Protein 4ZKJ (pdb70)

Foldseek 3Di:
DPQAEAEDDDQWEWEDDDQWIWIDDPPDIDTDRLLRHQEYQYFDDNYHYDVVVVVNVVNLRHYFYYDPRRFGDGADPDFACLAVLLVQDLVLLLLLLQVLLLLLLLQLLVVCVVVVVPVLSVVSVLSVVADRPRPVPSSVVSVQSSCCVLQNPPNVPVPVFPLVVLLVLLVVVQLSCQSLCRVLVHAQDDSHDDDDTDRRRNSVSLNNCSVVSVVLCSVQRVDDNVVSSVSSVVLQVFWDDFPHDTRPVVVSNVQSNQSSVCSSVRNPRRGHDHD/DFFAEAEDDAQWEWEDDDQWTWIDDPPDIDTHRLLRHAEYQDQDDNYHYPVVVVVNQVNLHHYFYHDHHSFGDDADQDFDDPDCPLAVLVVQDLVQLQLLLQVLLLLLLLQLLVVCVVVVVPVLSVVSVLSVVADGLRPVPSSVVSVVSSCCVLQNDPCRCVPVWVNVVLLVLLLVVQLSCQSLCSVLNHAQDDSHDDDDTDSGRNSSSLNNCSVVSVVLCSVQGPPHPVVSSVSSVCLSPDWDAFPRDIRNNVVSNVQSNQSSVCSSVSNPRRGHDHD

Secondary structure (DSSP, 8-state):
--S-EEEE-SSEEEEEETTEEEEE-SS-EEEEEGGG-SEEEE-SSSEEEE--HHHHHHTT-EEEEB-TTS-B---------HHHH----HHHHHHHHHHHHHHHHHHHHHHHHHTT-HHHHHH--HHHH--TT-TT-HHHHHHHHHHHHHH-TTGGG-TTS-HHHHHHHHHHHHH--HHHHHHHT-----SS--SS--TTHHHHH--TTHHHHHHHHHHTTTS-HHHHHHHHHGGGGS---BTTB--HHHHHHHHHHHHHHHHHTTTTT------/----EEEE-SSEEEEEETTEEEEE-SS-EEEEEGGG--EEEE-SSSEEEE--HHHHHHTT-EEEEB-TTS-B-----S---S-SHHHHH----HHHHHHHHHHHHHHHHHHHHHHHHHTT-HHHHHH--HHHH--TT-TT-HHHHHHHHHHHHHH-SHHIIIIIS-HHHHHHHHHHHHH--HHHHHHHT-----SS--SS--TTHHHHH--TTHHHHHHHHHHTTTS-HHHHHHHHHGGGG----BTTB--HHHHHHHHHHHHHHHHHTTT--------

B-factor: mean 70.77, std 17.91, range [43.8, 169.5]

Sequence (554 aa):
AGWRTVVVNTHSKLSYKNNHLIFKDAYKTELIHLSEIDILLLETTDIVLSTLVKRLVDENVLVIFCDDKRLPTALPFYGSLQLGKQSWSETVKSQVWTTIIAQKILNQSCYLGACSYFEKSQSIDLYHGLENFDPSNREGHAARIYFNTLFGNDFSRDLEHPINAGLDYGYTLLLSFAREVVVSGCTQFGLKHANQFNQFNFASDIEPFRPLVDKIVYENRNQPFPKIKRELFTLFSDTFSYNGKEYLTNIISDYTKKVVKALNNEGKGVPEFRIAGWRTVVVNTHSKLSYKNNHLIFKDAYKTELIHLSEIDILLLETTDIVLSTLVKRLVDENVLVIFCDDKRLPTALPFYGRHDSSLQLGKQSWSETVKSQVWTTIIAQKILNQSCYLGACSYFEKSQSIDLYHGLENFDPSNREGHAARIYFNTLFGNDFSRDLEHPINAGLDYGYTLLLSFAREVVVSGCTQFGLKHANQFNQFNFASDIEPFRPLVDKIVYENRNQPFPKIKRELFTLFSDTFSYNGKEYLTNIISDYTKKVVKALNNEGKGVPEFRI

Solvent-accessible surface area: 23579 Å² total

Nearest PDB structures (foldseek):
  4zkj-assembly1_A  TM=1.003E+00  e=9.732E-47  Streptococcus pyogenes M1 476
  4zkj-assembly1_B  TM=9.843E-01  e=1.180E-42  Streptococcus pyogenes M1 476
  8pk1-assembly1_E  TM=8.514E-01  e=3.950E-32  Streptococcus thermophilus DGCC 7710
  5xvo-assembly1_A  TM=8.619E-01  e=1.047E-30  Enterococcus faecalis TX0027
  5xvn-assembly1_A  TM=7.450E-01  e=5.251E-30  Enterococcus faecalis TX0027

Structure (mmCIF, N/CA/C/O backbone):
data_4ZKJ
#
_entry.id   4ZKJ
#
_cell.length_a   95.205
_cell.length_b   95.205
_cell.length_c   210.843
_cell.angle_alpha   90.00
_cell.angle_beta   90.00
_cell.angle_gamma   120.00
#
_symmetry.space_group_name_H-M   'P 31 2 1'
#
loop_
_entity.id
_entity.type
_entity.pdbx_description
1 polymer 'CRISPR-associated protein Cas1'
2 non-polymer GLYCEROL
3 water water
#
loop_
_atom_site.group_PDB
_atom_site.id
_atom_site.type_symbol
_atom_site.label_atom_id
_atom_site.label_alt_id
_atom_site.label_comp_id
_atom_site.label_asym_id
_atom_site.label_entity_id
_atom_site.label_seq_id
_atom_site.pdbx_PDB_ins_code
_atom_site.Cartn_x
_atom_site.Cartn_y
_atom_site.Cartn_z
_atom_site.occupancy
_atom_site.B_iso_or_equiv
_atom_site.auth_seq_id
_atom_site.auth_comp_id
_atom_site.auth_asym_id
_atom_site.auth_atom_id
_atom_site.pdbx_PDB_model_num
ATOM 9 N N . ALA A 1 4 ? 66.500 67.972 70.109 1.00 105.44 2 ALA A N 1
ATOM 10 C CA . ALA A 1 4 ? 66.559 67.865 68.653 1.00 105.52 2 ALA A CA 1
ATOM 11 C C . ALA A 1 4 ? 65.814 66.638 68.166 1.00 101.32 2 ALA A C 1
ATOM 12 O O . ALA A 1 4 ? 65.756 65.626 68.848 1.00 90.57 2 ALA A O 1
ATOM 14 N N . GLY A 1 5 ? 65.268 66.745 66.967 1.00 92.91 3 GLY A N 1
ATOM 15 C CA . GLY A 1 5 ? 64.577 65.630 66.333 1.00 87.64 3 GLY A CA 1
ATOM 16 C C . GLY A 1 5 ? 63.113 65.716 66.600 1.00 69.69 3 GLY A C 1
ATOM 17 O O . GLY A 1 5 ? 62.407 66.367 65.903 1.00 80.42 3 GLY A O 1
ATOM 18 N N . TRP A 1 6 ? 62.673 65.084 67.659 1.00 73.25 4 TRP A N 1
ATOM 19 C CA . TRP A 1 6 ? 61.296 65.249 68.143 1.00 66.14 4 TRP A CA 1
ATOM 20 C C . TRP A 1 6 ? 60.951 66.695 68.365 1.00 61.09 4 TRP A C 1
ATOM 21 O O . TRP A 1 6 ? 61.758 67.472 68.798 1.00 70.71 4 TRP A O 1
ATOM 32 N N . ARG A 1 7 ? 59.724 67.028 68.077 1.00 59.09 5 ARG A N 1
ATOM 33 C CA . ARG A 1 7 ? 59.279 68.355 68.316 1.00 69.34 5 ARG A CA 1
ATOM 34 C C . ARG A 1 7 ? 59.263 68.536 69.862 1.00 66.53 5 ARG A C 1
ATOM 35 O O . ARG A 1 7 ? 58.507 67.862 70.541 1.00 68.61 5 ARG A O 1
ATOM 43 N N . THR A 1 8 ? 60.021 69.504 70.350 1.00 60.95 6 THR A N 1
ATOM 44 C CA . THR A 1 8 ? 60.251 69.679 71.731 1.00 58.27 6 THR A CA 1
ATOM 45 C C . THR A 1 8 ? 59.856 71.078 72.058 1.00 62.77 6 THR A C 1
ATOM 46 O O . THR A 1 8 ? 60.391 72.012 71.478 1.00 65.98 6 THR A O 1
ATOM 50 N N . VAL A 1 9 ? 58.868 71.255 72.936 1.00 56.10 7 VAL A N 1
ATOM 51 C CA . VAL A 1 9 ? 58.544 72.610 73.391 1.00 59.44 7 VAL A CA 1
ATOM 52 C C . VAL A 1 9 ? 59.244 72.828 74.762 1.00 65.13 7 VAL A C 1
ATOM 53 O O . VAL A 1 9 ? 59.002 72.036 75.703 1.00 71.19 7 VAL A O 1
ATOM 57 N N . VAL A 1 10 ? 60.041 73.913 74.863 1.00 62.44 8 VAL A N 1
ATOM 58 C CA . VAL A 1 10 ? 60.834 74.269 76.050 1.00 54.63 8 VAL A CA 1
ATOM 59 C C . VAL A 1 10 ? 60.190 75.420 76.673 1.00 56.22 8 VAL A C 1
ATOM 60 O O . VAL A 1 10 ? 59.957 76.441 76.010 1.00 59.88 8 VAL A O 1
ATOM 64 N N . VAL A 1 11 ? 59.811 75.276 77.951 1.00 51.56 9 VAL A N 1
ATOM 65 C CA . VAL A 1 11 ? 59.311 76.423 78.635 1.00 50.28 9 VAL A CA 1
ATOM 66 C C . VAL A 1 11 ? 60.306 76.725 79.742 1.00 52.25 9 VAL A C 1
ATOM 67 O O . VAL A 1 11 ? 60.697 75.825 80.502 1.00 51.91 9 VAL A O 1
ATOM 71 N N . ASN A 1 12 ? 60.754 77.968 79.789 1.00 54.12 10 ASN A N 1
ATOM 72 C CA . ASN A 1 12 ? 61.774 78.399 80.729 1.00 54.27 10 ASN A CA 1
ATOM 73 C C . ASN A 1 12 ? 61.614 79.829 81.146 1.00 59.11 10 ASN A C 1
ATOM 74 O O . ASN A 1 12 ? 62.528 80.441 81.629 1.00 66.63 10 ASN A O 1
ATOM 79 N N . THR A 1 13 ? 60.419 80.346 81.065 1.00 59.88 11 THR A N 1
ATOM 80 C CA . THR A 1 13 ? 60.188 81.663 81.543 1.00 63.66 11 THR A CA 1
ATOM 81 C C . THR A 1 13 ? 58.901 81.670 82.363 1.00 59.98 11 THR A C 1
ATOM 82 O O . THR A 1 13 ? 58.118 80.753 82.304 1.00 62.36 11 THR A O 1
ATOM 86 N N . HIS A 1 14 ? 58.659 82.789 82.994 1.00 60.03 12 HIS A N 1
ATOM 87 C CA . HIS A 1 14 ? 57.595 82.970 83.904 1.00 65.47 12 HIS A CA 1
ATOM 88 C C . HIS A 1 14 ? 56.283 82.940 83.071 1.00 63.02 12 HIS A C 1
ATOM 89 O O . HIS A 1 14 ? 56.010 83.846 82.309 1.00 60.04 12 HIS A O 1
ATOM 96 N N . SER A 1 15 ? 55.451 81.937 83.295 1.00 58.54 13 SER A N 1
ATOM 97 C CA . SER A 1 15 ? 54.327 81.737 82.420 1.00 57.31 13 SER A CA 1
ATOM 98 C C . SER A 1 15 ? 53.254 80.834 82.950 1.00 58.11 13 SER A C 1
ATOM 99 O O . SER A 1 15 ? 53.432 80.167 83.962 1.00 57.01 13 SER A O 1
ATOM 102 N N . LYS A 1 16 ? 52.151 80.787 82.234 1.00 52.61 14 LYS A N 1
ATOM 103 C CA . LYS A 1 16 ? 51.038 79.966 82.561 1.00 54.84 14 LYS A CA 1
ATOM 104 C C . LYS A 1 16 ? 50.728 79.051 81.370 1.00 55.51 14 LYS A C 1
ATOM 105 O O . LYS A 1 16 ? 50.613 79.523 80.251 1.00 55.73 14 LYS A O 1
ATOM 111 N N . LEU A 1 17 ? 50.673 77.746 81.592 1.00 49.18 15 LEU A N 1
ATOM 112 C CA . LEU A 1 17 ? 50.261 76.790 80.592 1.00 49.30 15 LEU A CA 1
ATOM 113 C C . LEU A 1 17 ? 48.848 76.320 80.879 1.00 51.52 15 LEU A C 1
ATOM 114 O O . LEU A 1 17 ? 48.580 75.915 82.002 1.00 52.18 15 LEU A O 1
ATOM 119 N N . SER A 1 18 ? 47.970 76.381 79.864 1.00 52.05 16 SER A N 1
ATOM 120 C CA . SER A 1 18 ? 46.621 75.863 79.891 1.00 50.70 16 SER A CA 1
ATOM 121 C C . SER A 1 18 ? 46.240 75.067 78.607 1.00 49.45 16 SER A C 1
ATOM 122 O O . SER A 1 18 ? 47.026 74.865 77.702 1.00 50.46 16 SER A O 1
ATOM 125 N N . TYR A 1 19 ? 44.992 74.634 78.547 1.00 50.30 17 TYR A N 1
ATOM 126 C CA . TYR A 1 19 ? 44.512 73.801 77.509 1.00 52.88 17 TYR A CA 1
ATOM 127 C C . TYR A 1 19 ? 43.181 74.309 77.023 1.00 55.02 17 TYR A C 1
ATOM 128 O O . TYR A 1 19 ? 42.300 74.632 77.787 1.00 54.96 17 TYR A O 1
ATOM 137 N N . LYS A 1 20 ? 43.056 74.378 75.712 1.00 56.51 18 LYS A N 1
ATOM 138 C CA . LYS A 1 20 ? 41.760 74.706 75.051 1.00 64.89 18 LYS A CA 1
ATOM 139 C C . LYS A 1 20 ? 41.753 74.235 73.605 1.00 62.71 18 LYS A C 1
ATOM 140 O O . LYS A 1 20 ? 42.744 74.398 72.893 1.00 61.66 18 LYS A O 1
ATOM 146 N N . ASN A 1 21 ? 40.693 73.540 73.196 1.00 69.34 19 ASN A N 1
ATOM 147 C CA . ASN A 1 21 ? 40.516 73.167 71.753 1.00 67.26 19 ASN A CA 1
ATOM 148 C C . ASN A 1 21 ? 41.721 72.509 71.099 1.00 63.76 19 ASN A C 1
ATOM 149 O O . ASN A 1 21 ? 42.227 72.969 70.109 1.00 63.03 19 ASN A O 1
ATOM 154 N N . ASN A 1 22 ? 42.184 71.431 71.689 1.00 62.44 20 ASN A N 1
ATOM 155 C CA . ASN A 1 22 ? 43.333 70.693 71.229 1.00 63.47 20 ASN A CA 1
ATOM 156 C C . ASN A 1 22 ? 44.619 71.402 71.159 1.00 58.18 20 ASN A C 1
ATOM 157 O O . ASN A 1 22 ? 45.543 70.875 70.553 1.00 60.14 20 ASN A O 1
ATOM 162 N N . HIS A 1 23 ? 44.738 72.528 71.848 1.00 58.08 21 HIS A N 1
ATOM 163 C CA . HIS A 1 23 ? 45.990 73.289 71.874 1.00 57.06 21 HIS A CA 1
ATOM 164 C C . HIS A 1 23 ? 46.517 73.394 73.307 1.00 56.15 21 HIS A C 1
ATOM 165 O O . HIS A 1 23 ? 45.777 73.678 74.263 1.00 52.89 21 HIS A O 1
ATOM 172 N N . LEU A 1 24 ? 47.808 73.328 73.396 1.00 54.23 22 LEU A N 1
ATOM 173 C CA . LEU A 1 24 ? 48.528 73.920 74.443 1.00 53.57 22 LEU A CA 1
ATOM 174 C C . LEU A 1 24 ? 48.550 75.414 74.323 1.00 53.96 22 LEU A C 1
ATOM 175 O O . LEU A 1 24 ? 48.934 75.936 73.302 1.00 56.62 22 LEU A O 1
ATOM 180 N N . ILE A 1 25 ? 48.189 76.107 75.384 1.00 50.79 23 ILE A N 1
ATOM 181 C CA . ILE A 1 25 ? 48.218 77.551 75.475 1.00 51.25 23 ILE A CA 1
ATOM 182 C C . ILE A 1 25 ? 49.272 78.031 76.462 1.00 55.82 23 ILE A C 1
ATOM 183 O O . ILE A 1 25 ? 49.266 77.670 77.627 1.00 57.91 23 ILE A O 1
ATOM 188 N N . PHE A 1 26 ? 50.196 78.848 75.976 1.00 55.61 24 PHE A N 1
ATOM 189 C CA . PHE A 1 26 ? 51.235 79.471 76.743 1.00 52.46 24 PHE A CA 1
ATOM 190 C C . PHE A 1 26 ? 50.951 80.971 76.858 1.00 56.24 24 PHE A C 1
ATOM 191 O O . PHE A 1 26 ? 50.646 81.614 75.853 1.00 59.58 24 PHE A O 1
ATOM 199 N N . LYS A 1 27 ? 50.946 81.526 78.069 1.00 56.01 25 LYS A N 1
ATOM 200 C CA . LYS A 1 27 ? 50.771 82.954 78.295 1.00 60.23 25 LYS A CA 1
ATOM 201 C C . LYS A 1 27 ? 51.890 83.467 79.203 1.00 61.79 25 LYS A C 1
ATOM 202 O O . LYS A 1 27 ? 52.173 82.867 80.226 1.00 61.41 25 LYS A O 1
ATOM 208 N N . ASP A 1 28 ? 52.524 84.557 78.795 1.00 65.82 26 ASP A N 1
ATOM 209 C CA . ASP A 1 28 ? 53.443 85.329 79.631 1.00 67.95 26 ASP A CA 1
ATOM 210 C C . ASP A 1 28 ? 53.075 86.770 79.539 1.00 72.53 26 ASP A C 1
ATOM 211 O O . ASP A 1 28 ? 51.963 87.083 79.118 1.00 71.51 26 ASP A O 1
ATOM 216 N N . ALA A 1 29 ? 53.930 87.672 80.001 1.00 74.97 27 ALA A N 1
ATOM 217 C CA . ALA A 1 29 ? 53.442 89.043 80.114 1.00 82.46 27 ALA A CA 1
ATOM 218 C C . ALA A 1 29 ? 53.395 89.698 78.736 1.00 75.11 27 ALA A C 1
ATOM 219 O O . ALA A 1 29 ? 52.697 90.649 78.567 1.00 84.99 27 ALA A O 1
ATOM 221 N N . TYR A 1 30 ? 54.157 89.162 77.796 1.00 74.47 28 TYR A N 1
ATOM 222 C CA . TYR A 1 30 ? 54.337 89.680 76.434 1.00 84.31 28 TYR A CA 1
ATOM 223 C C . TYR A 1 30 ? 53.388 89.097 75.325 1.00 85.63 28 TYR A C 1
ATOM 224 O O . TYR A 1 30 ? 52.873 89.841 74.497 1.00 82.34 28 TYR A O 1
ATOM 233 N N . LYS A 1 31 ? 53.172 87.784 75.332 1.00 72.62 29 LYS A N 1
ATOM 234 C CA . LYS A 1 31 ? 52.411 87.082 74.320 1.00 72.59 29 LYS A CA 1
ATOM 235 C C . LYS A 1 31 ? 51.556 85.890 74.796 1.00 70.60 29 LYS A C 1
ATOM 236 O O . LYS A 1 31 ? 51.743 85.400 75.920 1.00 66.81 29 LYS A O 1
ATOM 242 N N . THR A 1 32 ? 50.672 85.421 73.912 1.00 60.86 30 THR A N 1
ATOM 243 C CA . THR A 1 32 ? 50.010 84.175 74.014 1.00 55.05 30 THR A CA 1
ATOM 244 C C . THR A 1 32 ? 50.451 83.313 72.845 1.00 58.87 30 THR A C 1
ATOM 245 O O . THR A 1 32 ? 50.552 83.806 71.733 1.00 63.02 30 THR A O 1
ATOM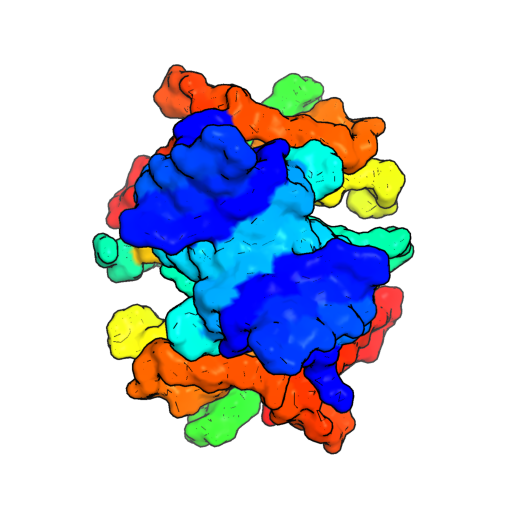 249 N N . GLU A 1 33 ? 50.771 82.047 73.087 1.00 55.39 31 GLU A N 1
ATOM 250 C CA . GLU A 1 33 ? 51.027 81.123 72.050 1.00 57.81 31 GLU A CA 1
ATOM 251 C C . GLU A 1 33 ? 50.115 79.896 72.147 1.00 59.18 31 GLU A C 1
ATOM 252 O O . GLU A 1 33 ? 49.858 79.405 73.216 1.00 57.63 31 GLU A O 1
ATOM 258 N N . LEU A 1 34 ? 49.681 79.407 70.985 1.00 57.43 32 LEU A N 1
ATOM 259 C CA . LEU A 1 34 ? 48.862 78.255 70.846 1.00 56.34 32 LEU A CA 1
ATOM 260 C C . LEU A 1 34 ? 49.605 77.278 69.973 1.00 55.27 32 LEU A C 1
ATOM 261 O O . LEU A 1 34 ? 50.120 77.626 68.935 1.00 58.29 32 LEU A O 1
ATOM 266 N N . ILE A 1 35 ? 49.681 76.028 70.421 1.00 53.80 33 ILE A N 1
ATOM 267 C CA . ILE A 1 35 ? 50.341 74.938 69.731 1.00 54.52 33 ILE A CA 1
ATOM 268 C C . ILE A 1 35 ? 49.497 73.699 69.798 1.00 58.66 33 ILE A C 1
ATOM 269 O O . ILE A 1 35 ? 49.070 73.293 70.861 1.00 56.71 33 ILE A O 1
ATOM 274 N N . HIS A 1 36 ? 49.289 73.067 68.665 1.00 58.36 34 HIS A N 1
ATOM 275 C CA . HIS A 1 36 ? 48.417 71.920 68.550 1.00 63.33 34 HIS A CA 1
ATOM 276 C C . HIS A 1 36 ? 49.108 70.754 69.291 1.00 59.30 34 HIS A C 1
ATOM 277 O O . HIS A 1 36 ? 50.285 70.517 69.116 1.00 57.31 34 HIS A O 1
ATOM 284 N N . LEU A 1 37 ? 48.408 70.130 70.214 1.00 57.94 35 LEU A N 1
ATOM 285 C CA . LEU A 1 37 ? 48.999 69.083 71.063 1.00 60.56 35 LEU A CA 1
ATOM 286 C C . LEU A 1 37 ? 49.545 67.923 70.314 1.00 63.22 35 LEU A C 1
ATOM 287 O O . LEU A 1 37 ? 50.575 67.378 70.667 1.00 66.01 35 LEU A O 1
ATOM 292 N N . SER A 1 38 ? 48.849 67.528 69.252 1.00 66.11 36 SER A N 1
ATOM 293 C CA . SER A 1 38 ? 49.336 66.473 68.359 1.00 69.45 36 SER A CA 1
ATOM 294 C C . SER A 1 38 ? 50.672 66.790 67.703 1.00 63.24 36 SER A C 1
ATOM 295 O O . SER A 1 38 ? 51.258 65.966 67.042 1.00 62.52 36 SER A O 1
ATOM 298 N N . GLU A 1 39 ? 51.155 68.000 67.809 1.00 60.92 37 GLU A N 1
ATOM 299 C CA . GLU A 1 39 ? 52.448 68.263 67.228 1.00 63.80 37 GLU A CA 1
ATOM 300 C C . GLU A 1 39 ? 53.581 68.162 68.221 1.00 68.32 37 GLU A C 1
ATOM 301 O O . GLU A 1 39 ? 54.724 68.317 67.823 1.00 64.37 37 GLU A O 1
ATOM 307 N N . ILE A 1 40 ? 53.271 68.038 69.526 1.00 63.96 38 ILE A N 1
ATOM 308 C CA . ILE A 1 40 ? 54.311 68.061 70.552 1.00 57.38 38 ILE A CA 1
ATOM 309 C C . ILE A 1 40 ? 54.705 66.640 70.862 1.00 53.67 38 ILE A C 1
ATOM 310 O O . ILE A 1 40 ? 53.894 65.782 71.125 1.00 58.51 38 ILE A O 1
ATOM 315 N N . ASP A 1 41 ? 55.961 66.396 70.858 1.00 52.63 39 ASP A N 1
ATOM 316 C CA . ASP A 1 41 ? 56.462 65.123 71.320 1.00 53.99 39 ASP A CA 1
ATOM 317 C C . ASP A 1 41 ? 56.980 65.174 72.782 1.00 52.27 39 ASP A C 1
ATOM 318 O O . ASP A 1 41 ? 56.890 64.196 73.505 1.00 48.40 39 ASP A O 1
ATOM 323 N N . ILE A 1 42 ? 57.607 66.274 73.127 1.00 50.05 40 ILE A N 1
ATOM 324 C CA . ILE A 1 42 ? 58.184 66.441 74.413 1.00 54.75 40 ILE A CA 1
ATOM 325 C C . ILE A 1 42 ? 57.931 67.825 74.896 1.00 54.96 40 ILE A C 1
ATOM 326 O O . ILE A 1 42 ? 58.118 68.783 74.179 1.00 58.02 40 ILE A O 1
ATOM 331 N N . LEU A 1 43 ? 57.445 67.923 76.123 1.00 54.36 41 LEU A N 1
ATOM 332 C CA . LEU A 1 43 ? 57.305 69.199 76.779 1.00 52.29 41 LEU A CA 1
ATOM 333 C C . LEU A 1 43 ? 58.268 69.207 77.944 1.00 56.54 41 LEU A C 1
ATOM 334 O O . LEU A 1 43 ? 58.201 68.372 78.831 1.00 56.70 41 LEU A O 1
ATOM 339 N N . LEU A 1 44 ? 59.184 70.147 77.894 1.00 55.58 42 LEU A N 1
ATOM 340 C CA . LEU A 1 44 ? 60.235 70.285 78.880 1.00 55.94 42 LEU A CA 1
ATOM 341 C C . LEU A 1 44 ? 60.012 71.505 79.692 1.00 51.98 42 LEU A C 1
ATOM 342 O O . LEU A 1 44 ? 60.106 72.588 79.178 1.00 54.10 42 LEU A O 1
ATOM 347 N N . LEU A 1 45 ? 59.706 71.336 80.956 1.00 47.96 43 LEU A N 1
ATOM 348 C CA . LEU A 1 45 ? 59.371 72.453 81.809 1.00 50.05 43 LEU A CA 1
ATOM 349 C C . LEU A 1 45 ? 60.570 72.699 82.685 1.00 50.97 43 LEU A C 1
ATOM 350 O O . LEU A 1 45 ? 60.832 71.993 83.615 1.00 52.35 43 LEU A O 1
ATOM 355 N N . GLU A 1 46 ? 61.357 73.672 82.332 1.00 50.88 44 GLU A N 1
ATOM 356 C CA . GLU A 1 46 ? 62.705 73.726 82.857 1.00 55.12 44 GLU A CA 1
ATOM 357 C C . GLU A 1 46 ? 62.886 74.539 84.106 1.00 55.73 44 GLU A C 1
ATOM 358 O O . GLU A 1 46 ? 63.839 74.312 84.825 1.00 55.54 44 GLU A O 1
ATOM 364 N N . THR A 1 47 ? 61.986 75.459 84.350 1.00 50.94 45 THR A N 1
ATOM 365 C CA . THR A 1 47 ? 62.132 76.352 85.413 1.00 53.69 45 THR A CA 1
ATOM 366 C C . THR A 1 47 ? 60.954 76.250 86.395 1.00 56.04 45 THR A C 1
ATOM 367 O O . THR A 1 47 ? 59.946 75.597 86.122 1.00 52.33 45 THR A O 1
ATOM 371 N N . THR A 1 48 ? 61.094 76.946 87.519 1.00 53.49 46 THR A N 1
ATOM 372 C CA . THR A 1 48 ? 60.184 76.857 88.638 1.00 53.40 46 THR A CA 1
ATOM 373 C C . THR A 1 48 ? 59.171 77.928 88.676 1.00 54.11 46 THR A C 1
ATOM 374 O O . THR A 1 48 ? 58.402 78.007 89.605 1.00 55.85 46 THR A O 1
ATOM 378 N N . ASP A 1 49 ? 59.113 78.763 87.659 1.00 54.71 47 ASP A N 1
ATOM 379 C CA . ASP A 1 49 ? 58.148 79.882 87.639 1.00 52.01 47 ASP A CA 1
ATOM 380 C C . ASP A 1 49 ? 57.076 79.597 86.533 1.00 54.44 47 ASP A C 1
ATOM 381 O O . ASP A 1 49 ? 56.576 80.531 85.840 1.00 53.38 47 ASP A O 1
ATOM 386 N N . ILE A 1 50 ? 56.761 78.318 86.331 1.00 50.33 48 ILE A N 1
ATOM 387 C CA . ILE A 1 50 ? 55.640 77.941 85.432 1.00 48.94 48 ILE A CA 1
ATOM 388 C C . ILE A 1 50 ? 54.398 77.443 86.216 1.00 51.34 48 ILE A C 1
ATOM 389 O O . ILE A 1 50 ? 54.526 76.647 87.128 1.00 51.08 48 ILE A O 1
ATOM 394 N N . VAL A 1 51 ? 53.204 77.909 85.877 1.00 50.10 49 VAL A N 1
ATOM 395 C CA . VAL A 1 51 ? 51.977 77.340 86.383 1.00 50.13 49 VAL A CA 1
ATOM 396 C C . VAL A 1 51 ? 51.285 76.519 85.237 1.00 52.93 49 VAL A C 1
ATOM 397 O O . VAL A 1 51 ? 51.337 76.912 84.112 1.00 51.52 49 VAL A O 1
ATOM 401 N N . LEU A 1 52 ? 50.720 75.349 85.529 1.00 49.54 50 LEU A N 1
ATOM 402 C CA . LEU A 1 52 ? 49.957 74.564 84.585 1.00 47.44 50 LEU A CA 1
ATOM 403 C C . LEU A 1 52 ? 48.743 73.995 85.176 1.00 48.32 50 LEU A C 1
ATOM 404 O O . LEU A 1 52 ? 48.643 73.858 86.408 1.00 50.14 50 LEU A O 1
ATOM 409 N N . SER A 1 53 ? 47.809 73.608 84.325 1.00 46.17 51 SER A N 1
ATOM 410 C CA . SER A 1 53 ? 46.572 73.091 84.772 1.00 46.30 51 SER A CA 1
ATOM 411 C C . SER A 1 53 ? 46.511 71.612 84.711 1.00 44.53 51 SER A C 1
ATOM 412 O O . SER A 1 53 ? 47.226 71.012 83.949 1.00 47.33 51 SER A O 1
ATOM 415 N N . THR A 1 54 ? 45.642 71.000 85.492 1.00 44.98 52 THR A N 1
ATOM 416 C CA . THR A 1 54 ? 45.496 69.564 85.447 1.00 45.17 52 THR A CA 1
ATOM 417 C C . THR A 1 54 ? 44.722 69.117 84.245 1.00 45.36 52 THR A C 1
ATOM 418 O O . THR A 1 54 ? 44.826 67.978 83.900 1.00 46.38 52 THR A O 1
ATOM 430 N N . LEU A 1 56 ? 45.380 70.401 81.272 1.00 46.22 54 LEU A N 1
ATOM 431 C CA . LEU A 1 56 ? 46.437 70.288 80.353 1.00 45.51 54 LEU A CA 1
ATOM 432 C C . LEU A 1 56 ? 47.149 69.018 80.633 1.00 45.87 54 LEU A C 1
ATOM 433 O O . LEU A 1 56 ? 47.464 68.270 79.711 1.00 47.30 54 LEU A O 1
ATOM 438 N N . VAL A 1 57 ? 47.450 68.729 81.894 1.00 48.08 55 VAL A N 1
ATOM 439 C CA . VAL A 1 57 ? 48.155 67.525 82.182 1.00 45.39 55 VAL A CA 1
ATOM 440 C C . VAL A 1 57 ? 47.366 66.322 81.629 1.00 46.82 55 VAL A C 1
ATOM 441 O O . VAL A 1 57 ? 47.946 65.387 81.028 1.00 45.90 55 VAL A O 1
ATOM 445 N N . LYS A 1 58 ? 46.080 66.278 81.919 1.00 47.01 56 LYS A N 1
ATOM 446 C CA . LYS A 1 58 ? 45.274 65.150 81.460 1.00 49.56 56 LYS A CA 1
ATOM 447 C C . LYS A 1 58 ? 45.417 64.988 79.911 1.00 49.19 56 LYS A C 1
ATOM 448 O O . LYS A 1 58 ? 45.548 63.866 79.395 1.00 51.83 56 LYS A O 1
ATOM 454 N N . ARG A 1 59 ? 45.271 66.081 79.178 1.00 48.86 57 ARG A N 1
ATOM 455 C CA . ARG A 1 59 ? 45.351 66.025 77.689 1.00 49.21 57 ARG A CA 1
ATOM 456 C C . ARG A 1 59 ? 46.733 65.677 77.143 1.00 49.33 57 ARG A C 1
ATOM 457 O O . ARG A 1 59 ? 46.861 64.919 76.172 1.00 46.79 57 ARG A O 1
ATOM 465 N N . LEU A 1 60 ? 47.777 66.153 77.829 1.00 45.44 58 LEU A N 1
ATOM 466 C CA . LEU A 1 60 ? 49.092 65.741 77.480 1.00 48.46 58 LEU A CA 1
ATOM 467 C C . LEU A 1 60 ? 49.283 64.244 77.582 1.00 51.73 58 LEU A C 1
ATOM 468 O O . LEU A 1 60 ? 49.936 63.596 76.700 1.00 48.59 58 LEU A O 1
ATOM 473 N N . VAL A 1 61 ? 48.795 63.679 78.680 1.00 52.12 59 VAL A N 1
ATOM 474 C CA . VAL A 1 61 ? 48.968 62.237 78.900 1.00 53.31 59 VAL A CA 1
ATOM 475 C C . VAL A 1 61 ? 48.088 61.485 77.859 1.00 56.13 59 VAL A C 1
ATOM 476 O O . VAL A 1 61 ? 48.498 60.469 77.281 1.00 57.44 59 VAL A O 1
ATOM 480 N N . ASP A 1 62 ? 46.874 61.973 77.616 1.00 52.76 60 ASP A N 1
ATOM 481 C CA . ASP A 1 62 ? 46.045 61.361 76.561 1.00 53.78 60 ASP A CA 1
ATOM 482 C C . ASP A 1 62 ? 46.792 61.328 75.223 1.00 55.54 60 ASP A C 1
ATOM 483 O O . ASP A 1 62 ? 46.705 60.358 74.549 1.00 53.32 60 ASP A O 1
ATOM 488 N N . GLU A 1 63 ? 47.543 62.388 74.868 1.00 51.46 61 GLU A N 1
ATOM 489 C CA . GLU A 1 63 ? 48.227 62.433 73.579 1.00 53.04 61 GLU A CA 1
ATOM 490 C C . GLU A 1 63 ? 49.639 61.775 73.634 1.00 55.38 61 GLU A C 1
ATOM 491 O O . GLU A 1 63 ? 50.401 61.944 72.704 1.00 55.59 61 GLU A O 1
ATOM 497 N N . ASN A 1 64 ? 49.998 61.079 74.724 1.00 52.76 62 ASN A N 1
ATOM 498 C CA . ASN A 1 64 ? 51.356 60.544 74.876 1.00 54.54 62 ASN A CA 1
ATOM 499 C C . ASN A 1 64 ? 52.490 61.535 74.652 1.00 51.65 62 ASN A C 1
ATOM 500 O O . ASN A 1 64 ? 53.479 61.201 74.041 1.00 49.10 62 ASN A O 1
ATOM 505 N N . VAL A 1 65 ? 52.335 62.779 75.093 1.00 48.81 63 VAL A N 1
ATOM 506 C CA . VAL A 1 65 ? 53.437 63.675 75.096 1.00 49.52 63 VAL A CA 1
ATOM 507 C C . VAL A 1 65 ? 54.320 63.314 76.301 1.00 50.59 63 VAL A C 1
ATOM 508 O O . VAL A 1 65 ? 53.829 63.076 77.364 1.00 49.55 63 VAL A O 1
ATOM 512 N N . LEU A 1 66 ? 55.620 63.208 76.121 1.00 49.71 64 LEU A N 1
ATOM 513 C CA . LEU A 1 66 ? 56.566 63.081 77.202 1.00 49.68 64 LEU A CA 1
ATOM 514 C C . LEU A 1 66 ? 56.751 64.424 77.890 1.00 49.24 64 LEU A C 1
ATOM 515 O O . LEU A 1 66 ? 57.159 65.366 77.306 1.00 51.34 64 LEU A O 1
ATOM 520 N N . VAL A 1 67 ? 56.294 64.508 79.112 1.00 48.81 65 VAL A N 1
ATOM 521 C CA . VAL A 1 67 ? 56.317 65.709 79.910 1.00 48.21 65 VAL A CA 1
ATOM 522 C C . VAL A 1 67 ? 57.385 65.525 81.012 1.00 49.73 65 VAL A C 1
ATOM 523 O O . VAL A 1 67 ? 57.334 64.583 81.806 1.00 49.75 65 VAL A O 1
ATOM 527 N N . ILE A 1 68 ? 58.350 66.420 81.028 1.00 48.39 66 ILE A N 1
ATOM 528 C CA . ILE A 1 68 ? 59.515 66.318 81.898 1.00 48.09 66 ILE A CA 1
ATOM 529 C C . ILE A 1 68 ? 59.633 67.573 82.740 1.00 48.72 66 ILE A C 1
ATOM 530 O O . ILE A 1 68 ? 59.513 68.689 82.226 1.00 51.81 66 ILE A O 1
ATOM 535 N N . PHE A 1 69 ? 59.747 67.399 84.058 1.00 51.86 67 PHE A N 1
ATOM 536 C CA . PHE A 1 69 ? 59.948 68.521 85.031 1.00 52.44 67 PHE A CA 1
ATOM 537 C C . PHE A 1 69 ? 61.431 68.509 85.423 1.00 54.42 67 PHE A C 1
ATOM 538 O O . PHE A 1 69 ? 62.025 67.439 85.475 1.00 56.27 67 PHE A O 1
ATOM 546 N N . CYS A 1 70 ? 62.016 69.657 85.734 1.00 55.77 68 CYS A N 1
ATOM 547 C CA . CYS A 1 70 ? 63.465 69.744 85.878 1.00 59.14 68 CYS A CA 1
ATOM 548 C C . CYS A 1 70 ? 63.972 70.039 87.286 1.00 60.44 68 CYS A C 1
ATOM 549 O O . CYS A 1 70 ? 63.209 70.527 88.148 1.00 57.89 68 CYS A O 1
ATOM 552 N N . ASP A 1 71 ? 65.288 69.791 87.464 1.00 69.80 69 ASP A N 1
ATOM 553 C CA . ASP A 1 71 ? 66.053 70.188 88.699 1.00 73.73 69 ASP A CA 1
ATOM 554 C C . ASP A 1 71 ? 66.334 71.701 88.705 1.00 76.95 69 ASP A C 1
ATOM 555 O O . ASP A 1 71 ? 65.929 72.422 87.750 1.00 61.43 69 ASP A O 1
ATOM 560 N N . ASP A 1 72 ? 67.080 72.144 89.743 1.00 75.20 70 ASP A N 1
ATOM 561 C CA . ASP A 1 72 ? 67.377 73.536 89.981 1.00 74.42 70 ASP A CA 1
ATOM 562 C C . ASP A 1 72 ? 68.349 74.009 88.937 1.00 67.76 70 ASP A C 1
ATOM 563 O O . ASP A 1 72 ? 68.534 75.176 88.777 1.00 73.40 70 ASP A O 1
ATOM 568 N N . LYS A 1 73 ? 68.962 73.088 88.195 1.00 68.92 71 LYS A N 1
ATOM 569 C CA . LYS A 1 73 ? 69.817 73.413 87.063 1.00 69.26 71 LYS A CA 1
ATOM 570 C C . LYS A 1 73 ? 69.181 73.218 85.709 1.00 70.55 71 LYS A C 1
ATOM 571 O O . LYS A 1 73 ? 69.902 73.182 84.710 1.00 64.33 71 LYS A O 1
ATOM 577 N N . ARG A 1 74 ? 67.843 73.086 85.644 1.00 64.34 72 ARG A N 1
ATOM 578 C CA . ARG A 1 74 ? 67.169 72.956 84.359 1.00 59.79 72 ARG A CA 1
ATOM 579 C C . ARG A 1 74 ? 67.477 71.610 83.633 1.00 64.17 72 ARG A C 1
ATOM 580 O O . ARG A 1 74 ? 67.358 71.515 82.434 1.00 63.20 72 ARG A O 1
ATOM 588 N N . LEU A 1 75 ? 67.797 70.570 84.370 1.00 62.77 73 LEU A N 1
ATOM 589 C CA . LEU A 1 75 ? 67.982 69.278 83.758 1.00 64.41 73 LEU A CA 1
ATOM 590 C C . LEU A 1 75 ? 66.850 68.350 84.126 1.00 67.75 73 LEU A C 1
ATOM 591 O O . LEU A 1 75 ? 66.390 68.361 85.303 1.00 64.80 73 LEU A O 1
ATOM 596 N N . PRO A 1 76 ? 66.470 67.455 83.164 1.00 68.95 74 PRO A N 1
ATOM 597 C CA . PRO A 1 76 ? 65.403 66.484 83.398 1.00 67.80 74 PRO A CA 1
ATOM 598 C C . PRO A 1 76 ? 65.541 65.761 84.700 1.00 60.82 74 PRO A C 1
ATOM 599 O O . PRO A 1 76 ? 66.608 65.318 84.975 1.00 68.61 74 PRO A O 1
ATOM 603 N N . THR A 1 77 ? 64.467 65.733 85.491 1.00 61.76 75 THR A N 1
ATOM 604 C CA . THR A 1 77 ? 64.395 65.094 86.803 1.00 59.30 75 THR A CA 1
ATOM 605 C C . THR A 1 77 ? 63.109 64.349 87.216 1.00 65.97 75 THR A C 1
ATOM 606 O O . THR A 1 77 ? 63.143 63.564 88.169 1.00 69.83 75 THR A O 1
ATOM 610 N N . ALA A 1 78 ? 61.960 64.585 86.567 1.00 63.20 76 ALA A N 1
ATOM 611 C CA . ALA A 1 78 ? 60.799 63.704 86.765 1.00 53.47 76 ALA A CA 1
ATOM 612 C C . ALA A 1 78 ? 59.965 63.796 85.547 1.00 54.79 76 ALA A C 1
ATOM 613 O O . ALA A 1 78 ? 60.145 64.709 84.753 1.00 55.38 76 ALA A O 1
ATOM 623 N N . LEU A 1 80 ? 55.819 62.803 83.775 1.00 55.36 78 LEU A N 1
ATOM 624 C CA . LEU A 1 80 ? 54.490 62.186 83.950 1.00 55.17 78 LEU A CA 1
ATOM 625 C C . LEU A 1 80 ? 54.605 60.766 83.450 1.00 56.40 78 LEU A C 1
ATOM 626 O O . LEU A 1 80 ? 55.148 60.520 82.359 1.00 53.79 78 LEU A O 1
ATOM 639 N N . PRO A 1 82 ? 51.982 57.512 82.913 1.00 62.29 80 PRO A N 1
ATOM 640 C CA . PRO A 1 82 ? 50.620 57.050 82.901 1.00 65.52 80 PRO A CA 1
ATOM 641 C C . PRO A 1 82 ? 50.468 55.729 83.603 1.00 68.06 80 PRO A C 1
ATOM 642 O O . PRO A 1 82 ? 51.440 54.960 83.689 1.00 63.99 80 PRO A O 1
ATOM 646 N N . PHE A 1 83 ? 49.281 55.495 84.158 1.00 70.47 81 PHE A N 1
ATOM 647 C CA . PHE A 1 83 ? 48.951 54.244 84.871 1.00 77.14 81 PHE A CA 1
ATOM 648 C C . PHE A 1 83 ? 48.597 53.115 83.905 1.00 80.13 81 PHE A C 1
ATOM 649 O O . PHE A 1 83 ? 48.782 51.898 84.205 1.00 87.42 81 PHE A O 1
ATOM 657 N N . TYR A 1 84 ? 48.135 53.480 82.732 1.00 80.32 82 TYR A N 1
ATOM 658 C CA . TYR A 1 84 ? 47.741 52.454 81.779 1.00 82.74 82 TYR A CA 1
ATOM 659 C C . TYR A 1 84 ? 47.867 53.075 80.427 1.00 87.29 82 TYR A C 1
ATOM 660 O O . TYR A 1 84 ? 46.976 53.788 80.021 1.00 90.76 82 TYR A O 1
ATOM 669 N N . GLY A 1 85 ? 48.988 52.835 79.745 1.00 97.86 83 GLY A N 1
ATOM 670 C CA . GLY A 1 85 ? 49.130 53.221 78.322 1.00 99.71 83 GLY A CA 1
ATOM 671 C C . GLY A 1 85 ? 48.508 52.231 77.336 1.00 99.35 83 GLY A C 1
ATOM 672 O O . GLY A 1 85 ? 47.672 52.608 76.491 1.00 101.73 83 GLY A O 1
ATOM 673 N N . SER A 1 90 ? 44.391 50.223 66.806 1.00 91.56 88 SER A N 1
ATOM 674 C CA . SER A 1 90 ? 45.433 49.953 65.823 1.00 93.36 88 SER A CA 1
ATOM 675 C C . SER A 1 90 ? 45.523 48.466 65.348 1.00 93.23 88 SER A C 1
ATOM 676 O O . SER A 1 90 ? 46.180 48.140 64.308 1.00 97.97 88 SER A O 1
ATOM 679 N N . LEU A 1 91 ? 45.003 47.577 66.198 1.00 70.50 89 LEU A N 1
ATOM 680 C CA . LEU A 1 91 ? 45.152 46.132 66.028 1.00 68.90 89 LEU A CA 1
ATOM 681 C C . LEU A 1 91 ? 46.544 45.554 66.335 1.00 64.92 89 LEU A C 1
ATOM 682 O O . LEU A 1 91 ? 46.773 44.333 66.181 1.00 59.15 89 LEU A O 1
ATOM 687 N N . GLN A 1 92 ? 47.440 46.388 66.861 1.00 63.17 90 GLN A N 1
ATOM 688 C CA . GLN A 1 92 ? 48.744 45.887 67.283 1.00 59.49 90 GLN A CA 1
ATOM 689 C C . GLN A 1 92 ? 48.627 44.915 68.441 1.00 57.33 90 GLN A C 1
ATOM 690 O O . GLN A 1 92 ? 49.415 43.974 68.554 1.00 58.45 90 GLN A O 1
ATOM 696 N N . LEU A 1 93 ? 47.610 45.108 69.260 1.00 56.74 91 LEU A N 1
ATOM 697 C CA . LEU A 1 93 ? 47.374 44.194 70.357 1.00 60.87 91 LEU A CA 1
ATOM 698 C C . LEU A 1 93 ? 47.185 42.766 69.855 1.00 61.49 91 LEU A C 1
ATOM 699 O O . LEU A 1 93 ? 47.787 41.839 70.374 1.00 63.18 91 LEU A O 1
ATOM 704 N N . GLY A 1 94 ? 46.368 42.598 68.843 1.00 60.69 92 GLY A N 1
ATOM 705 C CA . GLY A 1 94 ? 46.090 41.266 68.303 1.00 63.16 92 GLY A CA 1
ATOM 706 C C . GLY A 1 94 ? 47.266 40.718 67.576 1.00 60.41 92 GLY A C 1
ATOM 707 O O . GLY A 1 94 ? 47.575 39.558 67.671 1.00 61.15 92 GLY A O 1
ATOM 708 N N . LYS A 1 95 ? 47.966 41.583 66.883 1.00 62.39 93 LYS A N 1
ATOM 709 C CA . LYS A 1 95 ? 49.257 41.172 66.284 1.00 64.84 93 LYS A CA 1
ATOM 710 C C . LYS A 1 95 ? 50.264 40.655 67.309 1.00 59.58 93 LYS A C 1
ATOM 711 O O . LYS A 1 95 ? 50.881 39.637 67.126 1.00 61.04 93 LYS A O 1
ATOM 717 N N . GLN A 1 96 ? 50.315 41.295 68.450 1.00 61.50 94 GLN A N 1
ATOM 718 C CA . GLN A 1 96 ? 51.292 40.956 69.454 1.00 62.51 94 GLN A CA 1
ATOM 719 C C . GLN A 1 96 ? 50.954 39.587 70.068 1.00 64.67 94 GLN A C 1
ATOM 720 O O . GLN A 1 96 ? 51.862 38.814 70.394 1.00 65.75 94 GLN A O 1
ATOM 734 N N . SER A 1 98 ? 49.701 37.261 68.653 1.00 61.70 96 SER A N 1
ATOM 735 C CA . SER A 1 98 ? 50.062 36.261 67.688 1.00 65.41 96 SER A CA 1
ATOM 736 C C . SER A 1 98 ? 51.584 36.033 67.573 1.00 67.05 96 SER A C 1
ATOM 737 O O . SER A 1 98 ? 51.998 35.204 66.814 1.00 69.50 96 SER A O 1
ATOM 740 N N . TRP A 1 99 ? 52.396 36.751 68.338 1.00 64.51 97 TRP A N 1
ATOM 741 C CA . TRP A 1 99 ? 53.871 36.556 68.266 1.00 64.70 97 TRP A CA 1
ATOM 742 C C . TRP A 1 99 ? 54.181 35.213 68.908 1.00 59.57 97 TRP A C 1
ATOM 743 O O . TRP A 1 99 ? 53.924 34.989 70.064 1.00 60.67 97 TRP A O 1
ATOM 754 N N . SER A 1 100 ? 54.715 34.297 68.156 1.00 61.45 98 SER A N 1
ATOM 755 C CA . SER A 1 100 ? 55.102 33.012 68.757 1.00 69.23 98 SER A CA 1
ATOM 756 C C . SER A 1 100 ? 56.292 33.158 69.740 1.00 73.75 98 SER A C 1
ATOM 757 O O . SER A 1 100 ? 57.018 34.157 69.709 1.00 65.43 98 SER A O 1
ATOM 760 N N . GLU A 1 101 ? 56.436 32.182 70.630 1.00 74.53 99 GLU A N 1
ATOM 761 C CA . GLU A 1 101 ? 57.550 32.074 71.529 1.00 73.56 99 GLU A CA 1
ATOM 762 C C . GLU A 1 101 ? 58.872 32.060 70.802 1.00 73.02 99 GLU A C 1
ATOM 763 O O . GLU A 1 101 ? 59.831 32.668 71.236 1.00 66.02 99 GLU A O 1
ATOM 769 N N . THR A 1 102 ? 58.908 31.361 69.697 1.00 66.06 100 THR A N 1
ATOM 770 C CA . THR A 1 102 ? 60.112 31.211 68.928 1.00 69.06 100 THR A CA 1
ATOM 771 C C . THR A 1 102 ? 60.525 32.570 68.396 1.00 66.92 100 THR A C 1
ATOM 772 O O . THR A 1 102 ? 61.697 32.936 68.420 1.00 60.68 100 THR A O 1
ATOM 776 N N . VAL A 1 103 ? 59.566 33.293 67.856 1.00 63.22 101 VAL A N 1
ATOM 777 C CA . VAL A 1 103 ? 59.869 34.584 67.227 1.00 64.64 101 VAL A CA 1
ATOM 778 C C . VAL A 1 103 ? 60.277 35.595 68.298 1.00 65.66 101 VAL A C 1
ATOM 779 O O . VAL A 1 103 ? 61.224 36.321 68.117 1.00 62.06 101 VAL A O 1
ATOM 783 N N . LYS A 1 104 ? 59.554 35.618 69.406 1.00 60.86 102 LYS A N 1
ATOM 784 C CA . LYS A 1 104 ? 59.894 36.490 70.474 1.00 62.68 102 LYS A CA 1
ATOM 785 C C . LYS A 1 104 ? 61.319 36.247 71.029 1.00 64.73 102 LYS A C 1
ATOM 786 O O . LYS A 1 104 ? 62.070 37.210 71.286 1.00 59.73 102 LYS A O 1
ATOM 792 N N . SER A 1 105 ? 61.599 34.981 71.309 1.00 62.06 103 SER A N 1
ATOM 793 C CA . SER A 1 105 ? 62.854 34.545 71.880 1.00 64.01 103 SER A CA 1
ATOM 794 C C . SER A 1 105 ? 63.999 34.886 70.901 1.00 62.59 103 SER A C 1
ATOM 795 O O . SER A 1 105 ? 65.050 35.379 71.325 1.00 61.47 103 SER A O 1
ATOM 798 N N . GLN A 1 106 ? 63.729 34.725 69.610 1.00 61.45 104 GLN A N 1
ATOM 799 C CA . GLN A 1 106 ? 64.698 35.050 68.595 1.00 61.98 104 GLN A CA 1
ATOM 800 C C . GLN A 1 106 ? 65.010 36.525 68.582 1.00 58.95 104 GLN A C 1
ATOM 801 O O . GLN A 1 106 ? 66.165 36.902 68.583 1.00 53.96 104 GLN A O 1
ATOM 807 N N . VAL A 1 107 ? 63.983 37.351 68.535 1.00 57.46 105 VAL A N 1
ATOM 808 C CA . VAL A 1 107 ? 64.168 38.786 68.441 1.00 56.54 105 VAL A CA 1
ATOM 809 C C . VAL A 1 107 ? 64.871 39.283 69.728 1.00 55.17 105 VAL A C 1
ATOM 810 O O . VAL A 1 107 ? 65.811 40.080 69.644 1.00 52.95 105 VAL A O 1
ATOM 814 N N . TRP A 1 108 ? 64.449 38.779 70.886 1.00 53.00 106 TRP A N 1
ATOM 815 C CA . TRP A 1 108 ? 65.034 39.187 72.171 1.00 54.98 106 TRP A CA 1
ATOM 816 C C . TRP A 1 108 ? 66.560 38.937 72.113 1.00 55.28 106 TRP A C 1
ATOM 817 O O . TRP A 1 108 ? 67.376 39.802 72.455 1.00 52.11 106 TRP A O 1
ATOM 828 N N . THR A 1 109 ? 66.902 37.761 71.617 1.00 56.80 107 THR A N 1
ATOM 829 C CA . THR A 1 109 ? 68.287 37.312 71.578 1.00 58.32 107 THR A CA 1
ATOM 830 C C . THR A 1 109 ? 69.112 38.181 70.648 1.00 55.18 107 THR A C 1
ATOM 831 O O . THR A 1 109 ? 70.256 38.645 70.976 1.00 54.89 107 THR A O 1
ATOM 835 N N . THR A 1 110 ? 68.544 38.463 69.508 1.00 52.64 108 THR A N 1
ATOM 836 C CA . THR A 1 110 ? 69.227 39.324 68.570 1.00 53.29 108 THR A CA 1
ATOM 837 C C . THR A 1 110 ? 69.450 40.731 69.165 1.00 58.42 108 THR A C 1
ATOM 838 O O . THR A 1 110 ? 70.511 41.320 68.966 1.00 54.84 108 THR A O 1
ATOM 842 N N . ILE A 1 111 ? 68.467 41.264 69.911 1.00 52.69 109 ILE A N 1
ATOM 843 C CA . ILE A 1 111 ? 68.593 42.643 70.452 1.00 51.44 109 ILE A CA 1
ATOM 844 C C . ILE A 1 111 ? 69.646 42.667 71.542 1.00 51.22 109 ILE A C 1
ATOM 845 O O . ILE A 1 111 ? 70.457 43.576 71.607 1.00 50.01 109 ILE A O 1
ATOM 850 N N . ILE A 1 112 ? 69.610 41.677 72.438 1.00 52.89 110 ILE A N 1
ATOM 851 C CA . ILE A 1 112 ? 70.580 41.600 73.501 1.00 53.89 110 ILE A CA 1
ATOM 852 C C . ILE A 1 112 ? 72.012 41.373 72.928 1.00 53.65 110 ILE A C 1
ATOM 853 O O . ILE A 1 112 ? 73.006 41.983 73.384 1.00 54.06 110 ILE A O 1
ATOM 858 N N . ALA A 1 113 ? 72.104 40.581 71.872 1.00 51.98 111 ALA A N 1
ATOM 859 C CA . ALA A 1 113 ? 73.380 40.409 71.211 1.00 52.10 111 ALA A CA 1
ATOM 860 C C . ALA A 1 113 ? 73.929 41.755 70.761 1.00 55.54 111 ALA A C 1
ATOM 861 O O . ALA A 1 113 ? 75.144 41.992 70.874 1.00 52.68 111 ALA A O 1
ATOM 863 N N . GLN A 1 114 ? 73.060 42.644 70.253 1.00 50.34 112 GLN A N 1
ATOM 864 C CA . GLN A 1 114 ? 73.508 43.974 69.826 1.00 52.94 112 GLN A CA 1
ATOM 865 C C . GLN A 1 114 ? 74.144 44.744 70.997 1.00 51.13 112 GLN A C 1
ATOM 866 O O . GLN A 1 114 ? 75.087 45.522 70.833 1.00 54.53 112 GLN A O 1
ATOM 872 N N . LYS A 1 115 ? 73.551 44.586 72.164 1.00 49.49 113 LYS A N 1
ATOM 873 C CA . LYS A 1 115 ? 74.081 45.263 73.291 1.00 49.44 113 LYS A CA 1
ATOM 874 C C . LYS A 1 115 ? 75.487 44.738 73.630 1.00 52.44 113 LYS A C 1
ATOM 875 O O . LYS A 1 115 ? 76.396 45.513 73.914 1.00 54.09 113 LYS A O 1
ATOM 881 N N . ILE A 1 116 ? 75.616 43.425 73.681 1.00 54.10 114 ILE A N 1
ATOM 882 C CA . ILE A 1 116 ? 76.886 42.783 74.013 1.00 57.53 114 ILE A CA 1
ATOM 883 C C . ILE A 1 116 ? 77.981 43.159 72.984 1.00 52.83 114 ILE A C 1
ATOM 884 O O . ILE A 1 116 ? 79.048 43.584 73.326 1.00 51.99 114 ILE A O 1
ATOM 889 N N . LEU A 1 117 ? 77.620 43.133 71.722 1.00 52.62 115 LEU A N 1
ATOM 890 C CA . LEU A 1 117 ? 78.450 43.670 70.670 1.00 52.49 115 LEU A CA 1
ATOM 891 C C . LEU A 1 117 ? 78.822 45.118 70.941 1.00 56.07 115 LEU A C 1
ATOM 892 O O . LEU A 1 117 ? 79.997 45.476 70.786 1.00 55.81 115 LEU A O 1
ATOM 897 N N . ASN A 1 118 ? 77.851 45.963 71.352 1.00 53.21 116 ASN A N 1
ATOM 898 C CA . ASN A 1 118 ? 78.207 47.367 71.545 1.00 52.03 116 ASN A CA 1
ATOM 899 C C . ASN A 1 118 ? 79.131 47.511 72.735 1.00 50.57 116 ASN A C 1
ATOM 900 O O . ASN A 1 118 ? 79.970 48.430 72.789 1.00 53.23 116 ASN A O 1
ATOM 905 N N . GLN A 1 119 ? 78.888 46.709 73.779 1.00 50.92 117 GLN A N 1
ATOM 906 C CA . GLN A 1 119 ? 79.790 46.710 74.920 1.00 51.58 117 GLN A CA 1
ATOM 907 C C . GLN A 1 119 ? 81.271 46.350 74.508 1.00 55.52 117 GLN A C 1
ATOM 908 O O . GLN A 1 119 ? 82.208 46.998 74.944 1.00 57.51 117 GLN A O 1
ATOM 914 N N . SER A 1 120 ? 81.428 45.307 73.691 1.00 54.12 118 SER A N 1
ATOM 915 C CA . SER A 1 120 ? 82.699 44.956 73.130 1.00 58.21 118 SER A CA 1
ATOM 916 C C . SER A 1 120 ? 83.279 46.085 72.291 1.00 58.17 118 SER A C 1
ATOM 917 O O . SER A 1 120 ? 84.434 46.460 72.484 1.00 58.26 118 SER A O 1
ATOM 920 N N . CYS A 1 121 ? 82.493 46.650 71.401 1.00 55.24 119 CYS A N 1
ATOM 921 C CA . CYS A 1 121 ? 82.986 47.698 70.563 1.00 55.74 119 CYS A CA 1
ATOM 922 C C . CYS A 1 121 ? 83.464 48.902 71.368 1.00 57.43 119 CYS A C 1
ATOM 923 O O . CYS A 1 121 ? 84.472 49.553 71.009 1.00 57.39 119 CYS A O 1
ATOM 926 N N . TYR A 1 122 ? 82.770 49.222 72.439 1.00 57.62 120 TYR A N 1
ATOM 927 C CA . TYR A 1 122 ? 83.157 50.430 73.178 1.00 57.67 120 TYR A CA 1
ATOM 928 C C . TYR A 1 122 ? 84.466 50.189 73.967 1.00 59.72 120 TYR A C 1
ATOM 929 O O . TYR A 1 122 ? 85.319 51.080 74.034 1.00 57.51 120 TYR A O 1
ATOM 938 N N . LEU A 1 123 ? 84.582 49.016 74.595 1.00 58.64 121 LEU A N 1
ATOM 939 C CA . LEU A 1 123 ? 85.852 48.627 75.157 1.00 64.42 121 LEU A CA 1
ATOM 940 C C . LEU A 1 123 ? 86.990 48.723 74.073 1.00 59.84 121 LEU A C 1
ATOM 941 O O . LEU A 1 123 ? 88.024 49.265 74.341 1.00 61.11 121 LEU A O 1
ATOM 946 N N . GLY A 1 124 ? 86.711 48.301 72.875 1.00 57.77 122 GLY A N 1
ATOM 947 C CA . GLY A 1 124 ? 87.605 48.442 71.726 1.00 61.92 122 GLY A CA 1
ATOM 948 C C . GLY A 1 124 ? 88.001 49.877 71.464 1.00 66.07 122 GLY A C 1
ATOM 949 O O . GLY A 1 124 ? 89.175 50.174 71.234 1.00 68.65 122 GLY A O 1
ATOM 950 N N . ALA A 1 125 ? 87.038 50.799 71.516 1.00 63.09 123 ALA A N 1
ATOM 951 C CA . ALA A 1 125 ? 87.317 52.202 71.234 1.00 64.21 123 ALA A CA 1
ATOM 952 C C . ALA A 1 125 ? 88.172 52.793 72.326 1.00 59.56 123 ALA A C 1
ATOM 953 O O . ALA A 1 125 ? 88.881 53.751 72.089 1.00 63.32 123 ALA A O 1
ATOM 955 N N . CYS A 1 126 ? 88.060 52.255 73.530 1.00 60.67 124 CYS A N 1
ATOM 956 C CA . CYS A 1 126 ? 88.945 52.675 74.626 1.00 67.55 124 CYS A CA 1
ATOM 957 C C . CYS A 1 126 ? 90.343 51.914 74.676 1.00 65.80 124 CYS A C 1
ATOM 958 O O . CYS A 1 126 ? 91.088 52.086 75.604 1.00 68.85 124 CYS A O 1
ATOM 961 N N . SER A 1 127 ? 90.600 51.069 73.682 1.00 64.27 125 SER A N 1
ATOM 962 C CA . SER A 1 127 ? 91.781 50.207 73.593 1.00 71.39 125 SER A CA 1
ATOM 963 C C . SER A 1 127 ? 91.919 49.191 74.690 1.00 70.25 125 SER A C 1
ATOM 964 O O . SER A 1 127 ? 92.994 48.740 74.938 1.00 72.69 125 SER A O 1
ATOM 967 N N . TYR A 1 128 ? 90.835 48.773 75.317 1.00 68.15 126 TYR A N 1
ATOM 968 C CA . TYR A 1 128 ? 90.916 47.627 76.214 1.00 68.20 126 TYR A CA 1
ATOM 969 C C . TYR A 1 128 ? 90.766 46.323 75.408 1.00 67.24 126 TYR A C 1
ATOM 970 O O . TYR A 1 128 ? 89.765 45.652 75.478 1.00 62.34 126 TYR A O 1
ATOM 979 N N . PHE A 1 129 ? 91.767 45.996 74.592 1.00 67.94 127 PHE A N 1
ATOM 980 C CA . PHE A 1 129 ? 91.521 45.016 73.551 1.00 64.08 127 PHE A CA 1
ATOM 981 C C . PHE A 1 129 ? 91.313 43.593 74.057 1.00 64.75 127 PHE A C 1
ATOM 982 O O . PHE A 1 129 ? 90.441 42.886 73.581 1.00 61.14 127 PHE A O 1
ATOM 990 N N . GLU A 1 130 ? 92.086 43.194 75.048 1.00 66.36 128 GLU A N 1
ATOM 991 C CA . GLU A 1 130 ? 91.918 41.892 75.662 1.00 67.09 128 GLU A CA 1
ATOM 992 C C . GLU A 1 130 ? 90.470 41.707 76.221 1.00 61.33 128 GLU A C 1
ATOM 993 O O . GLU A 1 130 ? 89.808 40.681 75.988 1.00 54.95 128 GLU A O 1
ATOM 999 N N . LYS A 1 131 ? 90.059 42.659 77.026 1.00 63.03 129 LYS A N 1
ATOM 1000 C CA . LYS A 1 131 ? 88.704 42.649 77.593 1.00 63.54 129 LYS A CA 1
ATOM 1001 C C . LYS A 1 131 ? 87.624 42.682 76.496 1.00 57.93 129 LYS A C 1
ATOM 1002 O O . LYS A 1 131 ? 86.751 41.825 76.443 1.00 62.90 129 LYS A O 1
ATOM 1008 N N . SER A 1 132 ? 87.815 43.560 75.538 1.00 56.22 130 SER A N 1
ATOM 1009 C CA . SER A 1 132 ? 86.936 43.617 74.402 1.00 58.50 130 SER A CA 1
ATOM 1010 C C . SER A 1 132 ? 86.743 42.247 73.735 1.00 63.38 130 SER A C 1
ATOM 1011 O O . SER A 1 132 ? 85.611 41.851 73.354 1.00 57.77 130 SER A O 1
ATOM 1014 N N . GLN A 1 133 ? 87.861 41.542 73.503 1.00 62.93 131 GLN A N 1
ATOM 1015 C CA . GLN A 1 133 ? 87.807 40.218 72.883 1.00 60.29 131 GLN A CA 1
ATOM 1016 C C . GLN A 1 133 ? 86.983 39.229 73.730 1.00 55.79 131 GLN A C 1
ATOM 1017 O O . GLN A 1 133 ? 86.190 38.468 73.215 1.00 58.35 131 GLN A O 1
ATOM 1023 N N . SER A 1 134 ? 87.242 39.239 75.025 1.00 55.91 132 SER A N 1
ATOM 1024 C CA . SER A 1 134 ? 86.545 38.423 75.943 1.00 61.22 132 SER A CA 1
ATOM 1025 C C . SER A 1 134 ? 84.986 38.558 75.765 1.00 61.97 132 SER A C 1
ATOM 1026 O O . SER A 1 134 ? 84.260 37.600 75.876 1.00 63.17 132 SER A O 1
ATOM 1029 N N . ILE A 1 135 ? 84.532 39.792 75.579 1.00 58.92 133 ILE A N 1
ATOM 1030 C CA . ILE A 1 135 ? 83.113 40.093 75.369 1.00 62.98 133 ILE A CA 1
ATOM 1031 C C . ILE A 1 135 ? 82.684 39.627 73.984 1.00 61.55 133 ILE A C 1
ATOM 1032 O O . ILE A 1 135 ? 81.595 39.028 73.823 1.00 59.90 133 ILE A O 1
ATOM 1045 N N . ASP A 1 137 ? 83.771 37.224 72.426 1.00 61.20 135 ASP A N 1
ATOM 1046 C CA . ASP A 1 137 ? 83.595 35.751 72.528 1.00 65.69 135 ASP A CA 1
ATOM 1047 C C . ASP A 1 137 ? 82.249 35.370 73.131 1.00 61.88 135 ASP A C 1
ATOM 1048 O O . ASP A 1 137 ? 81.687 34.386 72.746 1.00 64.07 135 ASP A O 1
ATOM 1053 N N . LEU A 1 138 ? 81.817 36.111 74.148 1.00 61.17 136 LEU A N 1
ATOM 1054 C CA . LEU A 1 138 ? 80.507 35.896 74.742 1.00 63.42 136 LEU A CA 1
ATOM 1055 C C . LEU A 1 138 ? 79.374 36.211 73.762 1.00 63.28 136 LEU A C 1
ATOM 1056 O O . LEU A 1 138 ? 78.397 35.455 73.638 1.00 62.71 136 LEU A O 1
ATOM 1061 N N . TYR A 1 139 ? 79.517 37.294 73.026 1.00 60.25 137 TYR A N 1
ATOM 1062 C CA . TYR A 1 139 ? 78.580 37.591 71.920 1.00 61.90 137 TYR A CA 1
ATOM 1063 C C . TYR A 1 139 ? 78.445 36.441 70.926 1.00 63.35 137 TYR A C 1
ATOM 1064 O O . TYR A 1 139 ? 77.344 36.003 70.611 1.00 62.53 137 TYR A O 1
ATOM 1073 N N . HIS A 1 140 ? 79.565 35.922 70.462 1.00 62.85 138 HIS A N 1
ATOM 1074 C CA . HIS A 1 140 ? 79.545 34.783 69.479 1.00 64.92 138 HIS A CA 1
ATOM 1075 C C . HIS A 1 140 ? 79.000 33.510 70.093 1.00 59.64 138 HIS A C 1
ATOM 1076 O O . HIS A 1 140 ? 78.357 32.750 69.424 1.00 60.70 138 HIS A O 1
ATOM 1083 N N . GLY A 1 141 ? 79.212 33.311 71.379 1.00 58.18 139 GLY A N 1
ATOM 1084 C CA . GLY A 1 141 ? 78.594 32.178 72.041 1.00 64.11 139 GLY A CA 1
ATOM 1085 C C . GLY A 1 141 ? 77.125 32.245 72.436 1.00 65.70 139 GLY A C 1
ATOM 1086 O O . GLY A 1 141 ? 76.565 31.252 72.950 1.00 67.17 139 GLY A O 1
ATOM 1087 N N . LEU A 1 142 ? 76.508 33.412 72.269 1.00 66.61 140 LEU A N 1
ATOM 1088 C CA . LEU A 1 142 ? 75.162 33.662 72.830 1.00 67.44 140 LEU A CA 1
ATOM 1089 C C . LEU A 1 142 ? 74.103 32.734 72.252 1.00 64.31 140 LEU A C 1
ATOM 1090 O O . LEU A 1 142 ? 74.008 32.611 71.045 1.00 65.44 140 LEU A O 1
ATOM 1095 N N . GLU A 1 143 ? 73.332 32.082 73.107 1.00 63.01 141 GLU A N 1
ATOM 1096 C CA . GLU A 1 143 ? 72.294 31.155 72.640 1.00 68.30 141 GLU A CA 1
ATOM 1097 C C . GLU A 1 143 ? 70.941 31.804 72.932 1.00 69.81 141 GLU A C 1
ATOM 1098 O O . GLU A 1 143 ? 70.851 32.687 73.797 1.00 65.18 141 GLU A O 1
ATOM 1104 N N . ASN A 1 144 ? 69.899 31.273 72.288 1.00 66.07 142 ASN A N 1
ATOM 1105 C CA . ASN A 1 144 ? 68.521 31.661 72.465 1.00 60.46 142 ASN A CA 1
ATOM 1106 C C . ASN A 1 144 ? 68.116 31.821 73.902 1.00 66.32 142 ASN A C 1
ATOM 1107 O O . ASN A 1 144 ? 68.227 30.886 74.678 1.00 68.95 142 ASN A O 1
ATOM 1112 N N . PHE A 1 145 ? 67.681 33.043 74.263 1.00 66.10 143 PHE A N 1
ATOM 1113 C CA . PHE A 1 145 ? 67.258 33.405 75.634 1.00 64.39 143 PHE A CA 1
ATOM 1114 C C . PHE A 1 145 ? 68.355 33.443 76.677 1.00 62.79 143 PHE A C 1
ATOM 1115 O O . PHE A 1 145 ? 68.110 33.713 77.859 1.00 63.72 143 PHE A O 1
ATOM 1123 N N . ASP A 1 146 ? 69.563 33.178 76.236 1.00 64.19 144 ASP A N 1
ATOM 1124 C CA . ASP A 1 146 ? 70.740 33.237 77.123 1.00 62.36 144 ASP A CA 1
ATOM 1125 C C . ASP A 1 146 ? 70.566 32.674 78.515 1.00 60.12 144 ASP A C 1
ATOM 1126 O O . ASP A 1 146 ? 70.844 33.359 79.470 1.00 65.33 144 ASP A O 1
ATOM 1131 N N . PRO A 1 147 ? 70.145 31.424 78.654 1.00 67.84 145 PRO A N 1
ATOM 1132 C CA . PRO A 1 147 ? 69.976 30.776 79.966 1.00 69.19 145 PRO A CA 1
ATOM 1133 C C . PRO A 1 147 ? 71.236 30.645 80.834 1.00 69.38 145 PRO A C 1
ATOM 1134 O O . PRO A 1 147 ? 71.120 30.642 82.047 1.00 72.41 145 PRO A O 1
ATOM 1138 N N . SER A 1 148 ? 72.423 30.530 80.236 1.00 65.25 146 SER A N 1
ATOM 1139 C CA . SER A 1 148 ? 73.658 30.542 81.050 1.00 70.73 146 SER A CA 1
ATOM 1140 C C . SER A 1 148 ? 74.180 31.921 81.412 1.00 73.07 146 SER A C 1
ATOM 1141 O O . SER A 1 148 ? 75.193 32.051 82.094 1.00 68.19 146 SER A O 1
ATOM 1144 N N . ASN A 1 149 ? 73.453 32.969 81.003 1.00 70.88 147 ASN A N 1
ATOM 1145 C CA . ASN A 1 149 ? 73.727 34.341 81.462 1.00 64.54 147 ASN A CA 1
ATOM 1146 C C . ASN A 1 149 ? 75.127 34.832 81.024 1.00 60.53 147 ASN A C 1
ATOM 1147 O O . ASN A 1 149 ? 75.853 35.409 81.810 1.00 59.98 147 ASN A O 1
ATOM 1152 N N . ARG A 1 150 ? 75.421 34.634 79.742 1.00 56.90 148 ARG A N 1
ATOM 1153 C CA . ARG A 1 150 ? 76.537 35.243 79.094 1.00 60.35 148 ARG A CA 1
ATOM 1154 C C . ARG A 1 150 ? 76.472 36.754 79.128 1.00 61.53 148 ARG A C 1
ATOM 1155 O O . ARG A 1 150 ? 77.496 37.461 79.239 1.00 57.95 148 ARG A O 1
ATOM 1163 N N . GLU A 1 151 ? 75.261 37.275 79.079 1.00 61.93 149 GLU A N 1
ATOM 1164 C CA . GLU A 1 151 ? 75.124 38.716 79.076 1.00 61.67 149 GLU A CA 1
ATOM 1165 C C . GLU A 1 151 ? 75.588 39.282 80.390 1.00 57.70 149 GLU A C 1
ATOM 1166 O O . GLU A 1 151 ? 76.172 40.368 80.455 1.00 58.79 149 GLU A O 1
ATOM 1172 N N . GLY A 1 152 ? 75.300 38.578 81.466 1.00 60.60 150 GLY A N 1
ATOM 1173 C CA . GLY A 1 152 ? 75.761 39.041 82.802 1.00 59.68 150 GLY A CA 1
ATOM 1174 C C . GLY A 1 152 ? 77.285 39.000 82.965 1.00 61.78 150 GLY A C 1
ATOM 1175 O O . GLY A 1 152 ? 77.916 39.907 83.537 1.00 59.18 150 GLY A O 1
ATOM 1176 N N . HIS A 1 153 ? 77.872 37.944 82.407 1.00 62.58 151 HIS A N 1
ATOM 1177 C CA . HIS A 1 153 ? 79.307 37.762 82.443 1.00 63.50 151 HIS A CA 1
ATOM 1178 C C . HIS A 1 153 ? 79.915 38.941 81.625 1.00 58.50 151 HIS A C 1
ATOM 1179 O O . HIS A 1 153 ? 80.843 39.628 82.046 1.00 63.91 151 HIS A O 1
ATOM 1186 N N . ALA A 1 154 ? 79.384 39.182 80.443 1.00 56.96 152 ALA A N 1
ATOM 1187 C CA . ALA A 1 154 ? 79.862 40.271 79.640 1.00 57.98 152 ALA A CA 1
ATOM 1188 C C . ALA A 1 154 ? 79.766 41.611 80.366 1.00 63.03 152 ALA A C 1
ATOM 1189 O O . ALA A 1 154 ? 80.658 42.473 80.260 1.00 59.65 152 ALA A O 1
ATOM 1191 N N . ALA A 1 155 ? 78.700 41.788 81.125 1.00 59.05 153 ALA A N 1
ATOM 1192 C CA . ALA A 1 155 ? 78.538 43.068 81.829 1.00 61.29 153 ALA A CA 1
ATOM 1193 C C . ALA A 1 155 ? 79.521 43.261 82.978 1.00 57.25 153 ALA A C 1
ATOM 1194 O O . ALA A 1 155 ? 79.953 44.390 83.279 1.00 57.14 153 ALA A O 1
ATOM 1196 N N . ARG A 1 156 ? 79.749 42.181 83.699 1.00 59.04 154 ARG A N 1
ATOM 1197 C CA . ARG A 1 156 ? 80.692 42.179 84.800 1.00 65.82 154 ARG A CA 1
ATOM 1198 C C . ARG A 1 156 ? 82.087 42.537 84.221 1.00 64.08 154 ARG A C 1
ATOM 1199 O O . ARG A 1 156 ? 82.738 43.434 84.710 1.00 65.03 154 ARG A O 1
ATOM 1207 N N . ILE A 1 157 ? 82.478 41.905 83.130 1.00 61.46 155 ILE A N 1
ATOM 1208 C CA . ILE A 1 157 ? 83.730 42.276 82.477 1.00 61.59 155 ILE A CA 1
ATOM 1209 C C . ILE A 1 157 ? 83.758 43.743 82.046 1.00 63.73 155 ILE A C 1
ATOM 1210 O O . ILE A 1 157 ? 84.731 44.474 82.308 1.00 59.12 155 ILE A O 1
ATOM 1215 N N . TYR A 1 158 ? 82.685 44.166 81.398 1.00 60.31 156 TYR A N 1
ATOM 1216 C CA . TYR A 1 158 ? 82.565 45.518 80.863 1.00 60.31 156 TYR A CA 1
ATOM 1217 C C . TYR A 1 158 ? 82.630 46.614 81.925 1.00 58.73 156 TYR A C 1
ATOM 1218 O O . TYR A 1 158 ? 83.430 47.522 81.812 1.00 61.85 156 TYR A O 1
ATOM 1227 N N . PHE A 1 159 ? 81.780 46.521 82.939 1.00 60.37 157 PHE A N 1
ATOM 1228 C CA . PHE A 1 159 ? 81.702 47.535 83.949 1.00 59.50 157 PHE A CA 1
ATOM 1229 C C . PHE A 1 159 ? 82.961 47.525 84.831 1.00 62.60 157 PHE A C 1
ATOM 1230 O O . PHE A 1 159 ? 83.400 48.555 85.259 1.00 59.51 157 PHE A O 1
ATOM 1238 N N . ASN A 1 160 ? 83.479 46.341 85.158 1.00 68.09 158 ASN A N 1
ATOM 1239 C CA . ASN A 1 160 ? 84.753 46.244 85.924 1.00 71.27 158 ASN A CA 1
ATOM 1240 C C . ASN A 1 160 ? 85.904 46.844 85.168 1.00 64.96 158 ASN A C 1
ATOM 1241 O O . ASN A 1 160 ? 86.627 47.619 85.737 1.00 66.10 158 ASN A O 1
ATOM 1246 N N . THR A 1 161 ? 85.983 46.613 83.870 1.00 62.32 159 THR A N 1
ATOM 1247 C CA . THR A 1 161 ? 87.020 47.224 83.074 1.00 65.91 159 THR A CA 1
ATOM 1248 C C . THR A 1 161 ? 86.898 48.760 83.036 1.00 69.00 159 THR A C 1
ATOM 1249 O O . THR A 1 161 ? 87.866 49.491 83.271 1.00 68.66 159 THR A O 1
ATOM 1253 N N . LEU A 1 162 ? 85.705 49.266 82.752 1.00 70.25 160 LEU A N 1
ATOM 1254 C CA . LEU A 1 162 ? 85.504 50.720 82.743 1.00 67.72 160 LEU A CA 1
ATOM 1255 C C . LEU A 1 162 ? 85.677 51.422 84.096 1.00 64.01 160 LEU A C 1
ATOM 1256 O O . LEU A 1 162 ? 86.249 52.458 84.158 1.00 63.27 160 LEU A O 1
ATOM 1261 N N . PHE A 1 163 ? 85.135 50.881 85.155 1.00 63.83 161 PHE A N 1
ATOM 1262 C CA . PHE A 1 163 ? 84.972 51.648 86.415 1.00 67.61 161 PHE A CA 1
ATOM 1263 C C . PHE A 1 163 ? 85.775 51.064 87.582 1.00 69.27 161 PHE A C 1
ATOM 1264 O O . PHE A 1 163 ? 85.780 51.644 88.663 1.00 69.76 161 PHE A O 1
ATOM 1272 N N . GLY A 1 164 ? 86.380 49.880 87.365 1.00 72.52 162 GLY A N 1
ATOM 1273 C CA . GLY A 1 164 ? 87.190 49.202 88.372 1.00 72.56 162 GLY A CA 1
ATOM 1274 C C . GLY A 1 164 ? 86.386 48.161 89.104 1.00 75.01 162 GLY A C 1
ATOM 1275 O O . GLY A 1 164 ? 85.166 48.248 89.153 1.00 71.81 162 GLY A O 1
ATOM 1276 N N . ASN A 1 165 ? 87.047 47.187 89.710 1.00 80.08 163 ASN A N 1
ATOM 1277 C CA . ASN A 1 165 ? 86.331 46.116 90.391 1.00 84.34 163 ASN A CA 1
ATOM 1278 C C . ASN A 1 165 ? 85.705 46.626 91.665 1.00 77.72 163 ASN A C 1
ATOM 1279 O O . ASN A 1 165 ? 86.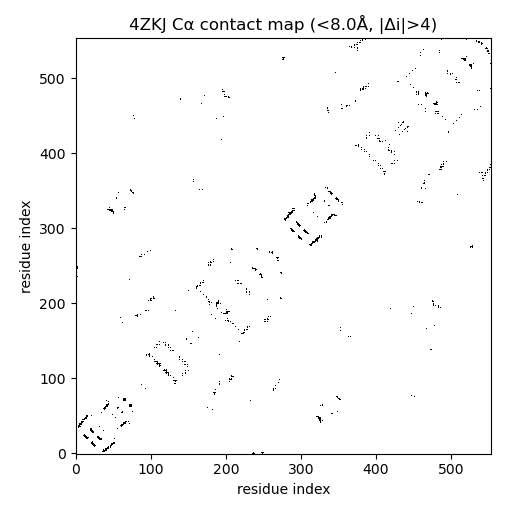209 47.547 92.281 1.00 78.41 163 ASN A O 1
ATOM 1284 N N . ASP A 1 166 ? 84.549 46.060 92.002 1.00 85.62 164 ASP A N 1
ATOM 1285 C CA . ASP A 1 166 ? 83.781 46.461 93.176 1.00 94.79 164 ASP A CA 1
ATOM 1286 C C . ASP A 1 166 ? 83.410 47.953 93.192 1.00 83.98 164 ASP A C 1
ATOM 1287 O O . ASP A 1 166 ? 83.191 48.499 94.264 1.00 86.30 164 ASP A O 1
ATOM 1292 N N . PHE A 1 167 ? 83.343 48.608 92.026 1.00 82.79 165 PHE A N 1
ATOM 1293 C CA . PHE A 1 167 ? 82.992 50.064 91.941 1.00 79.48 165 PHE A CA 1
ATOM 1294 C C . PHE A 1 167 ? 81.618 50.396 92.582 1.00 79.61 165 PHE A C 1
ATOM 1295 O O . PHE A 1 167 ? 81.409 51.523 93.089 1.00 78.62 165 PHE A O 1
ATOM 1303 N N . SER A 1 168 ? 80.691 49.428 92.554 1.00 76.50 166 SER A N 1
ATOM 1304 C CA . SER A 1 168 ? 79.374 49.623 93.188 1.00 83.11 166 SER A CA 1
ATOM 1305 C C . SER A 1 168 ? 79.496 49.901 94.688 1.00 85.57 166 SER A C 1
ATOM 1306 O O . SER A 1 168 ? 78.667 50.608 95.241 1.00 86.14 166 SER A O 1
ATOM 1309 N N . ARG A 1 169 ? 80.562 49.422 95.328 1.00 89.46 167 ARG A N 1
ATOM 1310 C CA . ARG A 1 169 ? 80.794 49.729 96.736 1.00 86.72 167 ARG A CA 1
ATOM 1311 C C . ARG A 1 169 ? 81.471 51.060 96.990 1.00 82.42 167 ARG A C 1
ATOM 1312 O O . ARG A 1 169 ? 81.467 51.528 98.109 1.00 90.25 167 ARG A O 1
ATOM 1320 N N . ASP A 1 170 ? 81.991 51.711 95.956 1.00 81.95 168 ASP A N 1
ATOM 1321 C CA . ASP A 1 170 ? 82.591 53.048 96.117 1.00 83.96 168 ASP A CA 1
ATOM 1322 C C . ASP A 1 170 ? 81.614 54.207 95.983 1.00 87.29 168 ASP A C 1
ATOM 1323 O O . ASP A 1 170 ? 81.353 54.675 94.880 1.00 85.58 168 ASP A O 1
ATOM 1328 N N . LEU A 1 171 ? 81.160 54.728 97.117 1.00 90.25 169 LEU A N 1
ATOM 1329 C CA . LEU A 1 171 ? 80.061 55.684 97.141 1.00 93.11 169 LEU A CA 1
ATOM 1330 C C . LEU A 1 171 ? 80.506 57.065 96.840 1.00 92.59 169 LEU A C 1
ATOM 1331 O O . LEU A 1 171 ? 79.667 57.894 96.608 1.00 91.15 169 LEU A O 1
ATOM 1336 N N . GLU A 1 172 ? 81.809 57.311 96.829 1.00 94.01 170 GLU A N 1
ATOM 1337 C CA . GLU A 1 172 ? 82.305 58.644 96.579 1.00 98.03 170 GLU A CA 1
ATOM 1338 C C . GLU A 1 172 ? 82.254 59.005 95.109 1.00 89.72 170 GLU A C 1
ATOM 1339 O O . GLU A 1 172 ? 82.328 60.175 94.781 1.00 87.24 170 GLU A O 1
ATOM 1345 N N . HIS A 1 173 ? 82.140 58.011 94.227 1.00 86.92 171 HIS A N 1
ATOM 1346 C CA . HIS A 1 173 ? 81.923 58.278 92.792 1.00 84.92 171 HIS A CA 1
ATOM 1347 C C . HIS A 1 173 ? 80.522 57.791 92.422 1.00 78.27 171 HIS A C 1
ATOM 1348 O O . HIS A 1 173 ? 80.216 56.626 92.552 1.00 78.41 171 HIS A O 1
ATOM 1355 N N . PRO A 1 174 ? 79.645 58.701 92.006 1.00 74.50 172 PRO A N 1
ATOM 1356 C CA . PRO A 1 174 ? 78.225 58.353 91.775 1.00 74.41 172 PRO A CA 1
ATOM 1357 C C . PRO A 1 174 ? 78.009 57.721 90.369 1.00 66.71 172 PRO A C 1
ATOM 1358 O O . PRO A 1 174 ? 77.299 58.248 89.549 1.00 64.35 172 PRO A O 1
ATOM 1362 N N . ILE A 1 175 ? 78.668 56.605 90.122 1.00 64.25 173 ILE A N 1
ATOM 1363 C CA . ILE A 1 175 ? 78.662 55.962 88.831 1.00 64.36 173 ILE A CA 1
ATOM 1364 C C . ILE A 1 175 ? 77.292 55.338 88.498 1.00 60.27 173 ILE A C 1
ATOM 1365 O O . ILE A 1 175 ? 76.805 55.530 87.410 1.00 56.54 173 ILE A O 1
ATOM 1370 N N . ASN A 1 176 ? 76.754 54.560 89.440 1.00 60.91 174 ASN A N 1
ATOM 1371 C CA . ASN A 1 176 ? 75.521 53.895 89.255 1.00 64.35 174 ASN A CA 1
ATOM 1372 C C . ASN A 1 176 ? 74.362 54.885 89.173 1.00 68.06 174 ASN A C 1
ATOM 1373 O O . ASN A 1 176 ? 73.496 54.705 88.315 1.00 59.99 174 ASN A O 1
ATOM 1378 N N . ALA A 1 177 ? 74.386 55.947 89.981 1.00 63.43 175 ALA A N 1
ATOM 1379 C CA . ALA A 1 177 ? 73.334 57.002 89.895 1.00 61.57 175 ALA A CA 1
ATOM 1380 C C . ALA A 1 177 ? 73.406 57.633 88.501 1.00 60.93 175 ALA A C 1
ATOM 1381 O O . ALA A 1 177 ? 72.417 57.835 87.843 1.00 60.42 175 ALA A O 1
ATOM 1383 N N . GLY A 1 178 ? 74.634 57.867 88.032 1.00 58.91 176 GLY A N 1
ATOM 1384 C CA . GLY A 1 178 ? 74.856 58.419 86.719 1.00 56.79 176 GLY A CA 1
ATOM 1385 C C . GLY A 1 178 ? 74.337 57.488 85.603 1.00 62.39 176 GLY A C 1
ATOM 1386 O O . GLY A 1 178 ? 73.629 57.967 84.674 1.00 54.53 176 GLY A O 1
ATOM 1387 N N . LEU A 1 179 ? 74.692 56.179 85.678 1.00 56.94 177 LEU A N 1
ATOM 1388 C CA . LEU A 1 179 ? 74.302 55.242 84.647 1.00 53.15 177 LEU A CA 1
ATOM 1389 C C . LEU A 1 179 ? 72.733 55.146 84.638 1.00 54.16 177 LEU A C 1
ATOM 1390 O O . LEU A 1 179 ? 72.093 55.248 83.597 1.00 52.34 177 LEU A O 1
ATOM 1395 N N . ASP A 1 180 ? 72.157 54.910 85.795 1.00 54.50 178 ASP A N 1
ATOM 1396 C CA . ASP A 1 180 ? 70.721 54.847 85.983 1.00 57.31 178 ASP A CA 1
ATOM 1397 C C . ASP A 1 180 ? 69.992 56.123 85.494 1.00 54.20 178 ASP A C 1
ATOM 1398 O O . ASP A 1 180 ? 69.034 56.035 84.789 1.00 54.13 178 ASP A O 1
ATOM 1403 N N . TYR A 1 181 ? 70.542 57.291 85.729 1.00 56.12 179 TYR A N 1
ATOM 1404 C CA . TYR A 1 181 ? 69.953 58.522 85.245 1.00 55.06 179 TYR A CA 1
ATOM 1405 C C . TYR A 1 181 ? 69.880 58.508 83.740 1.00 57.05 179 TYR A C 1
ATOM 1406 O O . TYR A 1 181 ? 68.836 58.821 83.132 1.00 50.88 179 TYR A O 1
ATOM 1415 N N . GLY A 1 182 ? 70.975 58.100 83.123 1.00 53.22 180 GLY A N 1
ATOM 1416 C CA . GLY A 1 182 ? 70.963 57.961 81.687 1.00 52.80 180 GLY A CA 1
ATOM 1417 C C . GLY A 1 182 ? 69.942 56.933 81.173 1.00 52.38 180 GLY A C 1
ATOM 1418 O O . GLY A 1 182 ? 69.292 57.130 80.125 1.00 49.03 180 GLY A O 1
ATOM 1419 N N . TYR A 1 183 ? 69.893 55.804 81.847 1.00 50.79 181 TYR A N 1
ATOM 1420 C CA . TYR A 1 183 ? 69.057 54.728 81.394 1.00 52.42 181 TYR A CA 1
ATOM 1421 C C . TYR A 1 183 ? 67.575 55.192 81.532 1.00 51.27 181 TYR A C 1
ATOM 1422 O O . TYR A 1 183 ? 66.738 54.808 80.715 1.00 47.57 181 TYR A O 1
ATOM 1431 N N . THR A 1 184 ? 67.277 55.956 82.562 1.00 50.26 182 THR A N 1
ATOM 1432 C CA . THR A 1 184 ? 65.927 56.456 82.775 1.00 52.52 182 THR A CA 1
ATOM 1433 C C . THR A 1 184 ? 65.558 57.422 81.628 1.00 56.01 182 THR A C 1
ATOM 1434 O O . THR A 1 184 ? 64.471 57.296 81.044 1.00 53.35 182 THR A O 1
ATOM 1438 N N . LEU A 1 185 ? 66.509 58.257 81.193 1.00 52.93 183 LEU A N 1
ATOM 1439 C CA . LEU A 1 185 ? 66.250 59.126 80.051 1.00 50.87 183 LEU A CA 1
ATOM 1440 C C . LEU A 1 185 ? 65.968 58.315 78.818 1.00 52.06 183 LEU A C 1
ATOM 1441 O O . LEU A 1 185 ? 64.979 58.550 78.132 1.00 53.92 183 LEU A O 1
ATOM 1446 N N . LEU A 1 186 ? 66.806 57.315 78.557 1.00 48.41 184 LEU A N 1
ATOM 1447 C CA . LEU A 1 186 ? 66.546 56.467 77.408 1.00 48.63 184 LEU A CA 1
ATOM 1448 C C . LEU A 1 186 ? 65.154 55.773 77.527 1.00 47.53 184 LEU A C 1
ATOM 1449 O O . LEU A 1 186 ? 64.404 55.687 76.564 1.00 47.26 184 LEU A O 1
ATOM 1454 N N . LEU A 1 187 ? 64.871 55.269 78.714 1.00 48.33 185 LEU A N 1
ATOM 1455 C CA . LEU A 1 187 ? 63.720 54.481 78.936 1.00 51.71 185 LEU A CA 1
ATOM 1456 C C . LEU A 1 187 ? 62.447 55.346 78.695 1.00 52.44 185 LEU A C 1
ATOM 1457 O O . LEU A 1 187 ? 61.424 54.840 78.230 1.00 51.63 185 LEU A O 1
ATOM 1462 N N . SER A 1 188 ? 62.544 56.604 79.009 1.00 48.20 186 SER A N 1
ATOM 1463 C CA . SER A 1 188 ? 61.414 57.491 78.925 1.00 49.93 186 SER A CA 1
ATOM 1464 C C . SER A 1 188 ? 61.004 57.615 77.473 1.00 56.06 186 SER A C 1
ATOM 1465 O O . SER A 1 188 ? 59.829 57.558 77.151 1.00 59.40 186 SER A O 1
ATOM 1476 N N . PHE A 1 190 ? 61.908 55.375 74.893 1.00 51.72 188 PHE A N 1
ATOM 1477 C CA . PHE A 1 190 ? 61.454 54.074 74.385 1.00 48.51 188 PHE A CA 1
ATOM 1478 C C . PHE A 1 190 ? 60.054 53.728 74.870 1.00 47.88 188 PHE A C 1
ATOM 1479 O O . PHE A 1 190 ? 59.274 53.157 74.130 1.00 49.14 188 PHE A O 1
ATOM 1487 N N . ALA A 1 191 ? 59.775 53.974 76.125 1.00 46.97 189 ALA A N 1
ATOM 1488 C CA . ALA A 1 191 ? 58.449 53.666 76.615 1.00 49.90 189 ALA A CA 1
ATOM 1489 C C . ALA A 1 191 ? 57.354 54.426 75.835 1.00 49.63 189 ALA A C 1
ATOM 1490 O O . ALA A 1 191 ? 56.314 53.872 75.486 1.00 50.57 189 ALA A O 1
ATOM 1492 N N . ARG A 1 192 ? 57.625 55.674 75.524 1.00 49.48 190 ARG A N 1
ATOM 1493 C CA . ARG A 1 192 ? 56.753 56.442 74.726 1.00 49.62 190 ARG A CA 1
ATOM 1494 C C . ARG A 1 192 ? 56.553 55.806 73.385 1.00 51.96 190 ARG A C 1
ATOM 1495 O O . ARG A 1 192 ? 55.386 55.688 72.953 1.00 50.59 190 ARG A O 1
ATOM 1503 N N . GLU A 1 193 ? 57.629 55.360 72.715 1.00 49.56 191 GLU A N 1
ATOM 1504 C CA . GLU A 1 193 ? 57.473 54.760 71.383 1.00 50.02 191 GLU A CA 1
ATOM 1505 C C . GLU A 1 193 ? 56.758 53.423 71.430 1.00 51.38 191 GLU A C 1
ATOM 1506 O O . GLU A 1 193 ? 55.999 53.101 70.519 1.00 51.19 191 GLU A O 1
ATOM 1512 N N . VAL A 1 194 ? 56.934 52.679 72.507 1.00 50.24 192 VAL A N 1
ATOM 1513 C CA . VAL A 1 194 ? 56.170 51.440 72.663 1.00 50.65 192 VAL A CA 1
ATOM 1514 C C . VAL A 1 194 ? 54.653 51.712 72.799 1.00 50.62 192 VAL A C 1
ATOM 1515 O O . VAL A 1 194 ? 53.866 51.113 72.067 1.00 53.16 192 VAL A O 1
ATOM 1519 N N . VAL A 1 195 ? 54.277 52.660 73.635 1.00 51.77 193 VAL A N 1
ATOM 1520 C CA . VAL A 1 195 ? 52.882 53.080 73.745 1.00 55.10 193 VAL A CA 1
ATOM 1521 C C . VAL A 1 195 ? 52.321 53.490 72.387 1.00 57.56 193 VAL A C 1
ATOM 1522 O O . VAL A 1 195 ? 51.313 53.017 71.968 1.00 62.10 193 VAL A O 1
ATOM 1526 N N . VAL A 1 196 ? 53.047 54.308 71.666 1.00 58.56 194 VAL A N 1
ATOM 1527 C CA . VAL A 1 196 ? 52.587 54.779 70.397 1.00 63.77 194 VAL A CA 1
ATOM 1528 C C . VAL A 1 196 ? 52.417 53.628 69.397 1.00 69.38 194 VAL A C 1
ATOM 1529 O O . VAL A 1 196 ? 51.582 53.720 68.569 1.00 63.30 194 VAL A O 1
ATOM 1533 N N . SER A 1 197 ? 53.268 52.579 69.449 1.00 60.44 195 SER A N 1
ATOM 1534 C CA . SER A 1 197 ? 53.138 51.457 68.547 1.00 58.20 195 SER A CA 1
ATOM 1535 C C . SER A 1 197 ? 51.815 50.693 68.733 1.00 61.19 195 SER A C 1
ATOM 1536 O O . SER A 1 197 ? 51.455 49.912 67.893 1.00 63.04 195 SER A O 1
ATOM 1539 N N . GLY A 1 198 ? 51.158 50.864 69.870 1.00 58.98 196 GLY A N 1
ATOM 1540 C CA . GLY A 1 198 ? 49.967 50.088 70.176 1.00 63.81 196 GLY A CA 1
ATOM 1541 C C . GLY A 1 198 ? 50.197 48.809 70.990 1.00 65.09 196 GLY A C 1
ATOM 1542 O O . GLY A 1 198 ? 49.257 48.116 71.298 1.00 60.00 196 GLY A O 1
ATOM 1543 N N . CYS A 1 199 ? 51.444 48.482 71.327 1.00 56.68 197 CYS A N 1
ATOM 1544 C CA . CYS A 1 199 ? 51.705 47.243 72.031 1.00 57.90 197 CYS A CA 1
ATOM 1545 C C . CYS A 1 199 ? 51.345 47.336 73.477 1.00 55.99 197 CYS A C 1
ATOM 1546 O O . CYS A 1 199 ? 51.272 48.402 74.011 1.00 63.81 197 CYS A O 1
ATOM 1557 N N . THR A 1 201 ? 52.406 47.232 77.091 1.00 58.46 199 THR A N 1
ATOM 1558 C CA . THR A 1 201 ? 53.696 47.728 77.523 1.00 58.22 199 THR A CA 1
ATOM 1559 C C . THR A 1 201 ? 54.352 46.879 78.562 1.00 60.09 199 THR A C 1
ATOM 1560 O O . THR A 1 201 ? 55.569 46.891 78.698 1.00 60.95 199 THR A O 1
ATOM 1564 N N . GLN A 1 202 ? 53.550 46.141 79.310 1.00 59.52 200 GLN A N 1
ATOM 1565 C CA . GLN A 1 202 ? 54.001 45.313 80.404 1.00 57.62 200 GLN A CA 1
ATOM 1566 C C . GLN A 1 202 ? 54.423 43.935 79.980 1.00 55.96 200 GLN A C 1
ATOM 1567 O O . GLN A 1 202 ? 54.876 43.167 80.805 1.00 59.77 200 GLN A O 1
ATOM 1573 N N . PHE A 1 203 ? 54.164 43.580 78.740 1.00 56.87 201 PHE A N 1
ATOM 1574 C CA . PHE A 1 203 ? 54.585 42.290 78.223 1.00 64.17 201 PHE A CA 1
ATOM 1575 C C . PHE A 1 203 ? 55.725 42.491 77.249 1.00 65.25 201 PHE A C 1
ATOM 1576 O O . PHE A 1 203 ? 55.548 43.151 76.202 1.00 65.85 201 PHE A O 1
ATOM 1584 N N . GLY A 1 204 ? 56.869 41.944 77.611 1.00 65.82 202 GLY A N 1
ATOM 1585 C CA . GLY A 1 204 ? 58.049 42.045 76.819 1.00 62.16 202 GLY A CA 1
ATOM 1586 C C . GLY A 1 204 ? 58.256 40.731 76.104 1.00 64.18 202 GLY A C 1
ATOM 1587 O O . GLY A 1 204 ? 57.321 40.028 75.840 1.00 64.46 202 GLY A O 1
ATOM 1588 N N . LEU A 1 205 ? 59.503 40.433 75.779 1.00 58.54 203 LEU A N 1
ATOM 1589 C CA . LEU A 1 205 ? 59.823 39.286 74.941 1.00 58.32 203 LEU A CA 1
ATOM 1590 C C . LEU A 1 205 ? 60.314 38.105 75.753 1.00 59.73 203 LEU A C 1
ATOM 1591 O O . LEU A 1 205 ? 60.384 37.059 75.236 1.00 62.30 203 LEU A O 1
ATOM 1596 N N . LYS A 1 206 ? 60.646 38.296 77.025 1.00 63.55 204 LYS A N 1
ATOM 1597 C CA . LYS A 1 206 ? 61.235 37.249 77.875 1.00 66.60 204 LYS A CA 1
ATOM 1598 C C . LYS A 1 206 ? 60.735 37.229 79.308 1.00 66.82 204 LYS A C 1
ATOM 1599 O O . LYS A 1 206 ? 60.315 36.183 79.793 1.00 67.24 204 LYS A O 1
ATOM 1605 N N . HIS A 1 207 ? 60.796 38.369 80.001 1.00 65.75 205 HIS A N 1
ATOM 1606 C CA . HIS A 1 207 ? 60.425 38.391 81.422 1.00 66.11 205 HIS A CA 1
ATOM 1607 C C . HIS A 1 207 ? 58.861 38.303 81.601 1.00 68.67 205 HIS A C 1
ATOM 1608 O O . HIS A 1 207 ? 58.118 39.110 81.022 1.00 68.06 205 HIS A O 1
ATOM 1615 N N . ALA A 1 208 ? 58.393 37.369 82.427 1.00 68.38 206 ALA A N 1
ATOM 1616 C CA . ALA A 1 208 ? 56.958 37.212 82.657 1.00 70.88 206 ALA A CA 1
ATOM 1617 C C . ALA A 1 208 ? 56.559 37.238 84.132 1.00 74.41 206 ALA A C 1
ATOM 1618 O O . ALA A 1 208 ? 55.398 37.508 84.453 1.00 75.19 206 ALA A O 1
ATOM 1620 N N . ASN A 1 209 ? 57.480 36.902 85.029 1.00 73.31 207 ASN A N 1
ATOM 1621 C CA . ASN A 1 209 ? 57.118 36.728 86.419 1.00 70.60 207 ASN A CA 1
ATOM 1622 C C . ASN A 1 209 ? 56.992 38.046 87.137 1.00 70.43 207 ASN A C 1
ATOM 1623 O O . ASN A 1 209 ? 55.988 38.310 87.759 1.00 68.31 207 ASN A O 1
ATOM 1628 N N . GLN A 1 210 ? 58.058 38.835 87.120 1.00 65.84 208 GLN A N 1
ATOM 1629 C CA . GLN A 1 210 ? 58.125 40.067 87.870 1.00 69.56 208 GLN A CA 1
ATOM 1630 C C . GLN A 1 210 ? 57.346 41.181 87.113 1.00 66.83 208 GLN A C 1
ATOM 1631 O O . GLN A 1 210 ? 57.438 41.274 85.918 1.00 64.72 208 GLN A O 1
ATOM 1637 N N . PHE A 1 211 ? 56.553 41.982 87.801 1.00 64.52 209 PHE A N 1
ATOM 1638 C CA . PHE A 1 211 ? 55.921 43.093 87.148 1.00 61.58 209 PHE A CA 1
ATOM 1639 C C . PHE A 1 211 ? 56.950 44.199 86.805 1.00 62.43 209 PHE A C 1
ATOM 1640 O O . PHE A 1 211 ? 57.762 44.638 87.597 1.00 59.47 209 PHE A O 1
ATOM 1648 N N . ASN A 1 212 ? 56.870 44.636 85.572 1.00 63.68 210 ASN A N 1
ATOM 1649 C CA . ASN A 1 212 ? 57.610 45.782 85.058 1.00 58.48 210 ASN A CA 1
ATOM 1650 C C . ASN A 1 212 ? 56.683 46.518 84.074 1.00 57.41 210 ASN A C 1
ATOM 1651 O O . ASN A 1 212 ? 56.320 45.991 82.985 1.00 55.94 210 ASN A O 1
ATOM 1656 N N . GLN A 1 213 ? 56.247 47.711 84.431 1.00 59.95 211 GLN A N 1
ATOM 1657 C CA . GLN A 1 213 ? 55.335 48.418 83.538 1.00 59.40 211 GLN A CA 1
ATOM 1658 C C . GLN A 1 213 ? 55.967 48.828 82.219 1.00 57.25 211 GLN A C 1
ATOM 1659 O O . GLN A 1 213 ? 55.258 49.024 81.244 1.00 55.15 211 GLN A O 1
ATOM 1665 N N . PHE A 1 214 ? 57.292 48.914 82.173 1.00 57.17 212 PHE A N 1
ATOM 1666 C CA . PHE A 1 214 ? 58.040 49.199 80.933 1.00 58.23 212 PHE A CA 1
ATOM 1667 C C . PHE A 1 214 ? 58.778 47.942 80.383 1.00 56.07 212 PHE A C 1
ATOM 1668 O O . PHE A 1 214 ? 59.848 48.002 79.716 1.00 51.24 212 PHE A O 1
ATOM 1676 N N . ASN A 1 215 ? 58.243 46.785 80.660 1.00 54.43 213 ASN A N 1
ATOM 1677 C CA . ASN A 1 215 ? 58.911 45.528 80.248 1.00 53.70 213 ASN A CA 1
ATOM 1678 C C . ASN A 1 215 ? 59.398 45.524 78.789 1.00 53.75 213 ASN A C 1
ATOM 1679 O O . ASN A 1 215 ? 60.577 45.264 78.497 1.00 60.47 213 ASN A O 1
ATOM 1684 N N . PHE A 1 216 ? 58.541 45.849 77.849 1.00 51.68 214 PHE A N 1
ATOM 1685 C CA . PHE A 1 216 ? 58.888 45.735 76.446 1.00 50.54 214 PHE A CA 1
ATOM 1686 C C . PHE A 1 216 ? 59.947 46.787 76.101 1.00 52.53 214 PHE A C 1
ATOM 1687 O O . PHE A 1 216 ? 60.971 46.484 75.477 1.00 49.13 214 PHE A O 1
ATOM 1695 N N . ALA A 1 217 ? 59.719 48.010 76.519 1.00 50.77 215 ALA A N 1
ATOM 1696 C CA . ALA A 1 217 ? 60.707 49.090 76.303 1.00 49.13 215 ALA A CA 1
ATOM 1697 C C . ALA A 1 217 ? 62.093 48.746 76.877 1.00 50.58 215 ALA A C 1
ATOM 1698 O O . ALA A 1 217 ? 63.092 49.128 76.320 1.00 49.68 215 ALA A O 1
ATOM 1700 N N . SER A 1 218 ? 62.121 48.069 78.005 1.00 49.83 216 SER A N 1
ATOM 1701 C CA . SER A 1 218 ? 63.352 47.690 78.640 1.00 51.32 216 SER A CA 1
ATOM 1702 C C . SER A 1 218 ? 64.142 46.698 77.815 1.00 51.65 216 SER A C 1
ATOM 1703 O O . SER A 1 218 ? 65.337 46.721 77.895 1.00 50.20 216 SER A O 1
ATOM 1706 N N . ASP A 1 219 ? 63.453 45.826 77.069 1.00 50.94 217 ASP A N 1
ATOM 1707 C CA . ASP A 1 219 ? 64.050 45.010 76.097 1.00 52.16 217 ASP A CA 1
ATOM 1708 C C . ASP A 1 219 ? 64.633 45.799 74.918 1.00 54.93 217 ASP A C 1
ATOM 1709 O O . ASP A 1 219 ? 65.839 45.613 74.560 1.00 51.96 217 ASP A O 1
ATOM 1714 N N . ILE A 1 220 ? 63.838 46.673 74.349 1.00 49.46 218 ILE A N 1
ATOM 1715 C CA . ILE A 1 220 ? 64.213 47.335 73.093 1.00 49.84 218 ILE A CA 1
ATOM 1716 C C . ILE A 1 220 ? 65.355 48.287 73.263 1.00 50.97 218 ILE A C 1
ATOM 1717 O O . ILE A 1 220 ? 66.148 48.445 72.389 1.00 54.40 218 ILE A O 1
ATOM 1730 N N . GLU A 1 222 ? 67.961 47.989 75.062 1.00 47.88 220 GLU A N 1
ATOM 1731 C CA . GLU A 1 222 ? 69.205 47.383 75.435 1.00 51.68 220 GLU A CA 1
ATOM 1732 C C . GLU A 1 222 ? 70.479 47.802 74.602 1.00 51.27 220 GLU A C 1
ATOM 1733 O O . GLU A 1 222 ? 71.474 48.179 75.182 1.00 52.94 220 GLU A O 1
ATOM 1739 N N . PRO A 1 223 ? 70.409 47.830 73.296 1.00 49.86 221 PRO A N 1
ATOM 1740 C CA . PRO A 1 223 ? 71.594 48.175 72.532 1.00 50.16 221 PRO A CA 1
ATOM 1741 C C . PRO A 1 223 ? 72.030 49.594 72.665 1.00 51.10 221 PRO A C 1
ATOM 1742 O O . PRO A 1 223 ? 73.174 49.937 72.187 1.00 50.10 221 PRO A O 1
ATOM 1746 N N . PHE A 1 224 ? 71.190 50.418 73.274 1.00 46.83 222 PHE A N 1
ATOM 1747 C CA . PHE A 1 224 ? 71.504 51.840 73.353 1.00 49.44 222 PHE A CA 1
ATOM 1748 C C . PHE A 1 224 ? 72.219 52.215 74.632 1.00 48.98 222 PHE A C 1
ATOM 1749 O O . PHE A 1 224 ? 72.675 53.357 74.793 1.00 47.33 222 PHE A O 1
ATOM 1757 N N . ARG A 1 225 ? 72.169 51.306 75.602 1.00 47.34 223 ARG A N 1
ATOM 1758 C CA . ARG A 1 225 ? 72.719 51.606 76.847 1.00 48.59 223 ARG A CA 1
ATOM 1759 C C . ARG A 1 225 ? 74.211 52.086 76.819 1.00 48.98 223 ARG A C 1
ATOM 1760 O O . ARG A 1 225 ? 74.595 52.967 77.538 1.00 50.05 223 ARG A O 1
ATOM 1768 N N . PRO A 1 226 ? 75.026 51.522 75.970 1.00 50.44 224 PRO A N 1
ATOM 1769 C CA . PRO A 1 226 ? 76.415 52.018 75.944 1.00 51.90 224 PRO A CA 1
ATOM 1770 C C . PRO A 1 226 ? 76.597 53.477 75.491 1.00 56.53 224 PRO A C 1
ATOM 1771 O O . PRO A 1 226 ? 77.665 54.091 75.762 1.00 57.52 224 PRO A O 1
ATOM 1775 N N . LEU A 1 227 ? 75.575 54.090 74.882 1.00 55.41 225 LEU A N 1
ATOM 1776 C CA . LEU A 1 227 ? 75.635 55.549 74.679 1.00 55.35 225 LEU A CA 1
ATOM 1777 C C . LEU A 1 227 ? 75.775 56.281 76.017 1.00 56.72 225 LEU A C 1
ATOM 1778 O O . LEU A 1 227 ? 76.508 57.275 76.157 1.00 59.57 225 LEU A O 1
ATOM 1783 N N . VAL A 1 228 ? 75.062 55.790 77.009 1.00 54.22 226 VAL A N 1
ATOM 1784 C CA . VAL A 1 228 ? 75.131 56.337 78.318 1.00 52.50 226 VAL A CA 1
ATOM 1785 C C . VAL A 1 228 ? 76.445 55.943 79.039 1.00 57.10 226 VAL A C 1
ATOM 1786 O O . VAL A 1 228 ? 77.042 56.747 79.714 1.00 54.32 226 VAL A O 1
ATOM 1790 N N . ASP A 1 229 ? 76.796 54.661 78.980 1.00 55.73 227 ASP A N 1
ATOM 1791 C CA . ASP A 1 229 ? 78.015 54.160 79.587 1.00 60.45 227 ASP A CA 1
ATOM 1792 C C . ASP A 1 229 ? 79.209 55.047 79.207 1.00 57.16 227 ASP A C 1
ATOM 1793 O O . ASP A 1 229 ? 79.939 55.459 80.063 1.00 55.14 227 ASP A O 1
ATOM 1798 N N . LYS A 1 230 ? 79.309 55.372 77.943 1.00 54.27 228 LYS A N 1
ATOM 1799 C CA . LYS A 1 230 ? 80.349 56.163 77.436 1.00 54.39 228 LYS A CA 1
ATOM 1800 C C . LYS A 1 230 ? 80.417 57.526 78.029 1.00 61.19 228 LYS A C 1
ATOM 1801 O O . LYS A 1 230 ? 81.490 57.968 78.429 1.00 61.28 228 LYS A O 1
ATOM 1807 N N . ILE A 1 231 ? 79.290 58.223 78.103 1.00 60.10 229 ILE A N 1
ATOM 1808 C CA . ILE A 1 231 ? 79.293 59.526 78.756 1.00 58.43 229 ILE A CA 1
ATOM 1809 C C . ILE A 1 231 ? 79.672 59.435 80.215 1.00 58.88 229 ILE A C 1
ATOM 1810 O O . ILE A 1 231 ? 80.379 60.266 80.702 1.00 59.08 229 ILE A O 1
ATOM 1815 N N . VAL A 1 232 ? 79.146 58.449 80.926 1.00 58.60 230 VAL A N 1
ATOM 1816 C CA . VAL A 1 232 ? 79.430 58.365 82.329 1.00 59.52 230 VAL A CA 1
ATOM 1817 C C . VAL A 1 232 ? 80.944 58.036 82.517 1.00 61.87 230 VAL A C 1
ATOM 1818 O O . VAL A 1 232 ? 81.572 58.620 83.364 1.00 58.50 230 VAL A O 1
ATOM 1822 N N . TYR A 1 233 ? 81.469 57.135 81.715 1.00 60.47 231 TYR A N 1
ATOM 1823 C CA . TYR A 1 233 ? 82.898 56.860 81.674 1.00 69.03 231 TYR A CA 1
ATOM 1824 C C . TYR A 1 233 ? 83.747 58.102 81.397 1.00 66.04 231 TYR A C 1
ATOM 1825 O O . TYR A 1 233 ? 84.636 58.403 82.150 1.00 65.84 231 TYR A O 1
ATOM 1834 N N . GLU A 1 234 ? 83.442 58.829 80.347 1.00 64.71 232 GLU A N 1
ATOM 1835 C CA . GLU A 1 234 ? 84.114 60.079 80.090 1.00 66.76 232 GLU A CA 1
ATOM 1836 C C . GLU A 1 234 ? 84.022 61.102 81.239 1.00 68.16 232 GLU A C 1
ATOM 1837 O O . GLU A 1 234 ? 84.873 61.911 81.373 1.00 66.11 232 GLU A O 1
ATOM 1843 N N . ASN A 1 235 ? 83.020 61.022 82.088 1.00 64.67 233 ASN A N 1
ATOM 1844 C CA . ASN A 1 235 ? 82.880 61.946 83.194 1.00 62.81 233 ASN A CA 1
ATOM 1845 C C . ASN A 1 235 ? 82.948 61.251 84.516 1.00 62.21 233 ASN A C 1
ATOM 1846 O O . ASN A 1 235 ? 82.366 61.712 85.511 1.00 60.26 233 ASN A O 1
ATOM 1851 N N . ARG A 1 236 ? 83.679 60.146 84.554 1.00 58.30 234 ARG A N 1
ATOM 1852 C CA . ARG A 1 236 ? 83.692 59.290 85.746 1.00 64.05 234 ARG A CA 1
ATOM 1853 C C . ARG A 1 236 ? 84.296 59.919 87.025 1.00 69.70 234 ARG A C 1
ATOM 1854 O O . ARG A 1 236 ? 84.045 59.402 88.127 1.00 72.03 234 ARG A O 1
ATOM 1862 N N . ASN A 1 237 ? 85.053 61.020 86.885 1.00 68.48 235 ASN A N 1
ATOM 1863 C CA . ASN A 1 237 ? 85.586 61.726 88.042 1.00 74.68 235 ASN A CA 1
ATOM 1864 C C . ASN A 1 237 ? 84.842 63.037 88.322 1.00 79.60 235 ASN A C 1
ATOM 1865 O O . ASN A 1 237 ? 85.302 63.863 89.069 1.00 83.00 235 ASN A O 1
ATOM 1870 N N . GLN A 1 238 ? 83.697 63.223 87.689 1.00 75.02 236 GLN A N 1
ATOM 1871 C CA . GLN A 1 238 ? 82.930 64.394 87.879 1.00 73.70 236 GLN A CA 1
ATOM 1872 C C . GLN A 1 238 ? 81.836 64.201 88.908 1.00 70.23 236 GLN A C 1
ATOM 1873 O O . GLN A 1 238 ? 81.485 63.080 89.231 1.00 72.80 236 GLN A O 1
ATOM 1879 N N . PRO A 1 239 ? 81.345 65.313 89.485 1.00 73.23 237 PRO A N 1
ATOM 1880 C CA . PRO A 1 239 ? 80.145 65.270 90.322 1.00 75.33 237 PRO A CA 1
ATOM 1881 C C . PRO A 1 239 ? 78.842 64.929 89.500 1.00 69.08 237 PRO A C 1
ATOM 1882 O O . PRO A 1 239 ? 78.737 65.264 88.310 1.00 68.85 237 PRO A O 1
ATOM 1886 N N . PHE A 1 240 ? 77.889 64.292 90.165 1.00 64.99 238 PHE A N 1
ATOM 1887 C CA . PHE A 1 240 ? 76.607 63.970 89.570 1.00 66.41 238 PHE A CA 1
ATOM 1888 C C . PHE A 1 240 ? 76.005 65.086 88.687 1.00 66.83 238 PHE A C 1
ATOM 1889 O O . PHE A 1 240 ? 75.615 64.807 87.541 1.00 67.90 238 PHE A O 1
ATOM 1897 N N . PRO A 1 241 ? 75.946 66.352 89.162 1.00 65.79 239 PRO A N 1
ATOM 1898 C CA . PRO A 1 241 ? 75.275 67.340 88.282 1.00 65.21 239 PRO A CA 1
ATOM 1899 C C . PRO A 1 241 ? 75.939 67.492 86.986 1.00 63.11 239 PRO A C 1
ATOM 1900 O O . PRO A 1 241 ? 75.295 67.729 85.981 1.00 69.33 239 PRO A O 1
ATOM 1904 N N . LYS A 1 242 ? 77.236 67.337 86.962 1.00 65.00 240 LYS A N 1
ATOM 1905 C CA . LYS A 1 242 ? 77.951 67.455 85.703 1.00 65.95 240 LYS A CA 1
ATOM 1906 C C . LYS A 1 242 ? 77.668 66.223 84.773 1.00 61.32 240 LYS A C 1
ATOM 1907 O O . LYS A 1 242 ? 77.593 66.312 83.550 1.00 57.27 240 LYS A O 1
ATOM 1913 N N . ILE A 1 243 ? 77.594 65.073 85.383 1.00 58.51 241 ILE A N 1
ATOM 1914 C CA . ILE A 1 243 ? 77.312 63.853 84.683 1.00 60.39 241 ILE A CA 1
ATOM 1915 C C . ILE A 1 243 ? 75.898 63.963 84.046 1.00 59.35 241 ILE A C 1
ATOM 1916 O O . ILE A 1 243 ? 75.738 63.685 82.877 1.00 56.37 241 ILE A O 1
ATOM 1921 N N . LYS A 1 244 ? 74.938 64.466 84.821 1.00 59.97 242 LYS A N 1
ATOM 1922 C CA . LYS A 1 244 ? 73.567 64.728 84.289 1.00 60.63 242 LYS A CA 1
ATOM 1923 C C . LYS A 1 244 ? 73.588 65.706 83.130 1.00 62.85 242 LYS A C 1
ATOM 1924 O O . LYS A 1 244 ? 73.023 65.442 82.082 1.00 63.70 242 LYS A O 1
ATOM 1930 N N . ARG A 1 245 ? 74.335 66.784 83.257 1.00 61.89 243 ARG A N 1
ATOM 1931 C CA . ARG A 1 245 ? 74.420 67.759 82.180 1.00 64.22 243 ARG A CA 1
ATOM 1932 C C . ARG A 1 245 ? 74.978 67.086 80.943 1.00 64.54 243 ARG A C 1
ATOM 1933 O O . ARG A 1 245 ? 74.492 67.293 79.873 1.00 63.36 243 ARG A O 1
ATOM 1941 N N . GLU A 1 246 ? 76.015 66.268 81.067 1.00 64.89 244 GLU A N 1
ATOM 1942 C CA . GLU A 1 246 ? 76.561 65.625 79.885 1.00 62.04 244 GLU A CA 1
ATOM 1943 C C . GLU A 1 246 ? 75.617 64.556 79.300 1.00 64.05 244 GLU A C 1
ATOM 1944 O O . GLU A 1 246 ? 75.551 64.419 78.086 1.00 62.84 244 GLU A O 1
ATOM 1950 N N . LEU A 1 247 ? 74.859 63.868 80.141 1.00 56.40 245 LEU A N 1
ATOM 1951 C CA . LEU A 1 247 ? 73.939 62.897 79.641 1.00 61.84 245 LEU A CA 1
ATOM 1952 C C . LEU A 1 247 ? 72.873 63.583 78.766 1.00 70.54 245 LEU A C 1
ATOM 1953 O O . LEU A 1 247 ? 72.446 63.043 77.699 1.00 64.54 245 LEU A O 1
ATOM 1958 N N . PHE A 1 248 ? 72.425 64.760 79.209 1.00 69.18 246 PHE A N 1
ATOM 1959 C CA . PHE A 1 248 ? 71.488 65.548 78.444 1.00 66.78 246 PHE A CA 1
ATOM 1960 C C . PHE A 1 248 ? 72.011 65.857 77.021 1.00 65.34 246 PHE A C 1
ATOM 1961 O O . PHE A 1 248 ? 71.231 65.858 76.109 1.00 70.85 246 PHE A O 1
ATOM 1969 N N . THR A 1 249 ? 73.308 65.971 76.798 1.00 66.90 247 THR A N 1
ATOM 1970 C CA . THR A 1 249 ? 73.804 66.153 75.413 1.00 77.27 247 THR A CA 1
ATOM 1971 C C . THR A 1 249 ? 73.558 65.018 74.387 1.00 84.25 247 THR A C 1
ATOM 1972 O O . THR A 1 249 ? 73.773 65.189 73.196 1.00 73.10 247 THR A O 1
ATOM 1976 N N . LEU A 1 250 ? 73.129 63.860 74.843 1.00 92.31 248 LEU A N 1
ATOM 1977 C CA . LEU A 1 250 ? 72.643 62.826 73.934 1.00 101.03 248 LEU A CA 1
ATOM 1978 C C . LEU A 1 250 ? 71.610 63.422 72.999 1.00 107.67 248 LEU A C 1
ATOM 1979 O O . LEU A 1 250 ? 71.670 63.226 71.771 1.00 103.81 248 LEU A O 1
ATOM 1984 N N . PHE A 1 251 ? 70.672 64.156 73.607 1.00 92.37 249 PHE A N 1
ATOM 1985 C CA . PHE A 1 251 ? 69.463 64.629 72.932 1.00 93.50 249 PHE A CA 1
ATOM 1986 C C . PHE A 1 251 ? 69.639 65.720 71.923 1.00 78.21 249 PHE A C 1
ATOM 1987 O O . PHE A 1 251 ? 68.675 66.338 71.580 1.00 82.87 249 PHE A O 1
ATOM 1995 N N . SER A 1 252 ? 70.846 65.977 71.497 1.00 69.87 250 SER A N 1
ATOM 1996 C CA . SER A 1 252 ? 71.079 67.048 70.584 1.00 82.54 250 SER A CA 1
ATOM 1997 C C . SER A 1 252 ? 72.254 66.675 69.692 1.00 87.79 250 SER A C 1
ATOM 1998 O O . SER A 1 252 ? 72.588 67.386 68.748 1.00 91.10 250 SER A O 1
ATOM 2001 N N . ASP A 1 253 ? 72.893 65.555 70.021 1.00 89.03 251 ASP A N 1
ATOM 2002 C CA . ASP A 1 253 ? 73.905 64.988 69.171 1.00 90.00 251 ASP A CA 1
ATOM 2003 C C . ASP A 1 253 ? 73.165 64.138 68.118 1.00 87.27 251 ASP A C 1
ATOM 2004 O O . ASP A 1 253 ? 71.981 63.734 68.271 1.00 79.41 251 ASP A O 1
ATOM 2009 N N . THR A 1 254 ? 73.906 63.933 67.055 1.00 79.52 252 THR A N 1
ATOM 2010 C CA . THR A 1 254 ? 73.575 62.960 66.086 1.00 91.53 252 THR A CA 1
ATOM 2011 C C . THR A 1 254 ? 74.390 61.682 66.297 1.00 82.55 252 THR A C 1
ATOM 2012 O O . THR A 1 254 ? 75.500 61.713 66.811 1.00 77.59 252 THR A O 1
ATOM 2016 N N . PHE A 1 255 ? 73.802 60.561 65.891 1.00 75.10 253 PHE A N 1
ATOM 2017 C CA . PHE A 1 255 ? 74.519 59.311 65.882 1.00 68.06 253 PHE A CA 1
ATOM 2018 C C . PHE A 1 255 ? 74.357 58.626 64.573 1.00 71.31 253 PHE A C 1
ATOM 2019 O O . PHE A 1 255 ? 73.381 58.846 63.874 1.00 68.65 253 PHE A O 1
ATOM 2027 N N . SER A 1 256 ? 75.334 57.798 64.224 1.00 66.28 254 SER A N 1
ATOM 2028 C CA . SER A 1 256 ? 75.238 57.142 62.981 1.00 69.15 254 SER A CA 1
ATOM 2029 C C . SER A 1 256 ? 74.210 55.972 63.069 1.00 67.74 254 SER A C 1
ATOM 2030 O O . SER A 1 256 ? 74.250 55.114 63.955 1.00 66.88 254 SER A O 1
ATOM 2033 N N . TYR A 1 257 ? 73.345 55.895 62.077 1.00 66.14 255 TYR A N 1
ATOM 2034 C CA . TYR A 1 257 ? 72.341 54.891 62.082 1.00 64.47 255 TYR A CA 1
ATOM 2035 C C . TYR A 1 257 ? 71.813 54.693 60.681 1.00 63.31 255 TYR A C 1
ATOM 2036 O O . TYR A 1 257 ? 71.438 55.669 60.028 1.00 67.02 255 TYR A O 1
ATOM 2045 N N . ASN A 1 258 ? 71.731 53.434 60.241 1.00 72.75 256 ASN A N 1
ATOM 2046 C CA . ASN A 1 258 ? 71.139 53.110 58.951 1.00 76.56 256 ASN A CA 1
ATOM 2047 C C . ASN A 1 258 ? 71.761 54.027 57.839 1.00 84.43 256 ASN A C 1
ATOM 2048 O O . ASN A 1 258 ? 71.045 54.636 57.019 1.00 87.13 256 ASN A O 1
ATOM 2053 N N . GLY A 1 259 ? 73.090 54.164 57.886 1.00 79.69 257 GLY A N 1
ATOM 2054 C CA . GLY A 1 259 ? 73.842 54.963 56.929 1.00 82.09 257 GLY A CA 1
ATOM 2055 C C . GLY A 1 259 ? 74.038 56.437 57.207 1.00 87.24 257 GLY A C 1
ATOM 2056 O O . GLY A 1 259 ? 74.979 57.028 56.703 1.00 89.84 257 GLY A O 1
ATOM 2057 N N . LYS A 1 260 ? 73.191 57.046 58.024 1.00 86.60 258 LYS A N 1
ATOM 2058 C CA . LYS A 1 260 ? 73.128 58.532 58.131 1.00 81.33 258 LYS A CA 1
ATOM 2059 C C . LYS A 1 260 ? 73.428 58.973 59.507 1.00 71.13 258 LYS A C 1
ATOM 2060 O O . LYS A 1 260 ? 73.490 58.186 60.398 1.00 79.52 258 LYS A O 1
ATOM 2066 N N . GLU A 1 261 ? 73.547 60.258 59.700 1.00 75.50 259 GLU A N 1
ATOM 2067 C CA . GLU A 1 261 ? 73.717 60.805 61.035 1.00 81.49 259 GLU A CA 1
ATOM 2068 C C . GLU A 1 261 ? 72.358 61.343 61.429 1.00 77.93 259 GLU A C 1
ATOM 2069 O O . GLU A 1 261 ? 71.796 62.147 60.714 1.00 81.62 259 GLU A O 1
ATOM 2083 N N . TYR A 1 263 ? 69.400 62.319 64.731 1.00 61.00 261 TYR A N 1
ATOM 2084 C CA . TYR A 1 263 ? 69.138 62.620 66.121 1.00 58.10 261 TYR A CA 1
ATOM 2085 C C . TYR A 1 263 ? 68.598 61.340 66.855 1.00 63.74 261 TYR A C 1
ATOM 2086 O O . TYR A 1 263 ? 67.865 60.489 66.266 1.00 58.80 261 TYR A O 1
ATOM 2095 N N . LEU A 1 264 ? 68.939 61.233 68.135 1.00 59.62 262 LEU A N 1
ATOM 2096 C CA . LEU A 1 264 ? 68.666 60.069 68.941 1.00 57.19 262 LEU A CA 1
ATOM 2097 C C . LEU A 1 264 ? 67.196 59.794 69.028 1.00 58.63 262 LEU A C 1
ATOM 2098 O O . LEU A 1 264 ? 66.816 58.675 68.809 1.00 54.03 262 LEU A O 1
ATOM 2103 N N . THR A 1 265 ? 66.393 60.816 69.319 1.00 54.58 263 THR A N 1
ATOM 2104 C CA . THR A 1 265 ? 64.947 60.688 69.347 1.00 54.93 263 THR A CA 1
ATOM 2105 C C . THR A 1 265 ? 64.369 60.027 68.087 1.00 56.81 263 THR A C 1
ATOM 2106 O O . THR A 1 265 ? 63.583 59.132 68.199 1.00 52.56 263 THR A O 1
ATOM 2110 N N . ASN A 1 266 ? 64.867 60.393 66.910 1.00 56.68 264 ASN A N 1
ATOM 2111 C CA . ASN A 1 266 ? 64.402 59.834 65.665 1.00 59.81 264 ASN A CA 1
ATOM 2112 C C . ASN A 1 266 ? 64.857 58.410 65.519 1.00 58.23 264 ASN A C 1
ATOM 2113 O O . ASN A 1 266 ? 64.169 57.595 64.915 1.00 55.89 264 ASN A O 1
ATOM 2118 N N . ILE A 1 267 ? 66.086 58.135 65.957 1.00 54.47 265 ILE A N 1
ATOM 2119 C CA . ILE A 1 267 ? 66.612 56.790 65.899 1.00 49.95 265 ILE A CA 1
ATOM 2120 C C . ILE A 1 267 ? 65.743 55.919 66.816 1.00 48.55 265 ILE A C 1
ATOM 2121 O O . ILE A 1 267 ? 65.371 54.821 66.430 1.00 48.98 265 ILE A O 1
ATOM 2126 N N . ILE A 1 268 ? 65.331 56.431 67.990 1.00 47.58 266 ILE A N 1
ATOM 2127 C CA . ILE A 1 268 ? 64.604 55.611 68.928 1.00 46.35 266 ILE A CA 1
ATOM 2128 C C . ILE A 1 268 ? 63.239 55.244 68.335 1.00 51.06 266 ILE A C 1
ATOM 2129 O O . ILE A 1 268 ? 62.731 54.111 68.460 1.00 50.88 266 ILE A O 1
ATOM 2134 N N . SER A 1 269 ? 62.652 56.236 67.703 1.00 51.07 267 SER A N 1
ATOM 2135 C CA . SER A 1 269 ? 61.366 56.072 67.102 1.00 55.85 267 SER A CA 1
ATOM 2136 C C . SER A 1 269 ? 61.430 55.054 65.935 1.00 55.86 267 SER A C 1
ATOM 2137 O O . SER A 1 269 ? 60.667 54.094 65.842 1.00 55.18 267 SER A O 1
ATOM 2140 N N . ASP A 1 270 ? 62.448 55.178 65.097 1.00 60.84 268 ASP A N 1
ATOM 2141 C CA . ASP A 1 270 ? 62.612 54.254 63.986 1.00 53.45 268 ASP A CA 1
ATOM 2142 C C . ASP A 1 270 ? 62.913 52.857 64.464 1.00 52.68 268 ASP A C 1
ATOM 2143 O O . ASP A 1 270 ? 62.351 51.909 63.988 1.00 53.14 268 ASP A O 1
ATOM 2148 N N . TYR A 1 271 ? 63.829 52.717 65.413 1.00 50.98 269 TYR A N 1
ATOM 2149 C CA . TYR A 1 271 ? 64.238 51.400 65.897 1.00 49.11 269 TYR A CA 1
ATOM 2150 C C . TYR A 1 271 ? 63.087 50.670 66.537 1.00 49.42 269 TYR A C 1
ATOM 2151 O O . TYR A 1 271 ? 62.830 49.512 66.243 1.00 49.76 269 TYR A O 1
ATOM 2160 N N . THR A 1 272 ? 62.370 51.339 67.425 1.00 48.59 270 THR A N 1
ATOM 2161 C CA . THR A 1 272 ? 61.228 50.737 68.023 1.00 49.24 270 THR A CA 1
ATOM 2162 C C . THR A 1 272 ? 60.198 50.270 66.993 1.00 50.84 270 THR A C 1
ATOM 2163 O O . THR A 1 272 ? 59.718 49.124 67.062 1.00 50.34 270 THR A O 1
ATOM 2167 N N . LYS A 1 273 ? 59.825 51.138 66.071 1.00 54.68 271 LYS A N 1
ATOM 2168 C CA . LYS A 1 273 ? 58.808 50.724 65.048 1.00 56.33 271 LYS A CA 1
ATOM 2169 C C . LYS A 1 273 ? 59.305 49.531 64.312 1.00 59.07 271 LYS A C 1
ATOM 2170 O O . LYS A 1 273 ? 58.529 48.665 64.005 1.00 55.41 271 LYS A O 1
ATOM 2176 N N . LYS A 1 274 ? 60.613 49.491 63.981 1.00 58.21 272 LYS A N 1
ATOM 2177 C CA . LYS A 1 274 ? 61.120 48.351 63.223 1.00 55.19 272 LYS A CA 1
ATOM 2178 C C . LYS A 1 274 ? 61.228 47.086 64.010 1.00 54.07 272 LYS A C 1
ATOM 2179 O O . LYS A 1 274 ? 61.075 45.993 63.443 1.00 57.16 272 LYS A O 1
ATOM 2185 N N . VAL A 1 275 ? 61.454 47.170 65.309 1.00 52.27 273 VAL A N 1
ATOM 2186 C CA . VAL A 1 275 ? 61.433 45.946 66.114 1.00 50.67 273 VAL A CA 1
ATOM 2187 C C . VAL A 1 275 ? 59.983 45.401 66.059 1.00 52.35 273 VAL A C 1
ATOM 2188 O O . VAL A 1 275 ? 59.745 44.202 65.896 1.00 51.35 273 VAL A O 1
ATOM 2192 N N . VAL A 1 276 ? 59.016 46.294 66.237 1.00 53.81 274 VAL A N 1
ATOM 2193 C CA . VAL A 1 276 ? 57.617 45.854 66.265 1.00 55.11 274 VAL A CA 1
ATOM 2194 C C . VAL A 1 276 ? 57.247 45.238 64.912 1.00 55.79 274 VAL A C 1
ATOM 2195 O O . VAL A 1 276 ? 56.688 44.138 64.853 1.00 53.82 274 VAL A O 1
ATOM 2199 N N . LYS A 1 277 ? 57.627 45.910 63.850 1.00 56.42 275 LYS A N 1
ATOM 2200 C CA . LYS A 1 277 ? 57.369 45.388 62.531 1.00 59.39 275 LYS A CA 1
ATOM 2201 C C . LYS A 1 277 ? 58.030 44.016 62.337 1.00 63.77 275 LYS A C 1
ATOM 2202 O O . LYS A 1 277 ? 57.454 43.116 61.759 1.00 61.06 275 LYS A O 1
ATOM 2208 N N . ALA A 1 278 ? 59.229 43.826 62.872 1.00 58.82 276 ALA A N 1
ATOM 2209 C CA . ALA A 1 278 ? 59.871 42.572 62.717 1.00 61.07 276 ALA A CA 1
ATOM 2210 C C . ALA A 1 278 ? 59.149 41.459 63.463 1.00 58.03 276 ALA A C 1
ATOM 2211 O O . ALA A 1 278 ? 59.020 40.327 62.957 1.00 55.97 276 ALA A O 1
ATOM 2213 N N . LEU A 1 279 ? 58.739 41.757 64.679 1.00 57.52 277 LEU A N 1
ATOM 2214 C CA . LEU A 1 279 ? 58.004 40.786 65.504 1.00 60.26 277 LEU A CA 1
ATOM 2215 C C . LEU A 1 279 ? 56.675 40.393 64.763 1.00 60.81 277 LEU A C 1
ATOM 2216 O O . LEU A 1 279 ? 56.342 39.247 64.759 1.00 57.45 277 LEU A O 1
ATOM 2221 N N . ASN A 1 280 ? 56.060 41.353 64.064 1.00 60.10 278 ASN A N 1
ATOM 2222 C CA . ASN A 1 280 ? 54.815 41.140 63.360 1.00 61.63 278 ASN A CA 1
ATOM 2223 C C . ASN A 1 280 ? 55.051 40.275 62.127 1.00 69.72 278 ASN A C 1
ATOM 2224 O O . ASN A 1 280 ? 54.120 39.675 61.677 1.00 64.44 278 ASN A O 1
ATOM 2229 N N . ASN A 1 281 ? 56.306 40.173 61.629 1.00 66.48 279 ASN A N 1
ATOM 2230 C CA . ASN A 1 281 ? 56.645 39.494 60.383 1.00 62.62 279 ASN A CA 1
ATOM 2231 C C . ASN A 1 281 ? 57.659 38.391 60.613 1.00 62.47 279 ASN A C 1
ATOM 2232 O O . ASN A 1 281 ? 58.670 38.292 59.929 1.00 64.00 279 ASN A O 1
ATOM 2237 N N . GLU A 1 282 ? 57.396 37.574 61.602 1.00 65.15 280 GLU A N 1
ATOM 2238 C CA . GLU A 1 282 ? 58.174 36.357 61.856 1.00 68.84 280 GLU A CA 1
ATOM 2239 C C . GLU A 1 282 ? 59.607 36.563 62.308 1.00 70.78 280 GLU A C 1
ATOM 2240 O O . GLU A 1 282 ? 60.414 35.695 62.146 1.00 68.18 280 GLU A O 1
ATOM 2246 N N . GLY A 1 283 ? 59.948 37.706 62.893 1.00 67.58 281 GLY A N 1
ATOM 2247 C CA . GLY A 1 283 ? 61.330 37.944 63.285 1.00 65.29 281 GLY A CA 1
ATOM 2248 C C . GLY A 1 283 ? 62.229 38.500 62.197 1.00 63.27 281 GLY A C 1
ATOM 2249 O O . GLY A 1 283 ? 63.410 38.666 62.431 1.00 66.04 281 GLY A O 1
ATOM 2250 N N . LYS A 1 284 ? 61.677 38.875 61.056 1.00 65.41 282 LYS A N 1
ATOM 2251 C CA . LYS A 1 284 ? 62.507 39.312 59.952 1.00 68.07 282 LYS A CA 1
ATOM 2252 C C . LYS A 1 284 ? 62.716 40.794 59.979 1.00 66.32 282 LYS A C 1
ATOM 2253 O O . LYS A 1 284 ? 61.776 41.542 60.180 1.00 65.22 282 LYS A O 1
ATOM 2259 N N . GLY A 1 285 ? 63.951 41.219 59.743 1.00 62.51 283 GLY A N 1
ATOM 2260 C CA . GLY A 1 285 ? 64.258 42.640 59.533 1.00 62.61 283 GLY A CA 1
ATOM 2261 C C . GLY A 1 285 ? 64.410 43.365 60.882 1.00 60.07 283 GLY A C 1
ATOM 2262 O O . GLY A 1 285 ? 64.068 44.499 60.996 1.00 58.63 283 GLY A O 1
ATOM 2263 N N . VAL A 1 286 ? 64.907 42.674 61.897 1.00 59.40 284 VAL A N 1
ATOM 2264 C CA . VAL A 1 286 ? 65.205 43.302 63.189 1.00 58.76 284 VAL A CA 1
ATOM 2265 C C . VAL A 1 286 ? 66.215 44.390 62.936 1.00 54.90 284 VAL A C 1
ATOM 2266 O O . VAL A 1 286 ? 67.246 44.126 62.378 1.00 56.67 284 VAL A O 1
ATOM 2270 N N . PRO A 1 287 ? 65.904 45.629 63.291 1.00 54.13 285 PRO A N 1
ATOM 2271 C CA . PRO A 1 287 ? 66.881 46.724 63.083 1.00 53.28 285 PRO A CA 1
ATOM 2272 C C . PRO A 1 287 ? 68.154 46.548 63.924 1.00 56.47 285 PRO A C 1
ATOM 2273 O O . PRO A 1 287 ? 68.170 45.795 64.915 1.00 54.35 285 PRO A O 1
ATOM 2277 N N . GLU A 1 288 ? 69.201 47.282 63.539 1.00 58.54 286 GLU A N 1
ATOM 2278 C CA . GLU A 1 288 ? 70.465 47.239 64.265 1.00 58.91 286 GLU A CA 1
ATOM 2279 C C . GLU A 1 288 ? 70.912 48.614 64.643 1.00 53.22 286 GLU A C 1
ATOM 2280 O O . GLU A 1 288 ? 70.889 49.529 63.829 1.00 55.31 286 GLU A O 1
ATOM 2286 N N . PHE A 1 289 ? 71.391 48.727 65.860 1.00 51.98 287 PHE A N 1
ATOM 2287 C CA . PHE A 1 289 ? 72.048 49.921 66.289 1.00 52.33 287 PHE A CA 1
ATOM 2288 C C . PHE A 1 289 ? 73.464 49.607 66.764 1.00 58.04 287 PHE A C 1
ATOM 2289 O O . PHE A 1 289 ? 73.639 48.770 67.664 1.00 54.13 287 PHE A O 1
ATOM 2297 N N . ARG A 1 290 ? 74.439 50.304 66.180 1.00 59.78 288 ARG A N 1
ATOM 2298 C CA . ARG A 1 290 ? 75.890 50.054 66.412 1.00 66.59 288 ARG A CA 1
ATOM 2299 C C . ARG A 1 290 ? 76.532 51.331 66.857 1.00 67.29 288 ARG A C 1
ATOM 2300 O O . ARG A 1 290 ? 76.157 52.417 66.415 1.00 69.39 288 ARG A O 1
ATOM 2308 N N . ILE A 1 291 ? 77.434 51.243 67.808 1.00 73.51 289 ILE A N 1
ATOM 2309 C CA . ILE A 1 291 ? 78.325 52.410 68.086 1.00 80.54 289 ILE A CA 1
ATOM 2310 C C . ILE A 1 291 ? 79.704 52.344 67.387 1.00 75.46 289 ILE A C 1
ATOM 2311 O O . ILE A 1 291 ? 80.147 51.213 67.006 1.00 84.99 289 ILE A O 1
ATOM 2316 N N . ALA B 1 4 ? 46.128 55.277 111.504 1.00 113.57 2 ALA B N 1
ATOM 2317 C CA . ALA B 1 4 ? 46.798 56.454 110.838 1.00 125.02 2 ALA B CA 1
ATOM 2318 C C . ALA B 1 4 ? 46.414 56.493 109.361 1.00 130.44 2 ALA B C 1
ATOM 2319 O O . ALA B 1 4 ? 45.282 56.880 109.049 1.00 136.52 2 ALA B O 1
ATOM 2321 N N . GLY B 1 5 ? 47.349 56.135 108.464 1.00 131.71 3 GLY B N 1
ATOM 2322 C CA . GLY B 1 5 ? 47.036 55.777 107.067 1.00 110.30 3 GLY B CA 1
ATOM 2323 C C . GLY B 1 5 ? 47.541 56.708 106.004 1.00 101.50 3 GLY B C 1
ATOM 2324 O O . GLY B 1 5 ? 46.809 57.057 105.094 1.00 118.05 3 GLY B O 1
ATOM 2325 N N . TRP B 1 6 ? 48.808 57.050 106.085 1.00 96.84 4 TRP B N 1
ATOM 2326 C CA . TRP B 1 6 ? 49.491 58.026 105.172 1.00 84.72 4 TRP B CA 1
ATOM 2327 C C . TRP B 1 6 ? 48.703 59.316 105.015 1.00 74.62 4 TRP B C 1
ATOM 2328 O O . TRP B 1 6 ? 47.575 59.313 104.602 1.00 73.39 4 TRP B O 1
ATOM 2339 N N . ARG B 1 7 ? 49.328 60.427 105.303 1.00 72.56 5 ARG B N 1
ATOM 2340 C CA . ARG B 1 7 ? 48.628 61.675 105.229 1.00 72.30 5 ARG B CA 1
ATOM 2341 C C . ARG B 1 7 ? 48.410 61.988 103.746 1.00 70.13 5 ARG B C 1
ATOM 2342 O O . ARG B 1 7 ? 49.333 62.068 102.978 1.00 67.09 5 ARG B O 1
ATOM 2350 N N . THR B 1 8 ? 47.156 62.114 103.375 1.00 74.86 6 THR B N 1
ATOM 2351 C CA . THR B 1 8 ? 46.718 62.248 102.027 1.00 71.42 6 THR B CA 1
ATOM 2352 C C . THR B 1 8 ? 45.984 63.532 101.916 1.00 70.53 6 THR B C 1
ATOM 2353 O O . THR B 1 8 ? 45.060 63.783 102.692 1.00 75.10 6 THR B O 1
ATOM 2357 N N . VAL B 1 9 ? 46.401 64.362 100.971 1.00 61.04 7 VAL B N 1
ATOM 2358 C CA . VAL B 1 9 ? 45.667 65.559 100.622 1.00 61.82 7 VAL B CA 1
ATOM 2359 C C . VAL B 1 9 ? 44.928 65.343 99.313 1.00 64.67 7 VAL B C 1
ATOM 2360 O O . VAL B 1 9 ? 45.569 65.012 98.283 1.00 65.35 7 VAL B O 1
ATOM 2364 N N . VAL B 1 10 ? 43.614 65.553 99.338 1.00 65.22 8 VAL B N 1
ATOM 2365 C CA . VAL B 1 10 ? 42.756 65.342 98.187 1.00 60.17 8 VAL B CA 1
ATOM 2366 C C . VAL B 1 10 ? 42.326 66.661 97.710 1.00 59.85 8 VAL B C 1
ATOM 2367 O O . VAL B 1 10 ? 41.781 67.413 98.460 1.00 60.08 8 VAL B O 1
ATOM 2371 N N . VAL B 1 11 ? 42.588 66.972 96.436 1.00 56.94 9 VAL B N 1
ATOM 2372 C CA . VAL B 1 11 ? 42.123 68.197 95.842 1.00 55.73 9 VAL B CA 1
ATOM 2373 C C . VAL B 1 11 ? 41.104 67.876 94.792 1.00 57.51 9 VAL B C 1
ATOM 2374 O O . VAL B 1 11 ? 41.378 67.093 93.862 1.00 59.66 9 VAL B O 1
ATOM 2378 N N . ASN B 1 12 ? 39.931 68.469 94.921 1.00 57.74 10 ASN B N 1
ATOM 2379 C CA . ASN B 1 12 ? 38.885 68.195 93.994 1.00 62.55 10 ASN B CA 1
ATOM 2380 C C . ASN B 1 12 ? 37.966 69.344 93.743 1.00 59.64 10 ASN B C 1
ATOM 2381 O O . ASN B 1 12 ? 36.885 69.163 93.270 1.00 64.01 10 ASN B O 1
ATOM 2386 N N . THR B 1 13 ? 38.472 70.522 93.945 1.00 60.14 11 THR B N 1
ATOM 2387 C CA . THR B 1 13 ? 37.727 71.742 93.681 1.00 64.17 11 THR B CA 1
ATOM 2388 C C . THR B 1 13 ? 38.594 72.646 92.795 1.00 60.25 11 THR B C 1
ATOM 2389 O O . THR B 1 13 ? 39.822 72.474 92.724 1.00 59.32 11 THR B O 1
ATOM 2393 N N . HIS B 1 14 ? 37.941 73.602 92.184 1.00 58.01 12 HIS B N 1
ATOM 2394 C CA . HIS B 1 14 ? 38.518 74.597 91.338 1.00 61.90 12 HIS B CA 1
ATOM 2395 C C . HIS B 1 14 ? 39.484 75.419 92.181 1.00 60.62 12 HIS B C 1
ATOM 2396 O O . HIS B 1 14 ? 39.077 76.165 93.060 1.00 63.36 12 HIS B O 1
ATOM 2403 N N . SER B 1 15 ? 40.780 75.233 91.955 1.00 58.80 13 SER B N 1
ATOM 2404 C CA . SER B 1 15 ? 41.770 75.719 92.877 1.00 56.05 13 SER B CA 1
ATOM 2405 C C . SER B 1 15 ? 43.118 76.024 92.340 1.00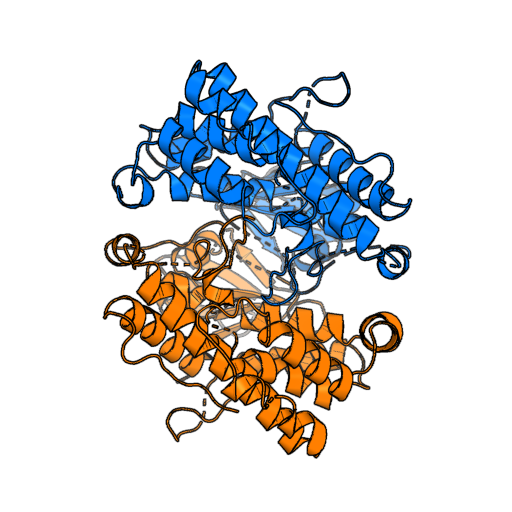 56.54 13 SER B C 1
ATOM 2406 O O . SER B 1 15 ? 43.396 75.641 91.194 1.00 53.29 13 SER B O 1
ATOM 2409 N N . LYS B 1 16 ? 43.957 76.672 93.171 1.00 56.56 14 LYS B N 1
ATOM 2410 C CA . LYS B 1 16 ? 45.370 76.963 92.893 1.00 59.24 14 LYS B CA 1
ATOM 2411 C C . LYS B 1 16 ? 46.247 76.389 93.958 1.00 57.51 14 LYS B C 1
ATOM 2412 O O . LYS B 1 16 ? 45.962 76.566 95.129 1.00 53.64 14 LYS B O 1
ATOM 2418 N N . LEU B 1 17 ? 47.270 75.637 93.554 1.00 50.27 15 LEU B N 1
ATOM 2419 C CA . LEU B 1 17 ? 48.243 75.090 94.458 1.00 50.53 15 LEU B CA 1
ATOM 2420 C C . LEU B 1 17 ? 49.550 75.771 94.171 1.00 52.37 15 LEU B C 1
ATOM 2421 O O . LEU B 1 17 ? 49.958 75.811 92.987 1.00 54.06 15 LEU B O 1
ATOM 2426 N N . SER B 1 18 ? 50.188 76.310 95.202 1.00 50.66 16 SER B N 1
ATOM 2427 C CA . SER B 1 18 ? 51.449 76.981 95.091 1.00 51.21 16 SER B CA 1
ATOM 2428 C C . SER B 1 18 ? 52.323 76.532 96.248 1.00 52.14 16 SER B C 1
ATOM 2429 O O . SER B 1 18 ? 51.963 75.680 97.078 1.00 52.68 16 SER B O 1
ATOM 2432 N N . TYR B 1 19 ? 53.475 77.157 96.336 1.00 51.97 17 TYR B N 1
ATOM 2433 C CA . TYR B 1 19 ? 54.488 76.835 97.317 1.00 55.44 17 TYR B CA 1
ATOM 2434 C C . TYR B 1 19 ? 55.165 78.056 97.897 1.00 59.74 17 TYR B C 1
ATOM 2435 O O . TYR B 1 19 ? 55.581 78.925 97.174 1.00 59.76 17 TYR B O 1
ATOM 2444 N N . LYS B 1 20 ? 55.288 78.095 99.207 1.00 59.89 18 LYS B N 1
ATOM 2445 C CA . LYS B 1 20 ? 56.013 79.158 99.913 1.00 71.90 18 LYS B CA 1
ATOM 2446 C C . LYS B 1 20 ? 56.412 78.702 101.293 1.00 68.54 18 LYS B C 1
ATOM 2447 O O . LYS B 1 20 ? 55.684 77.970 101.923 1.00 66.35 18 LYS B O 1
ATOM 2453 N N . ASN B 1 21 ? 57.581 79.128 101.736 1.00 73.10 19 ASN B N 1
ATOM 2454 C CA . ASN B 1 21 ? 58.084 78.834 103.085 1.00 76.14 19 ASN B CA 1
ATOM 2455 C C . ASN B 1 21 ? 57.763 77.456 103.598 1.00 70.89 19 ASN B C 1
ATOM 2456 O O . ASN B 1 21 ? 57.131 77.290 104.614 1.00 72.80 19 ASN B O 1
ATOM 2461 N N . ASN B 1 22 ? 58.199 76.467 102.862 1.00 67.96 20 ASN B N 1
ATOM 2462 C CA . ASN B 1 22 ? 57.966 75.067 103.174 1.00 69.23 20 ASN B CA 1
ATOM 2463 C C . ASN B 1 22 ? 56.545 74.596 103.273 1.00 68.32 20 ASN B C 1
ATOM 2464 O O . ASN B 1 22 ? 56.312 73.547 103.836 1.00 67.64 20 ASN B O 1
ATOM 2469 N N . HIS B 1 23 ? 55.615 75.336 102.693 1.00 58.22 21 HIS B N 1
ATOM 2470 C CA . HIS B 1 23 ? 54.243 74.936 102.703 1.00 64.08 21 HIS B CA 1
ATOM 2471 C C . HIS B 1 23 ? 53.638 74.740 101.321 1.00 57.89 21 HIS B C 1
ATOM 2472 O O . HIS B 1 23 ? 53.877 75.487 100.432 1.00 56.87 21 HIS B O 1
ATOM 2479 N N . LEU B 1 24 ? 52.810 73.746 101.200 1.00 54.92 22 LEU B N 1
ATOM 2480 C CA . LEU B 1 24 ? 51.903 73.656 100.145 1.00 55.32 22 LEU B CA 1
ATOM 2481 C C . LEU B 1 24 ? 50.814 74.660 100.478 1.00 56.79 22 LEU B C 1
ATOM 2482 O O . LEU B 1 24 ? 50.349 74.710 101.570 1.00 58.21 22 LEU B O 1
ATOM 2487 N N . ILE B 1 25 ? 50.415 75.434 99.495 1.00 56.84 23 ILE B N 1
ATOM 2488 C CA . ILE B 1 25 ? 49.371 76.410 99.625 1.00 58.44 23 ILE B CA 1
ATOM 2489 C C . ILE B 1 25 ? 48.246 76.106 98.681 1.00 58.72 23 ILE B C 1
ATOM 2490 O O . ILE B 1 25 ? 48.423 76.018 97.502 1.00 56.33 23 ILE B O 1
ATOM 2495 N N . PHE B 1 26 ? 47.072 75.930 99.244 1.00 57.89 24 PHE B N 1
ATOM 2496 C CA . PHE B 1 26 ? 45.898 75.614 98.509 1.00 58.12 24 PHE B CA 1
ATOM 2497 C C . PHE B 1 26 ? 44.903 76.765 98.656 1.00 63.60 24 PHE B C 1
ATOM 2498 O O . PHE B 1 26 ? 44.710 77.256 99.738 1.00 64.37 24 PHE B O 1
ATOM 2506 N N . LYS B 1 27 ? 44.312 77.214 97.552 1.00 60.63 25 LYS B N 1
ATOM 2507 C CA . LYS B 1 27 ? 43.278 78.240 97.545 1.00 61.10 25 LYS B CA 1
ATOM 2508 C C . LYS B 1 27 ? 42.181 77.804 96.659 1.00 63.31 25 LYS B C 1
ATOM 2509 O O . LYS B 1 27 ? 42.420 77.468 95.513 1.00 59.63 25 LYS B O 1
ATOM 2515 N N . ASP B 1 28 ? 40.967 77.758 97.197 1.00 64.45 26 ASP B N 1
ATOM 2516 C CA . ASP B 1 28 ? 39.731 77.679 96.440 1.00 63.23 26 ASP B CA 1
ATOM 2517 C C . ASP B 1 28 ? 38.705 78.733 96.936 1.00 70.91 26 ASP B C 1
ATOM 2518 O O . ASP B 1 28 ? 39.045 79.642 97.669 1.00 71.62 26 ASP B O 1
ATOM 2523 N N . ALA B 1 29 ? 37.477 78.675 96.468 1.00 73.19 27 ALA B N 1
ATOM 2524 C CA . ALA B 1 29 ? 36.522 79.742 96.799 1.00 79.77 27 ALA B CA 1
ATOM 2525 C C . ALA B 1 29 ? 36.136 79.694 98.308 1.00 79.53 27 ALA B C 1
ATOM 2526 O O . ALA B 1 29 ? 35.882 80.705 98.852 1.00 86.39 27 ALA B O 1
ATOM 2528 N N . TYR B 1 30 ? 36.206 78.521 98.939 1.00 74.12 28 TYR B N 1
ATOM 2529 C CA . TYR B 1 30 ? 35.882 78.265 100.341 1.00 73.69 28 TYR B CA 1
ATOM 2530 C C . TYR B 1 30 ? 36.992 78.560 101.361 1.00 77.17 28 TYR B C 1
ATOM 2531 O O . TYR B 1 30 ? 36.714 79.152 102.401 1.00 73.13 28 TYR B O 1
ATOM 2540 N N . LYS B 1 31 ? 38.216 78.102 101.088 1.00 70.14 29 LYS B N 1
ATOM 2541 C CA . LYS B 1 31 ? 39.311 78.283 101.964 1.00 69.56 29 LYS B CA 1
ATOM 2542 C C . LYS B 1 31 ? 40.684 78.470 101.354 1.00 69.60 29 LYS B C 1
ATOM 2543 O O . LYS B 1 31 ? 40.908 78.228 100.189 1.00 68.54 29 LYS B O 1
ATOM 2549 N N . THR B 1 32 ? 41.600 78.920 102.192 1.00 68.19 30 THR B N 1
ATOM 2550 C CA . THR B 1 32 ? 42.989 78.867 101.962 1.00 63.98 30 THR B CA 1
ATOM 2551 C C . THR B 1 32 ? 43.545 77.938 102.994 1.00 67.27 30 THR B C 1
ATOM 2552 O O . THR B 1 32 ? 43.156 78.036 104.146 1.00 68.94 30 THR B O 1
ATOM 2556 N N . GLU B 1 33 ? 44.426 77.010 102.596 1.00 63.83 31 GLU B N 1
ATOM 2557 C CA . GLU B 1 33 ? 45.150 76.153 103.503 1.00 61.87 31 GLU B CA 1
ATOM 2558 C C . GLU B 1 33 ? 46.647 76.229 103.255 1.00 63.78 31 GLU B C 1
ATOM 2559 O O . GLU B 1 33 ? 47.083 76.316 102.121 1.00 65.56 31 GLU B O 1
ATOM 2565 N N . LEU B 1 34 ? 47.420 76.146 104.323 1.00 60.38 32 LEU B N 1
ATOM 2566 C CA . LEU B 1 34 ? 48.829 76.110 104.285 1.00 61.55 32 LEU B CA 1
ATOM 2567 C C . LEU B 1 34 ? 49.206 74.913 105.034 1.00 61.05 32 LEU B C 1
ATOM 2568 O O . LEU B 1 34 ? 48.941 74.813 106.202 1.00 64.03 32 LEU B O 1
ATOM 2573 N N . ILE B 1 35 ? 49.861 73.980 104.348 1.00 62.07 33 ILE B N 1
ATOM 2574 C CA . ILE B 1 35 ? 50.205 72.679 104.887 1.00 60.20 33 ILE B CA 1
ATOM 2575 C C . ILE B 1 35 ? 51.705 72.441 104.802 1.00 64.68 33 ILE B C 1
ATOM 2576 O O . ILE B 1 35 ? 52.332 72.617 103.707 1.00 62.55 33 ILE B O 1
ATOM 2581 N N . HIS B 1 36 ? 52.287 71.965 105.898 1.00 62.90 34 HIS B N 1
ATOM 2582 C CA . HIS B 1 36 ? 53.721 71.782 105.973 1.00 70.53 34 HIS B CA 1
ATOM 2583 C C . HIS B 1 36 ? 53.987 70.598 105.013 1.00 64.24 34 HIS B C 1
ATOM 2584 O O . HIS B 1 36 ? 53.443 69.503 105.103 1.00 59.01 34 HIS B O 1
ATOM 2591 N N . LEU B 1 37 ? 54.765 70.858 104.010 1.00 67.90 35 LEU B N 1
ATOM 2592 C CA . LEU B 1 37 ? 54.913 69.893 102.939 1.00 63.93 35 LEU B CA 1
ATOM 2593 C C . LEU B 1 37 ? 55.491 68.556 103.342 1.00 64.96 35 LEU B C 1
ATOM 2594 O O . LEU B 1 37 ? 55.073 67.530 102.867 1.00 65.93 35 LEU B O 1
ATOM 2599 N N . SER B 1 38 ? 56.440 68.563 104.246 1.00 65.28 36 SER B N 1
ATOM 2600 C CA . SER B 1 38 ? 57.004 67.344 104.740 1.00 69.94 36 SER B CA 1
ATOM 2601 C C . SER B 1 38 ? 56.045 66.461 105.532 1.00 77.62 36 SER B C 1
ATOM 2602 O O . SER B 1 38 ? 56.355 65.315 105.872 1.00 78.06 36 SER B O 1
ATOM 2605 N N . GLU B 1 39 ? 54.868 66.960 105.855 1.00 69.96 37 GLU B N 1
ATOM 2606 C CA . GLU B 1 39 ? 53.909 66.076 106.478 1.00 67.93 37 GLU B CA 1
ATOM 2607 C C . GLU B 1 39 ? 52.966 65.379 105.484 1.00 66.51 37 GLU B C 1
ATOM 2608 O O . GLU B 1 39 ? 52.152 64.579 105.875 1.00 65.20 37 GLU B O 1
ATOM 2614 N N . ILE B 1 40 ? 53.041 65.706 104.186 1.00 62.53 38 ILE B N 1
ATOM 2615 C CA . ILE B 1 40 ? 52.138 65.110 103.202 1.00 59.67 38 ILE B CA 1
ATOM 2616 C C . ILE B 1 40 ? 52.811 63.848 102.663 1.00 57.99 38 ILE B C 1
ATOM 2617 O O . ILE B 1 40 ? 54.005 63.866 102.366 1.00 59.33 38 ILE B O 1
ATOM 2622 N N . ASP B 1 41 ? 52.033 62.789 102.525 1.00 57.09 39 ASP B N 1
ATOM 2623 C CA . ASP B 1 41 ? 52.521 61.594 101.898 1.00 58.94 39 ASP B CA 1
ATOM 2624 C C . ASP B 1 41 ? 52.002 61.386 100.485 1.00 57.75 39 ASP B C 1
ATOM 2625 O O . ASP B 1 41 ? 52.734 60.915 99.599 1.00 55.64 39 ASP B O 1
ATOM 2630 N N . ILE B 1 42 ? 50.748 61.705 100.256 1.00 56.67 40 ILE B N 1
ATOM 2631 C CA . ILE B 1 42 ? 50.182 61.554 98.970 1.00 57.14 40 ILE B CA 1
ATOM 2632 C C . ILE B 1 42 ? 49.383 62.789 98.659 1.00 60.30 40 ILE B C 1
ATOM 2633 O O . ILE B 1 42 ? 48.625 63.283 99.494 1.00 63.53 40 ILE B O 1
ATOM 2638 N N . LEU B 1 43 ? 49.538 63.291 97.448 1.00 54.49 41 LEU B N 1
ATOM 2639 C CA . LEU B 1 43 ? 48.705 64.377 96.962 1.00 52.19 41 LEU B CA 1
ATOM 2640 C C . LEU B 1 43 ? 47.904 63.840 95.773 1.00 52.03 41 LEU B C 1
ATOM 2641 O O . LEU B 1 43 ? 48.514 63.431 94.745 1.00 55.16 41 LEU B O 1
ATOM 2646 N N . LEU B 1 44 ? 46.591 63.791 95.901 1.00 53.09 42 LEU B N 1
ATOM 2647 C CA . LEU B 1 44 ? 45.702 63.302 94.877 1.00 53.69 42 LEU B CA 1
ATOM 2648 C C . LEU B 1 44 ? 44.993 64.423 94.236 1.00 54.42 42 LEU B C 1
ATOM 2649 O O . LEU B 1 44 ? 44.110 65.054 94.868 1.00 54.65 42 LEU B O 1
ATOM 2654 N N . LEU B 1 45 ? 45.300 64.652 92.973 1.00 50.68 43 LEU B N 1
ATOM 2655 C CA . LEU B 1 45 ? 44.670 65.765 92.223 1.00 51.60 43 LEU B CA 1
ATOM 2656 C C . LEU B 1 45 ? 43.573 65.183 91.338 1.00 52.04 43 LEU B C 1
ATOM 2657 O O . LEU B 1 45 ? 43.824 64.545 90.300 1.00 51.35 43 LEU B O 1
ATOM 2662 N N . GLU B 1 46 ? 42.351 65.308 91.787 1.00 55.30 44 GLU B N 1
ATOM 2663 C CA . GLU B 1 46 ? 41.299 64.422 91.331 1.00 59.17 44 GLU B CA 1
ATOM 2664 C C . GLU B 1 46 ? 40.472 65.049 90.261 1.00 56.82 44 GLU B C 1
ATOM 2665 O O . GLU B 1 46 ? 39.739 64.352 89.611 1.00 60.22 44 GLU B O 1
ATOM 2671 N N . THR B 1 47 ? 40.598 66.346 90.066 1.00 53.66 45 THR B N 1
ATOM 2672 C CA . THR B 1 47 ? 39.800 67.052 89.082 1.00 59.53 45 THR B CA 1
ATOM 2673 C C . THR B 1 47 ? 40.678 67.844 88.118 1.00 57.11 45 THR B C 1
ATOM 2674 O O . THR B 1 47 ? 41.883 68.032 88.379 1.00 50.19 45 THR B O 1
ATOM 2678 N N . THR B 1 48 ? 40.049 68.286 87.028 1.00 53.40 46 THR B N 1
ATOM 2679 C CA . THR B 1 48 ? 40.725 68.928 85.943 1.00 54.59 46 THR B CA 1
ATOM 2680 C C . THR B 1 48 ? 40.657 70.441 86.010 1.00 53.61 46 THR B C 1
ATOM 2681 O O . THR B 1 48 ? 41.068 71.110 85.085 1.00 55.19 46 THR B O 1
ATOM 2685 N N . ASP B 1 49 ? 40.251 70.999 87.127 1.00 53.92 47 ASP B N 1
ATOM 2686 C CA . ASP B 1 49 ? 40.165 72.472 87.283 1.00 55.14 47 ASP B CA 1
ATOM 2687 C C . ASP B 1 49 ? 41.140 72.960 88.375 1.00 52.74 47 ASP B C 1
ATOM 2688 O O . ASP B 1 49 ? 40.824 73.843 89.216 1.00 52.41 47 ASP B O 1
ATOM 2693 N N . ILE B 1 50 ? 42.261 72.265 88.454 1.00 50.60 48 ILE B N 1
ATOM 2694 C CA . ILE B 1 50 ? 43.362 72.631 89.352 1.00 51.61 48 ILE B CA 1
ATOM 2695 C C . ILE B 1 50 ? 44.555 73.256 88.608 1.00 50.60 48 ILE B C 1
ATOM 2696 O O . ILE B 1 50 ? 44.978 72.702 87.595 1.00 55.05 48 ILE B O 1
ATOM 2701 N N . VAL B 1 51 ? 45.109 74.353 89.090 1.00 49.19 49 VAL B N 1
ATOM 2702 C CA . VAL B 1 51 ? 46.417 74.853 88.603 1.00 49.30 49 VAL B CA 1
ATOM 2703 C C . VAL B 1 51 ? 47.494 74.644 89.692 1.00 49.49 49 VAL B C 1
ATOM 2704 O O . VAL B 1 51 ? 47.221 74.812 90.863 1.00 49.01 49 VAL B O 1
ATOM 2708 N N . LEU B 1 52 ? 48.719 74.256 89.301 1.00 48.33 50 LEU B N 1
ATOM 2709 C CA . LEU B 1 52 ? 49.845 74.136 90.217 1.00 46.45 50 LEU B CA 1
ATOM 2710 C C . LEU B 1 52 ? 51.097 74.657 89.619 1.00 47.68 50 LEU B C 1
ATOM 2711 O O . LEU B 1 52 ? 51.215 74.699 88.395 1.00 45.98 50 LEU B O 1
ATOM 2716 N N . SER B 1 53 ? 52.088 74.971 90.458 1.00 46.36 51 SER B N 1
ATOM 2717 C CA . SER B 1 53 ? 53.325 75.527 89.968 1.00 44.90 51 SER B CA 1
ATOM 2718 C C . SER B 1 53 ? 54.381 74.502 89.858 1.00 44.15 51 SER B C 1
ATOM 2719 O O . SER B 1 53 ? 54.348 73.472 90.568 1.00 44.13 51 SER B O 1
ATOM 2722 N N . THR B 1 54 ? 55.343 74.719 88.959 1.00 43.80 52 THR B N 1
ATOM 2723 C CA . THR B 1 54 ? 56.490 73.834 88.869 1.00 45.40 52 THR B CA 1
ATOM 2724 C C . THR B 1 54 ? 57.457 73.973 90.085 1.00 46.36 52 THR B C 1
ATOM 2725 O O . THR B 1 54 ? 58.145 73.015 90.392 1.00 47.60 52 THR B O 1
ATOM 2737 N N . LEU B 1 56 ? 56.148 74.098 93.109 1.00 47.55 54 LEU B N 1
ATOM 2738 C CA . LEU B 1 56 ? 55.527 73.099 93.962 1.00 46.80 54 LEU B CA 1
ATOM 2739 C C . LEU B 1 56 ? 55.860 71.715 93.553 1.00 48.63 54 LEU B C 1
ATOM 2740 O O . LEU B 1 56 ? 56.267 70.862 94.375 1.00 52.19 54 LEU B O 1
ATOM 2745 N N . VAL B 1 57 ? 55.814 71.437 92.254 1.00 48.19 55 VAL B N 1
ATOM 2746 C CA . VAL B 1 57 ? 56.196 70.082 91.793 1.00 45.19 55 VAL B CA 1
ATOM 2747 C C . VAL B 1 57 ? 57.599 69.736 92.215 1.00 47.31 55 VAL B C 1
ATOM 2748 O O . VAL B 1 57 ? 57.885 68.647 92.673 1.00 47.37 55 VAL B O 1
ATOM 2752 N N . LYS B 1 58 ? 58.508 70.660 91.994 1.00 47.78 56 LYS B N 1
ATOM 2753 C CA . LYS B 1 58 ? 59.887 70.414 92.362 1.00 49.98 56 LYS B CA 1
ATOM 2754 C C . LYS B 1 58 ? 60.039 70.025 93.840 1.00 51.86 56 LYS B C 1
ATOM 2755 O O . LYS B 1 58 ? 60.748 69.075 94.166 1.00 49.68 56 LYS B O 1
ATOM 2761 N N . ARG B 1 59 ? 59.409 70.825 94.717 1.00 51.60 57 ARG B N 1
ATOM 2762 C CA . ARG B 1 59 ? 59.437 70.569 96.167 1.00 51.76 57 ARG B CA 1
ATOM 2763 C C . ARG B 1 59 ? 58.752 69.287 96.584 1.00 51.28 57 ARG B C 1
ATOM 2764 O O . ARG B 1 59 ? 59.208 68.571 97.517 1.00 51.87 57 ARG B O 1
ATOM 2772 N N . LEU B 1 60 ? 57.656 68.951 95.898 1.00 49.02 58 LEU B N 1
ATOM 2773 C CA . LEU B 1 60 ? 56.990 67.678 96.132 1.00 49.21 58 LEU B CA 1
ATOM 2774 C C . LEU B 1 60 ? 57.929 66.529 95.842 1.00 51.59 58 LEU B C 1
ATOM 2775 O O . LEU B 1 60 ? 57.928 65.521 96.554 1.00 53.96 58 LEU B O 1
ATOM 2780 N N . VAL B 1 61 ? 58.620 66.610 94.724 1.00 49.46 59 VAL B N 1
ATOM 2781 C CA . VAL B 1 61 ? 59.573 65.573 94.380 1.00 49.50 59 VAL B CA 1
ATOM 2782 C C . VAL B 1 61 ? 60.684 65.529 95.408 1.00 53.19 59 VAL B C 1
ATOM 2783 O O . VAL B 1 61 ? 61.023 64.446 95.896 1.00 53.32 59 VAL B O 1
ATOM 2787 N N . ASP B 1 62 ? 61.223 66.707 95.759 1.00 53.87 60 ASP B N 1
ATOM 2788 C CA . ASP B 1 62 ? 62.301 66.820 96.774 1.00 54.28 60 ASP B CA 1
ATOM 2789 C C . ASP B 1 62 ? 61.925 66.109 98.092 1.00 57.11 60 ASP B C 1
ATOM 2790 O O . ASP B 1 62 ? 62.709 65.459 98.653 1.00 60.56 60 ASP B O 1
ATOM 2795 N N . GLU B 1 63 ? 60.673 66.179 98.497 1.00 58.24 61 GLU B N 1
ATOM 2796 C CA . GLU B 1 63 ? 60.165 65.639 99.766 1.00 57.01 61 GLU B CA 1
ATOM 2797 C C . GLU B 1 63 ? 59.518 64.280 99.590 1.00 57.90 61 GLU B C 1
ATOM 2798 O O . GLU B 1 63 ? 58.865 63.769 100.499 1.00 56.52 61 GLU B O 1
ATOM 2804 N N . ASN B 1 64 ? 59.653 63.682 98.406 1.00 55.23 62 ASN B N 1
ATOM 2805 C CA . ASN B 1 64 ? 59.166 62.333 98.238 1.00 57.67 62 ASN B CA 1
ATOM 2806 C C . ASN B 1 64 ? 57.655 62.139 98.443 1.00 55.83 62 ASN B C 1
ATOM 2807 O O . ASN B 1 64 ? 57.191 61.100 98.935 1.00 54.60 62 ASN B O 1
ATOM 2812 N N . VAL B 1 65 ? 56.874 63.122 98.025 1.00 53.45 63 VAL B N 1
ATOM 2813 C CA . VAL B 1 65 ? 55.397 63.022 98.115 1.00 52.58 63 VAL B CA 1
ATOM 2814 C C . VAL B 1 65 ? 54.889 62.291 96.874 1.00 52.98 63 VAL B C 1
ATOM 2815 O O . VAL B 1 65 ? 55.278 62.608 95.796 1.00 48.49 63 VAL B O 1
ATOM 2819 N N . LEU B 1 66 ? 54.090 61.260 97.014 1.00 53.02 64 LEU B N 1
ATOM 2820 C CA . LEU B 1 66 ? 53.510 60.620 95.842 1.00 52.13 64 LEU B CA 1
ATOM 2821 C C . LEU B 1 66 ? 52.421 61.520 95.273 1.00 50.43 64 LEU B C 1
ATOM 2822 O O . LEU B 1 66 ? 51.417 61.780 95.928 1.00 52.83 64 LEU B O 1
ATOM 2827 N N . VAL B 1 67 ? 52.635 62.036 94.064 1.00 46.50 65 VAL B N 1
ATOM 2828 C CA . VAL B 1 67 ? 51.632 62.879 93.391 1.00 45.45 65 VAL B CA 1
ATOM 2829 C C . VAL B 1 67 ? 50.905 62.127 92.270 1.00 45.84 65 VAL B C 1
ATOM 2830 O O . VAL B 1 67 ? 51.547 61.635 91.304 1.00 45.76 65 VAL B O 1
ATOM 2834 N N . ILE B 1 68 ? 49.591 62.133 92.307 1.00 44.91 66 ILE B N 1
ATOM 2835 C CA . ILE B 1 68 ? 48.802 61.463 91.354 1.00 46.15 66 ILE B CA 1
ATOM 2836 C C . ILE B 1 68 ? 47.804 62.365 90.697 1.00 49.76 66 ILE B C 1
ATOM 2837 O O . ILE B 1 68 ? 47.143 63.141 91.369 1.00 51.93 66 ILE B O 1
ATOM 2842 N N . PHE B 1 69 ? 47.723 62.315 89.377 1.00 48.56 67 PHE B N 1
ATOM 2843 C CA . PHE B 1 69 ? 46.809 63.165 88.591 1.00 50.75 67 PHE B CA 1
ATOM 2844 C C . PHE B 1 69 ? 45.711 62.269 88.055 1.00 54.91 67 PHE B C 1
ATOM 2845 O O . PHE B 1 69 ? 45.963 61.142 87.711 1.00 58.34 67 PHE B O 1
ATOM 2853 N N . CYS B 1 70 ? 44.501 62.774 88.007 1.00 56.58 68 CYS B N 1
ATOM 2854 C CA . CYS B 1 70 ? 43.339 61.981 87.641 1.00 58.87 68 CYS B CA 1
ATOM 2855 C C . CYS B 1 70 ? 42.742 62.485 86.322 1.00 60.95 68 CYS B C 1
ATOM 2856 O O . CYS B 1 70 ? 43.039 63.607 85.826 1.00 63.49 68 CYS B O 1
ATOM 2859 N N . ASP B 1 71 ? 41.934 61.638 85.720 1.00 64.43 69 ASP B N 1
ATOM 2860 C CA . ASP B 1 71 ? 41.256 62.038 84.470 1.00 69.91 69 ASP B CA 1
ATOM 2861 C C . ASP B 1 71 ? 39.914 62.730 84.804 1.00 73.16 69 ASP B C 1
ATOM 2862 O O . ASP B 1 71 ? 39.742 63.269 85.922 1.00 80.94 69 ASP B O 1
ATOM 2867 N N . ASP B 1 72 ? 38.976 62.675 83.850 1.00 79.17 70 ASP B N 1
ATOM 2868 C CA . ASP B 1 72 ? 37.666 63.352 83.905 1.00 85.10 70 ASP B CA 1
ATOM 2869 C C . ASP B 1 72 ? 36.686 62.612 84.847 1.00 79.69 70 ASP B C 1
ATOM 2870 O O . ASP B 1 72 ? 35.758 63.188 85.338 1.00 77.64 70 ASP B O 1
ATOM 2875 N N . LYS B 1 73 ? 36.988 61.375 85.189 1.00 79.80 71 LYS B N 1
ATOM 2876 C CA . LYS B 1 73 ? 36.203 60.628 86.176 1.00 80.46 71 LYS B CA 1
ATOM 2877 C C . LYS B 1 73 ? 36.811 60.510 87.573 1.00 69.63 71 LYS B C 1
ATOM 2878 O O . LYS B 1 73 ? 36.347 59.727 88.390 1.00 67.39 71 LYS B O 1
ATOM 2884 N N . ARG B 1 74 ? 37.835 61.304 87.877 1.00 70.48 72 ARG B N 1
ATOM 2885 C CA . ARG B 1 74 ? 38.497 61.247 89.214 1.00 67.24 72 ARG B CA 1
ATOM 2886 C C . ARG B 1 74 ? 39.187 59.924 89.470 1.00 64.55 72 ARG B C 1
ATOM 2887 O O . ARG B 1 74 ? 39.363 59.488 90.603 1.00 63.74 72 ARG B O 1
ATOM 2895 N N . LEU B 1 75 ? 39.684 59.357 88.382 1.00 70.49 73 LEU B N 1
ATOM 2896 C CA . LEU B 1 75 ? 40.509 58.134 88.405 1.00 75.99 73 LEU B CA 1
ATOM 2897 C C . LEU B 1 75 ? 41.954 58.413 88.011 1.00 67.36 73 LEU B C 1
ATOM 2898 O O . LEU B 1 75 ? 42.232 59.089 86.963 1.00 64.11 73 LEU B O 1
ATOM 2903 N N . PRO B 1 76 ? 42.902 57.822 88.758 1.00 65.81 74 PRO B N 1
ATOM 2904 C CA . PRO B 1 76 ? 44.305 57.958 88.412 1.00 57.88 74 PRO B CA 1
ATOM 2905 C C . PRO B 1 76 ? 44.537 57.702 86.980 1.00 63.82 74 PRO B C 1
ATOM 2906 O O . PRO B 1 76 ? 43.992 56.776 86.452 1.00 70.55 74 PRO B O 1
ATOM 2910 N N . THR B 1 77 ? 45.255 58.598 86.351 1.00 63.16 75 THR B N 1
ATOM 2911 C CA . THR B 1 77 ? 45.636 58.480 85.009 1.00 65.84 75 THR B CA 1
ATOM 2912 C C . THR B 1 77 ? 47.150 58.617 84.923 1.00 67.17 75 THR B C 1
ATOM 2913 O O . THR B 1 77 ? 47.702 58.191 83.920 1.00 65.75 75 THR B O 1
ATOM 2917 N N . ALA B 1 78 ? 47.817 59.276 85.898 1.00 55.55 76 ALA B N 1
ATOM 2918 C CA . ALA B 1 78 ? 49.270 59.447 85.816 1.00 52.19 76 ALA B CA 1
ATOM 2919 C C . ALA B 1 78 ? 49.861 59.826 87.166 1.00 56.31 76 ALA B C 1
ATOM 2920 O O . ALA B 1 78 ? 49.165 60.281 88.058 1.00 50.23 76 ALA B O 1
ATOM 2930 N N . LEU B 1 80 ? 53.544 61.579 89.080 1.00 48.51 78 LEU B N 1
ATOM 2931 C CA . LEU B 1 80 ? 54.837 62.133 88.924 1.00 49.71 78 LEU B CA 1
ATOM 2932 C C . LEU B 1 80 ? 55.831 61.050 89.215 1.00 51.97 78 LEU B C 1
ATOM 2933 O O . LEU B 1 80 ? 55.880 60.509 90.315 1.00 49.80 78 LEU B O 1
ATOM 2946 N N . PRO B 1 82 ? 59.750 60.418 89.693 1.00 49.95 80 PRO B N 1
ATOM 2947 C CA . PRO B 1 82 ? 61.069 61.039 89.672 1.00 49.47 80 PRO B CA 1
ATOM 2948 C C . PRO B 1 82 ? 62.095 60.062 89.032 1.00 52.29 80 PRO B C 1
ATOM 2949 O O . PRO B 1 82 ? 61.933 58.854 89.079 1.00 48.31 80 PRO B O 1
ATOM 2953 N N . PHE B 1 83 ? 63.139 60.587 88.462 1.00 52.85 81 PHE B N 1
ATOM 2954 C CA . PHE B 1 83 ? 64.115 59.776 87.770 1.00 55.41 81 PHE B CA 1
ATOM 2955 C C . PHE B 1 83 ? 64.961 59.033 88.806 1.00 58.70 81 PHE B C 1
ATOM 2956 O O . PHE B 1 83 ? 65.330 57.893 88.605 1.00 60.75 81 PHE B O 1
ATOM 2964 N N . TYR B 1 84 ? 65.217 59.655 89.935 1.00 62.01 82 TYR B N 1
ATOM 2965 C CA . TYR B 1 84 ? 66.001 59.010 90.991 1.00 66.40 82 TYR B CA 1
ATOM 2966 C C . TYR B 1 84 ? 65.444 59.430 92.335 1.00 71.90 82 TYR B C 1
ATOM 2967 O O . TYR B 1 84 ? 64.843 60.483 92.456 1.00 66.85 82 TYR B O 1
ATOM 2976 N N . GLY B 1 85 ? 65.631 58.580 93.331 1.00 72.14 83 GLY B N 1
ATOM 2977 C CA . GLY B 1 85 ? 65.252 58.888 94.683 1.00 77.83 83 GLY B CA 1
ATOM 2978 C C . GLY B 1 85 ? 66.245 59.816 95.350 1.00 85.35 83 GLY B C 1
ATOM 2979 O O . GLY B 1 85 ? 67.433 59.712 95.126 1.00 81.98 83 GLY B O 1
ATOM 2980 N N . ARG B 1 86 ? 65.738 60.734 96.174 1.00 103.20 84 ARG B N 1
ATOM 2981 C CA . ARG B 1 86 ? 66.621 61.580 96.998 1.00 107.35 84 ARG B CA 1
ATOM 2982 C C . ARG B 1 86 ? 66.804 60.995 98.396 1.00 109.34 84 ARG B C 1
ATOM 2983 O O . ARG B 1 86 ? 65.822 60.642 99.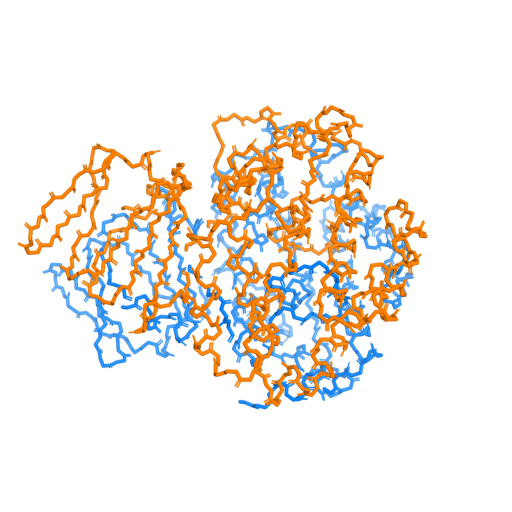049 1.00 107.08 84 ARG B O 1
ATOM 2991 N N . HIS B 1 87 ? 68.056 60.932 98.850 1.00 115.71 85 HIS B N 1
ATOM 2992 C CA . HIS B 1 87 ? 68.385 60.454 100.203 1.00 113.30 85 HIS B CA 1
ATOM 2993 C C . HIS B 1 87 ? 69.234 61.494 100.956 1.00 112.72 85 HIS B C 1
ATOM 2994 O O . HIS B 1 87 ? 70.063 62.169 100.377 1.00 114.82 85 HIS B O 1
ATOM 3001 N N . ASP B 1 88 ? 68.981 61.662 102.247 1.00 123.42 86 ASP B N 1
ATOM 3002 C CA . ASP B 1 88 ? 69.800 62.543 103.103 1.00 125.98 86 ASP B CA 1
ATOM 3003 C C . ASP B 1 88 ? 71.162 61.913 103.335 1.00 130.36 86 ASP B C 1
ATOM 3004 O O . ASP B 1 88 ? 72.180 62.592 103.316 1.00 132.59 86 ASP B O 1
ATOM 3009 N N . SER B 1 89 ? 71.144 60.598 103.550 1.00 130.20 87 SER B N 1
ATOM 3010 C CA . SER B 1 89 ? 72.303 59.810 103.977 1.00 116.35 87 SER B CA 1
ATOM 3011 C C . SER B 1 89 ? 72.523 58.610 103.017 1.00 112.72 87 SER B C 1
ATOM 3012 O O . SER B 1 89 ? 71.560 57.987 102.534 1.00 108.99 87 SER B O 1
ATOM 3015 N N . SER B 1 90 ? 73.786 58.297 102.736 1.00 107.86 88 SER B N 1
ATOM 3016 C CA . SER B 1 90 ? 74.147 57.160 101.874 1.00 98.31 88 SER B CA 1
ATOM 3017 C C . SER B 1 90 ? 74.570 55.909 102.647 1.00 89.42 88 SER B C 1
ATOM 3018 O O . SER B 1 90 ? 75.143 54.984 102.072 1.00 87.95 88 SER B O 1
ATOM 3021 N N . LEU B 1 91 ? 74.287 55.848 103.940 1.00 91.39 89 LEU B N 1
ATOM 3022 C CA . LEU B 1 91 ? 74.653 54.662 104.714 1.00 89.90 89 LEU B CA 1
ATOM 3023 C C . LEU B 1 91 ? 73.858 53.401 104.223 1.00 91.41 89 LEU B C 1
ATOM 3024 O O . LEU B 1 91 ? 74.411 52.299 104.057 1.00 81.11 89 LEU B O 1
ATOM 3029 N N . GLN B 1 92 ? 72.544 53.560 104.010 1.00 85.14 90 GLN B N 1
ATOM 3030 C CA . GLN B 1 92 ? 71.743 52.416 103.606 1.00 80.97 90 GLN B CA 1
ATOM 3031 C C . GLN B 1 92 ? 72.088 51.971 102.187 1.00 72.78 90 GLN B C 1
ATOM 3032 O O . GLN B 1 92 ? 72.071 50.791 101.859 1.00 75.61 90 GLN B O 1
ATOM 3038 N N . LEU B 1 93 ? 72.444 52.937 101.363 1.00 71.49 91 LEU B N 1
ATOM 3039 C CA . LEU B 1 93 ? 72.842 52.675 100.017 1.00 72.62 91 LEU B CA 1
ATOM 3040 C C . LEU B 1 93 ? 74.105 51.779 99.957 1.00 78.87 91 LEU B C 1
ATOM 3041 O O . LEU B 1 93 ? 74.113 50.801 99.270 1.00 75.21 91 LEU B O 1
ATOM 3046 N N . GLY B 1 94 ? 75.145 52.111 100.719 1.00 86.33 92 GLY B N 1
ATOM 3047 C CA . GLY B 1 94 ? 76.293 51.192 100.922 1.00 86.24 92 GLY B CA 1
ATOM 3048 C C . GLY B 1 94 ? 75.921 49.786 101.367 1.00 79.97 92 GLY B C 1
ATOM 3049 O O . GLY B 1 94 ? 76.424 48.807 100.832 1.00 79.48 92 GLY B O 1
ATOM 3050 N N . LYS B 1 95 ? 75.031 49.681 102.344 1.00 78.89 93 LYS B N 1
ATOM 3051 C CA . LYS B 1 95 ? 74.543 48.365 102.763 1.00 81.79 93 LYS B CA 1
ATOM 3052 C C . LYS B 1 95 ? 73.936 47.608 101.582 1.00 82.55 93 LYS B C 1
ATOM 3053 O O . LYS B 1 95 ? 74.187 46.432 101.417 1.00 80.68 93 LYS B O 1
ATOM 3059 N N . GLN B 1 96 ? 73.138 48.299 100.760 1.00 78.52 94 GLN B N 1
ATOM 3060 C CA . GLN B 1 96 ? 72.434 47.632 99.668 1.00 73.99 94 GLN B CA 1
ATOM 3061 C C . GLN B 1 96 ? 73.466 47.131 98.657 1.00 71.64 94 GLN B C 1
ATOM 3062 O O . GLN B 1 96 ? 73.327 46.078 98.081 1.00 65.44 94 GLN B O 1
ATOM 3076 N N . SER B 1 98 ? 76.268 46.046 99.324 1.00 79.65 96 SER B N 1
ATOM 3077 C CA . SER B 1 98 ? 77.065 45.015 99.971 1.00 87.94 96 SER B CA 1
ATOM 3078 C C . SER B 1 98 ? 76.331 43.744 100.386 1.00 87.16 96 SER B C 1
ATOM 3079 O O . SER B 1 98 ? 76.941 42.783 100.820 1.00 91.16 96 SER B O 1
ATOM 3082 N N . TRP B 1 99 ? 75.022 43.726 100.277 1.00 85.42 97 TRP B N 1
ATOM 3083 C CA . TRP B 1 99 ? 74.292 42.513 100.586 1.00 86.26 97 TRP B CA 1
ATOM 3084 C C . TRP B 1 99 ? 74.816 41.365 99.740 1.00 83.66 97 TRP B C 1
ATOM 3085 O O . TRP B 1 99 ? 74.908 41.469 98.530 1.00 76.06 97 TRP B O 1
ATOM 3096 N N . SER B 1 100 ? 75.153 40.259 100.389 1.00 89.08 98 SER B N 1
ATOM 3097 C CA . SER B 1 100 ? 75.643 39.096 99.653 1.00 91.71 98 SER B CA 1
ATOM 3098 C C . SER B 1 100 ? 74.557 38.502 98.741 1.00 87.70 98 SER B C 1
ATOM 3099 O O . SER B 1 100 ? 73.358 38.686 98.989 1.00 84.58 98 SER B O 1
ATOM 3102 N N . GLU B 1 101 ? 74.992 37.790 97.700 1.00 83.47 99 GLU B N 1
ATOM 3103 C CA . GLU B 1 101 ? 74.103 37.002 96.818 1.00 86.71 99 GLU B CA 1
ATOM 3104 C C . GLU B 1 101 ? 73.327 35.964 97.577 1.00 84.83 99 GLU B C 1
ATOM 3105 O O . GLU B 1 101 ? 72.166 35.738 97.287 1.00 83.38 99 GLU B O 1
ATOM 3111 N N . THR B 1 102 ? 73.941 35.372 98.587 1.00 79.85 100 THR B N 1
ATOM 3112 C CA . THR B 1 102 ? 73.287 34.363 99.394 1.00 84.93 100 THR B CA 1
ATOM 3113 C C . THR B 1 102 ? 72.096 34.955 100.158 1.00 79.64 100 THR B C 1
ATOM 3114 O O . THR B 1 102 ? 71.027 34.354 100.253 1.00 79.65 100 THR B O 1
ATOM 3118 N N . VAL B 1 103 ? 72.320 36.125 100.732 1.00 82.40 101 VAL B N 1
ATOM 3119 C CA . VAL B 1 103 ? 71.311 36.777 101.548 1.00 82.24 101 VAL B CA 1
ATOM 3120 C C . VAL B 1 103 ? 70.215 37.368 100.668 1.00 81.37 101 VAL B C 1
ATOM 3121 O O . VAL B 1 103 ? 69.038 37.211 100.978 1.00 83.39 101 VAL B O 1
ATOM 3125 N N . LYS B 1 104 ? 70.586 37.982 99.546 1.00 76.32 102 LYS B N 1
ATOM 3126 C CA . LYS B 1 104 ? 69.589 38.508 98.586 1.00 75.88 102 LYS B CA 1
ATOM 3127 C C . LYS B 1 104 ? 68.702 37.407 97.988 1.00 76.13 102 LYS B C 1
ATOM 3128 O O . LYS B 1 104 ? 67.477 37.514 97.949 1.00 72.61 102 LYS B O 1
ATOM 3134 N N . SER B 1 105 ? 69.341 36.333 97.559 1.00 77.52 103 SER B N 1
ATOM 3135 C CA . SER B 1 105 ? 68.632 35.154 97.051 1.00 82.63 103 SER B CA 1
ATOM 3136 C C . SER B 1 105 ? 67.708 34.540 98.095 1.00 83.53 103 SER B C 1
ATOM 3137 O O . SER B 1 105 ? 66.611 34.064 97.787 1.00 90.29 103 SER B O 1
ATOM 3140 N N . GLN B 1 106 ? 68.135 34.538 99.332 1.00 83.10 104 GLN B N 1
ATOM 3141 C CA . GLN B 1 106 ? 67.331 33.904 100.344 1.00 88.18 104 GLN B CA 1
ATOM 3142 C C . GLN B 1 106 ? 66.081 34.704 100.617 1.00 77.80 104 GLN B C 1
ATOM 3143 O O . GLN B 1 106 ? 64.995 34.157 100.697 1.00 77.07 104 GLN B O 1
ATOM 3149 N N . VAL B 1 107 ? 66.271 36.005 100.788 1.00 77.49 105 VAL B N 1
ATOM 3150 C CA . VAL B 1 107 ? 65.178 36.945 101.060 1.00 74.36 105 VAL B CA 1
ATOM 3151 C C . VAL B 1 107 ? 64.200 36.948 99.876 1.00 71.49 105 VAL B C 1
ATOM 3152 O O . VAL B 1 107 ? 63.003 36.810 100.060 1.00 73.51 105 VAL B O 1
ATOM 3156 N N . TRP B 1 108 ? 64.743 37.010 98.666 1.00 70.36 106 TRP B N 1
ATOM 3157 C CA . TRP B 1 108 ? 63.926 36.973 97.490 1.00 75.38 106 TRP B CA 1
ATOM 3158 C C . TRP B 1 108 ? 63.009 35.746 97.529 1.00 80.49 106 TRP B C 1
ATOM 3159 O O . TRP B 1 108 ? 61.783 35.835 97.337 1.00 72.01 106 TRP B O 1
ATOM 3170 N N . THR B 1 109 ? 63.612 34.598 97.819 1.00 81.64 107 THR B N 1
ATOM 3171 C CA . THR B 1 109 ? 62.896 33.324 97.794 1.00 80.16 107 THR B CA 1
ATOM 3172 C C . THR B 1 109 ? 61.804 33.273 98.880 1.00 74.29 107 THR B C 1
ATOM 3173 O O . THR B 1 109 ? 60.701 32.779 98.674 1.00 80.97 107 THR B O 1
ATOM 3177 N N . THR B 1 110 ? 62.107 33.828 100.029 1.00 75.22 108 THR B N 1
ATOM 3178 C CA . THR B 1 110 ? 61.123 33.904 101.069 1.00 77.18 108 THR B CA 1
ATOM 3179 C C . THR B 1 110 ? 59.934 34.770 100.626 1.00 80.19 108 THR B C 1
ATOM 3180 O O . THR B 1 110 ? 58.758 34.456 100.884 1.00 79.26 108 THR B O 1
ATOM 3184 N N . ILE B 1 111 ? 60.234 35.873 99.965 1.00 79.12 109 ILE B N 1
ATOM 3185 C CA . ILE B 1 111 ? 59.180 36.791 99.589 1.00 71.50 109 ILE B CA 1
ATOM 3186 C C . ILE B 1 111 ? 58.308 36.122 98.517 1.00 68.48 109 ILE B C 1
ATOM 3187 O O . ILE B 1 111 ? 57.096 36.160 98.551 1.00 67.85 109 ILE B O 1
ATOM 3192 N N . ILE B 1 112 ? 58.945 35.510 97.557 1.00 67.95 110 ILE B N 1
ATOM 3193 C CA . ILE B 1 112 ? 58.224 34.884 96.471 1.00 71.40 110 ILE B CA 1
ATOM 3194 C C . ILE B 1 112 ? 57.367 33.748 96.962 1.00 73.90 110 ILE B C 1
ATOM 3195 O O . ILE B 1 112 ? 56.276 33.498 96.460 1.00 74.29 110 ILE B O 1
ATOM 3200 N N . ALA B 1 113 ? 57.873 33.033 97.949 1.00 77.90 111 ALA B N 1
ATOM 3201 C CA . ALA B 1 113 ? 57.091 31.967 98.548 1.00 79.36 111 ALA B CA 1
ATOM 3202 C C . ALA B 1 113 ? 55.770 32.500 99.076 1.00 75.97 111 ALA B C 1
ATOM 3203 O O . ALA B 1 113 ? 54.725 31.892 98.863 1.00 73.87 111 ALA B O 1
ATOM 3205 N N . GLN B 1 114 ? 55.818 33.657 99.733 1.00 78.09 112 GLN B N 1
ATOM 3206 C CA . GLN B 1 114 ? 54.599 34.263 100.261 1.00 74.36 112 GLN B CA 1
ATOM 3207 C C . GLN B 1 114 ? 53.576 34.558 99.160 1.00 78.44 112 GLN B C 1
ATOM 3208 O O . GLN B 1 114 ? 52.369 34.392 99.361 1.00 77.41 112 GLN B O 1
ATOM 3214 N N . LYS B 1 115 ? 54.064 34.981 97.993 1.00 74.76 113 LYS B N 1
ATOM 3215 C CA . LYS B 1 115 ? 53.174 35.242 96.887 1.00 75.34 113 LYS B CA 1
ATOM 3216 C C . LYS B 1 115 ? 52.512 33.942 96.477 1.00 69.34 113 LYS B C 1
ATOM 3217 O O . LYS B 1 115 ? 51.316 33.882 96.300 1.00 70.69 113 LYS B O 1
ATOM 3223 N N . ILE B 1 116 ? 53.322 32.927 96.256 1.00 72.26 114 ILE B N 1
ATOM 3224 C CA . ILE B 1 116 ? 52.812 31.641 95.773 1.00 81.70 114 ILE B CA 1
ATOM 3225 C C . ILE B 1 116 ? 51.767 31.061 96.762 1.00 76.00 114 ILE B C 1
ATOM 3226 O O . ILE B 1 116 ? 50.709 30.624 96.370 1.00 77.83 114 ILE B O 1
ATOM 3231 N N . LEU B 1 117 ? 52.089 31.100 98.039 1.00 78.15 115 LEU B N 1
ATOM 3232 C CA . LEU B 1 117 ? 51.139 30.770 99.084 1.00 88.24 115 LEU B CA 1
ATOM 3233 C C . LEU B 1 117 ? 49.852 31.548 98.965 1.00 88.84 115 LEU B C 1
ATOM 3234 O O . LEU B 1 117 ? 48.766 30.959 99.011 1.00 91.10 115 LEU B O 1
ATOM 3239 N N . ASN B 1 118 ? 49.975 32.859 98.803 1.00 83.83 116 ASN B N 1
ATOM 3240 C CA . ASN B 1 118 ? 48.792 33.693 98.637 1.00 79.95 116 ASN B CA 1
ATOM 3241 C C . ASN B 1 118 ? 47.982 33.310 97.395 1.00 76.26 116 ASN B C 1
ATOM 3242 O O . ASN B 1 118 ? 46.781 33.357 97.382 1.00 79.79 116 ASN B O 1
ATOM 3247 N N . GLN B 1 119 ? 48.654 32.936 96.333 1.00 78.55 117 GLN B N 1
ATOM 3248 C CA . GLN B 1 119 ? 47.954 32.501 95.140 1.00 78.70 117 GLN B CA 1
ATOM 3249 C C . GLN B 1 119 ? 47.141 31.215 95.390 1.00 83.69 117 GLN B C 1
ATOM 3250 O O . GLN B 1 119 ? 45.998 31.123 94.971 1.00 83.04 117 GLN B O 1
ATOM 3256 N N . SER B 1 120 ? 47.738 30.247 96.081 1.00 85.02 118 SER B N 1
ATOM 3257 C CA . SER B 1 120 ? 47.008 29.057 96.547 1.00 89.75 118 SER B CA 1
ATOM 3258 C C . SER B 1 120 ? 45.817 29.414 97.458 1.00 85.58 118 SER B C 1
ATOM 3259 O O . SER B 1 120 ? 44.676 29.063 97.181 1.00 84.51 118 SER B O 1
ATOM 3262 N N . CYS B 1 121 ? 46.073 30.165 98.505 1.00 81.64 119 CYS B N 1
ATOM 3263 C CA . CYS B 1 121 ? 45.014 30.534 99.397 1.00 80.06 119 CYS B CA 1
ATOM 3264 C C . CYS B 1 121 ? 43.885 31.242 98.699 1.00 85.36 119 CYS B C 1
ATOM 3265 O O . CYS B 1 121 ? 42.720 31.100 99.109 1.00 89.84 119 CYS B O 1
ATOM 3268 N N . TYR B 1 122 ? 44.171 32.002 97.650 1.00 82.86 120 TYR B N 1
ATOM 3269 C CA . TYR B 1 122 ? 43.075 32.757 97.019 1.00 87.53 120 TYR B CA 1
ATOM 3270 C C . TYR B 1 122 ? 42.248 31.823 96.170 1.00 84.07 120 TYR B C 1
ATOM 3271 O O . TYR B 1 122 ? 41.031 31.905 96.171 1.00 92.45 120 TYR B O 1
ATOM 3280 N N . LEU B 1 123 ? 42.903 30.947 95.430 1.00 86.34 121 LEU B N 1
ATOM 3281 C CA . LEU B 1 123 ? 42.169 29.937 94.681 1.00 89.56 121 LEU B CA 1
ATOM 3282 C C . LEU B 1 123 ? 41.268 29.120 95.607 1.00 89.68 121 LEU B C 1
ATOM 3283 O O . LEU B 1 123 ? 40.144 28.846 95.266 1.00 85.54 121 LEU B O 1
ATOM 3288 N N . GLY B 1 124 ? 41.787 28.771 96.783 1.00 96.45 122 GLY B N 1
ATOM 3289 C CA . GLY B 1 124 ? 41.018 28.102 97.835 1.00 99.57 122 GLY B CA 1
ATOM 3290 C C . GLY B 1 124 ? 39.791 28.889 98.266 1.00 103.72 122 GLY B C 1
ATOM 3291 O O . GLY B 1 124 ? 38.701 28.342 98.347 1.00 116.43 122 GLY B O 1
ATOM 3292 N N . ALA B 1 125 ? 39.949 30.187 98.497 1.00 101.42 123 ALA B N 1
ATOM 3293 C CA . ALA B 1 125 ? 38.814 31.033 98.818 1.00 94.71 123 ALA B CA 1
ATOM 3294 C C . ALA B 1 125 ? 37.782 31.116 97.683 1.00 97.39 123 ALA B C 1
ATOM 3295 O O . ALA B 1 125 ? 36.611 31.391 97.924 1.00 105.07 123 ALA B O 1
ATOM 3297 N N . CYS B 1 126 ? 38.197 30.904 96.449 1.00 93.88 124 CYS B N 1
ATOM 3298 C CA . CYS B 1 126 ? 37.243 30.899 95.328 1.00 97.90 124 CYS B CA 1
ATOM 3299 C C . CYS B 1 126 ? 36.644 29.520 95.033 1.00 96.17 124 CYS B C 1
ATOM 3300 O O . CYS B 1 126 ? 35.928 29.338 94.045 1.00 96.55 124 CYS B O 1
ATOM 3303 N N . SER B 1 127 ? 36.981 28.559 95.883 1.00 100.44 125 SER B N 1
ATOM 3304 C CA . SER B 1 127 ? 36.524 27.166 95.783 1.00 106.64 125 SER B CA 1
ATOM 3305 C C . SER B 1 127 ? 37.115 26.382 94.629 1.00 105.92 125 SER B C 1
ATOM 3306 O O . SER B 1 127 ? 36.551 25.414 94.209 1.00 109.60 125 SER B O 1
ATOM 3309 N N . TYR B 1 128 ? 38.264 26.801 94.123 1.00 109.38 126 TYR B N 1
ATOM 3310 C CA . TYR B 1 128 ? 39.000 25.989 93.182 1.00 103.07 126 TYR B CA 1
ATOM 3311 C C . TYR B 1 128 ? 39.995 25.095 93.933 1.00 108.31 126 TYR B C 1
ATOM 3312 O O . TYR B 1 128 ? 41.225 25.278 93.873 1.00 101.27 126 TYR B O 1
ATOM 3321 N N . PHE B 1 129 ? 39.442 24.094 94.615 1.00 109.20 127 PHE B N 1
ATOM 3322 C CA . PHE B 1 129 ? 40.194 23.350 95.628 1.00 106.75 127 PHE B CA 1
ATOM 3323 C C . PHE B 1 129 ? 41.340 22.527 95.029 1.00 95.39 127 PHE B C 1
ATOM 3324 O O . PHE B 1 129 ? 42.424 22.509 95.557 1.00 94.75 127 PHE B O 1
ATOM 3332 N N . GLU B 1 130 ? 41.106 21.885 93.906 1.00 99.16 128 GLU B N 1
ATOM 3333 C CA . GLU B 1 130 ? 42.149 21.116 93.245 1.00 106.64 128 GLU B CA 1
ATOM 3334 C C . GLU B 1 130 ? 43.330 21.975 92.759 1.00 103.57 128 GLU B C 1
ATOM 3335 O O . GLU B 1 130 ? 44.492 21.693 93.023 1.00 99.20 128 GLU B O 1
ATOM 3341 N N . LYS B 1 131 ? 43.011 23.014 92.002 1.00 105.66 129 LYS B N 1
ATOM 3342 C CA . LYS B 1 131 ? 44.022 23.948 91.496 1.00 97.67 129 LYS B CA 1
ATOM 3343 C C . LYS B 1 131 ? 44.814 24.570 92.662 1.00 97.37 129 LYS B C 1
ATOM 3344 O O . LYS B 1 131 ? 46.059 24.624 92.651 1.00 85.33 129 LYS B O 1
ATOM 3350 N N . SER B 1 132 ? 44.090 24.986 93.696 1.00 91.17 130 SER B N 1
ATOM 3351 C CA . SER B 1 132 ? 44.744 25.476 94.897 1.00 87.03 130 SER B CA 1
ATOM 3352 C C . SER B 1 132 ? 45.824 24.520 95.439 1.00 92.31 130 SER B C 1
ATOM 3353 O O . SER B 1 132 ? 46.910 24.940 95.844 1.00 89.21 130 SER B O 1
ATOM 3356 N N . GLN B 1 133 ? 45.507 23.230 95.444 1.00 97.91 131 GLN B N 1
ATOM 3357 C CA . GLN B 1 133 ? 46.412 22.211 95.935 1.00 97.80 131 GLN B CA 1
ATOM 3358 C C . GLN B 1 133 ? 47.609 22.018 95.002 1.00 89.32 131 GLN B C 1
ATOM 3359 O O . GLN B 1 133 ? 48.756 21.842 95.470 1.00 87.01 131 GLN B O 1
ATOM 3365 N N . SER B 1 134 ? 47.367 22.069 93.690 1.00 89.35 132 SER B N 1
ATOM 3366 C CA . SER B 1 134 ? 48.493 22.042 92.713 1.00 93.30 132 SER B CA 1
ATOM 3367 C C . SER B 1 134 ? 49.532 23.136 93.001 1.00 95.96 132 SER B C 1
ATOM 3368 O O . SER B 1 134 ? 50.742 22.907 92.840 1.00 96.48 132 SER B O 1
ATOM 3371 N N . ILE B 1 135 ? 49.050 24.318 93.418 1.00 88.42 133 ILE B N 1
ATOM 3372 C CA . ILE B 1 135 ? 49.935 25.453 93.698 1.00 94.00 133 ILE B CA 1
ATOM 3373 C C . ILE B 1 135 ? 50.639 25.197 95.012 1.00 92.24 133 ILE B C 1
ATOM 3374 O O . ILE B 1 135 ? 51.863 25.454 95.172 1.00 87.51 133 ILE B O 1
ATOM 3387 N N . ASP B 1 137 ? 51.482 22.346 96.129 1.00 105.58 135 ASP B N 1
ATOM 3388 C CA . ASP B 1 137 ? 52.587 21.413 95.872 1.00 100.25 135 ASP B CA 1
ATOM 3389 C C . ASP B 1 137 ? 53.820 22.123 95.328 1.00 101.25 135 ASP B C 1
ATOM 3390 O O . ASP B 1 137 ? 54.955 21.732 95.621 1.00 92.86 135 ASP B O 1
ATOM 3395 N N . LEU B 1 138 ? 53.601 23.140 94.499 1.00 93.96 136 LEU B N 1
ATOM 3396 C CA . LEU B 1 138 ? 54.712 23.928 93.973 1.00 86.28 136 LEU B CA 1
ATOM 3397 C C . LEU B 1 138 ? 55.404 24.730 95.074 1.00 90.42 136 LEU B C 1
ATOM 3398 O O . LEU B 1 138 ? 56.643 24.833 95.143 1.00 89.02 136 LEU B O 1
ATOM 3403 N N . TYR B 1 139 ? 54.598 25.326 95.932 1.00 87.98 137 TYR B N 1
ATOM 3404 C CA . TYR B 1 139 ? 55.126 26.016 97.104 1.00 88.32 137 TYR B CA 1
ATOM 3405 C C . TYR B 1 139 ? 56.081 25.158 97.927 1.00 94.47 137 TYR B C 1
ATOM 3406 O O . TYR B 1 139 ? 57.202 25.581 98.242 1.00 95.40 137 TYR B O 1
ATOM 3415 N N . HIS B 1 140 ? 55.627 23.953 98.281 1.00 102.37 138 HIS B N 1
ATOM 3416 C CA . HIS B 1 140 ? 56.443 23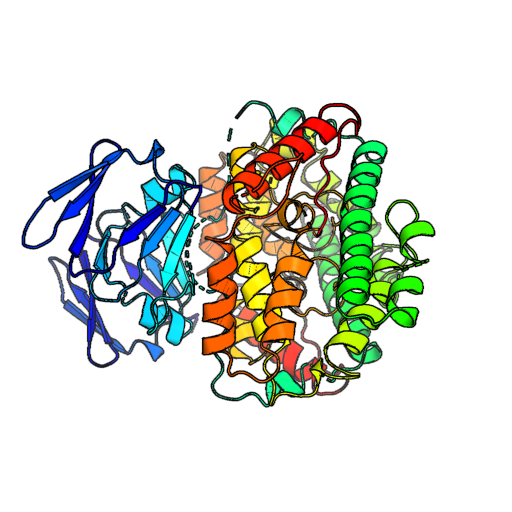.028 99.103 1.00 103.12 138 HIS B CA 1
ATOM 3417 C C . HIS B 1 140 ? 57.714 22.598 98.381 1.00 96.66 138 HIS B C 1
ATOM 3418 O O . HIS B 1 140 ? 58.727 22.381 99.010 1.00 98.26 138 HIS B O 1
ATOM 3425 N N . GLY B 1 141 ? 57.661 22.528 97.059 1.00 97.42 139 GLY B N 1
ATOM 3426 C CA . GLY B 1 141 ? 58.845 22.210 96.240 1.00 99.08 139 GLY B CA 1
ATOM 3427 C C . GLY B 1 141 ? 59.857 23.309 95.948 1.00 98.01 139 GLY B C 1
ATOM 3428 O O . GLY B 1 141 ? 60.911 23.062 95.346 1.00 97.40 139 GLY B O 1
ATOM 3429 N N . LEU B 1 142 ? 59.546 24.521 96.392 1.00 104.14 140 LEU B N 1
ATOM 3430 C CA . LEU B 1 142 ? 60.308 25.707 96.011 1.00 102.96 140 LEU B CA 1
ATOM 3431 C C . LEU B 1 142 ? 61.754 25.689 96.539 1.00 97.32 140 LEU B C 1
ATOM 3432 O O . LEU B 1 142 ? 61.995 25.416 97.704 1.00 89.53 140 LEU B O 1
ATOM 3437 N N . GLU B 1 143 ? 62.706 26.017 95.683 1.00 94.33 141 GLU B N 1
ATOM 3438 C CA . GLU B 1 143 ? 64.089 26.129 96.141 1.00 98.24 141 GLU B CA 1
ATOM 3439 C C . GLU B 1 143 ? 64.706 27.457 95.803 1.00 92.97 141 GLU B C 1
ATOM 3440 O O . GLU B 1 143 ? 64.238 28.168 94.932 1.00 87.46 141 GLU B O 1
ATOM 3446 N N . ASN B 1 144 ? 65.792 27.745 96.502 1.00 88.68 142 ASN B N 1
ATOM 3447 C CA . ASN B 1 144 ? 66.479 29.012 96.426 1.00 85.50 142 ASN B CA 1
ATOM 3448 C C . ASN B 1 144 ? 66.579 29.550 95.013 1.00 86.28 142 ASN B C 1
ATOM 3449 O O . ASN B 1 144 ? 67.107 28.880 94.145 1.00 82.94 142 ASN B O 1
ATOM 3454 N N . PHE B 1 145 ? 66.063 30.775 94.800 1.00 83.92 143 PHE B N 1
ATOM 3455 C CA . PHE B 1 145 ? 66.107 31.468 93.484 1.00 79.54 143 PHE B CA 1
ATOM 3456 C C . PHE B 1 145 ? 65.297 30.792 92.404 1.00 73.35 143 PHE B C 1
ATOM 3457 O O . PHE B 1 145 ? 65.340 31.207 91.269 1.00 77.49 143 PHE B O 1
ATOM 3465 N N . ASP B 1 146 ? 64.534 29.783 92.766 1.00 78.79 144 ASP B N 1
ATOM 3466 C CA . ASP B 1 146 ? 63.605 29.097 91.852 1.00 80.48 144 ASP B CA 1
ATOM 3467 C C . ASP B 1 146 ? 64.085 28.922 90.422 1.00 78.64 144 ASP B C 1
ATOM 3468 O O . ASP B 1 146 ? 63.459 29.425 89.511 1.00 76.30 144 ASP B O 1
ATOM 3473 N N . PRO B 1 147 ? 65.187 28.173 90.219 1.00 84.10 145 PRO B N 1
ATOM 3474 C CA . PRO B 1 147 ? 65.664 27.899 88.859 1.00 81.04 145 PRO B CA 1
ATOM 3475 C C . PRO B 1 147 ? 64.689 27.057 88.000 1.00 79.78 145 PRO B C 1
ATOM 3476 O O . PRO B 1 147 ? 64.572 27.289 86.834 1.00 73.15 145 PRO B O 1
ATOM 3480 N N . SER B 1 148 ? 64.007 26.064 88.559 1.00 83.85 146 SER B N 1
ATOM 3481 C CA . SER B 1 148 ? 63.036 25.284 87.749 1.00 88.89 146 SER B CA 1
ATOM 3482 C C . SER B 1 148 ? 61.747 26.095 87.426 1.00 88.76 146 SER B C 1
ATOM 3483 O O . SER B 1 148 ? 60.894 25.650 86.678 1.00 82.91 146 SER B O 1
ATOM 3486 N N . ASN B 1 149 ? 61.634 27.290 87.988 1.00 88.66 147 ASN B N 1
ATOM 3487 C CA . ASN B 1 149 ? 60.554 28.215 87.669 1.00 80.81 147 ASN B CA 1
ATOM 3488 C C . ASN B 1 149 ? 59.220 27.649 88.103 1.00 72.58 147 ASN B C 1
ATOM 3489 O O . ASN B 1 149 ? 58.254 27.668 87.358 1.00 72.54 147 ASN B O 1
ATOM 3494 N N . ARG B 1 150 ? 59.181 27.167 89.330 1.00 71.79 148 ARG B N 1
ATOM 3495 C CA . ARG B 1 150 ? 57.925 26.814 89.959 1.00 78.37 148 ARG B CA 1
ATOM 3496 C C . ARG B 1 150 ? 56.987 28.012 90.054 1.00 81.29 148 ARG B C 1
ATOM 3497 O O . ARG B 1 150 ? 55.744 27.846 89.986 1.00 81.24 148 ARG B O 1
ATOM 3505 N N . GLU B 1 151 ? 57.586 29.205 90.231 1.00 80.90 149 GLU B N 1
ATOM 3506 C CA . GLU B 1 151 ? 56.831 30.466 90.305 1.00 78.23 149 GLU B CA 1
ATOM 3507 C C . GLU B 1 151 ? 55.986 30.630 89.049 1.00 70.59 149 GLU B C 1
ATOM 3508 O O . GLU B 1 151 ? 54.809 30.953 89.124 1.00 69.20 149 GLU B O 1
ATOM 3514 N N . GLY B 1 152 ? 56.606 30.395 87.888 1.00 69.88 150 GLY B N 1
ATOM 3515 C CA . GLY B 1 152 ? 55.897 30.537 86.604 1.00 67.98 150 GLY B CA 1
ATOM 3516 C C . GLY B 1 152 ? 54.811 29.487 86.385 1.00 74.86 150 GLY B C 1
ATOM 3517 O O . GLY B 1 152 ? 53.721 29.775 85.873 1.00 73.70 150 GLY B O 1
ATOM 3518 N N . HIS B 1 153 ? 55.097 28.267 86.821 1.00 78.75 151 HIS B N 1
ATOM 3519 C CA . HIS B 1 153 ? 54.141 27.181 86.748 1.00 79.84 151 HIS B CA 1
ATOM 3520 C C . HIS B 1 153 ? 52.908 27.522 87.644 1.00 73.36 151 HIS B C 1
ATOM 3521 O O . HIS B 1 153 ? 51.735 27.469 87.236 1.00 74.44 151 HIS B O 1
ATOM 3528 N N . ALA B 1 154 ? 53.168 27.938 88.867 1.00 75.39 152 ALA B N 1
ATOM 3529 C CA . ALA B 1 154 ? 52.087 28.351 89.751 1.00 72.00 152 ALA B CA 1
ATOM 3530 C C . ALA B 1 154 ? 51.240 29.474 89.131 1.00 76.55 152 ALA B C 1
ATOM 3531 O O . ALA B 1 154 ? 50.015 29.440 89.180 1.00 70.91 152 ALA B O 1
ATOM 3533 N N . ALA B 1 155 ? 51.904 30.453 88.498 1.00 73.68 153 ALA B N 1
ATOM 3534 C CA . ALA B 1 155 ? 51.210 31.598 87.938 1.00 72.39 153 ALA B CA 1
ATOM 3535 C C . ALA B 1 155 ? 50.334 31.202 86.774 1.00 65.57 153 ALA B C 1
ATOM 3536 O O . ALA B 1 155 ? 49.233 31.718 86.589 1.00 65.68 153 ALA B O 1
ATOM 3538 N N . ARG B 1 156 ? 50.840 30.304 85.963 1.00 71.77 154 ARG B N 1
ATOM 3539 C CA . ARG B 1 156 ? 50.121 29.811 84.789 1.00 78.27 154 ARG B CA 1
ATOM 3540 C C . ARG B 1 156 ? 48.822 29.123 85.245 1.00 75.97 154 ARG B C 1
ATOM 3541 O O . ARG B 1 156 ? 47.716 29.454 84.775 1.00 71.83 154 ARG B O 1
ATOM 3549 N N . ILE B 1 157 ? 48.938 28.249 86.234 1.00 74.53 155 ILE B N 1
ATOM 3550 C CA . ILE B 1 157 ? 47.749 27.615 86.866 1.00 78.47 155 ILE B CA 1
ATOM 3551 C C . ILE B 1 157 ? 46.733 28.624 87.449 1.00 74.04 155 ILE B C 1
ATOM 3552 O O . ILE B 1 157 ? 45.540 28.544 87.212 1.00 79.84 155 ILE B O 1
ATOM 3557 N N . TYR B 1 158 ? 47.259 29.546 88.234 1.00 80.59 156 TYR B N 1
ATOM 3558 C CA . TYR B 1 158 ? 46.517 30.593 88.927 1.00 76.00 156 TYR B CA 1
ATOM 3559 C C . TYR B 1 158 ? 45.759 31.479 87.963 1.00 72.76 156 TYR B C 1
ATOM 3560 O O . TYR B 1 158 ? 44.535 31.579 88.043 1.00 79.27 156 TYR B O 1
ATOM 3569 N N . PHE B 1 159 ? 46.458 32.103 87.025 1.00 72.59 157 PHE B N 1
ATOM 3570 C CA . PHE B 1 159 ? 45.761 33.046 86.119 1.00 72.28 157 PHE B CA 1
ATOM 3571 C C . PHE B 1 159 ? 44.794 32.328 85.187 1.00 71.94 157 PHE B C 1
ATOM 3572 O O . PHE B 1 159 ? 43.735 32.868 84.895 1.00 68.26 157 PHE B O 1
ATOM 3580 N N . ASN B 1 160 ? 45.159 31.133 84.714 1.00 76.85 158 ASN B N 1
ATOM 3581 C CA . ASN B 1 160 ? 44.236 30.361 83.868 1.00 83.95 158 ASN B CA 1
ATOM 3582 C C . ASN B 1 160 ? 42.984 30.013 84.633 1.00 76.86 158 ASN B C 1
ATOM 3583 O O . ASN B 1 160 ? 41.913 30.166 84.096 1.00 75.41 158 ASN B O 1
ATOM 3588 N N . THR B 1 161 ? 43.112 29.643 85.896 1.00 74.52 159 THR B N 1
ATOM 3589 C CA . THR B 1 161 ? 41.925 29.293 86.683 1.00 76.89 159 THR B CA 1
ATOM 3590 C C . THR B 1 161 ? 40.968 30.479 86.876 1.00 80.02 159 THR B C 1
ATOM 3591 O O . THR B 1 161 ? 39.745 30.362 86.737 1.00 83.81 159 THR B O 1
ATOM 3595 N N . LEU B 1 162 ? 41.540 31.608 87.259 1.00 79.41 160 LEU B N 1
ATOM 3596 C CA . LEU B 1 162 ? 40.762 32.787 87.554 1.00 77.36 160 LEU B CA 1
ATOM 3597 C C . LEU B 1 162 ? 40.185 33.405 86.330 1.00 70.03 160 LEU B C 1
ATOM 3598 O O . LEU B 1 162 ? 39.063 33.793 86.332 1.00 84.25 160 LEU B O 1
ATOM 3603 N N . PHE B 1 163 ? 40.947 33.464 85.259 1.00 74.00 161 PHE B N 1
ATOM 3604 C CA . PHE B 1 163 ? 40.605 34.353 84.157 1.00 71.92 161 PHE B CA 1
ATOM 3605 C C . PHE B 1 163 ? 40.614 33.696 82.783 1.00 72.14 161 PHE B C 1
ATOM 3606 O O . PHE B 1 163 ? 40.308 34.332 81.758 1.00 75.42 161 PHE B O 1
ATOM 3614 N N . GLY B 1 164 ? 41.010 32.448 82.708 1.00 67.92 162 GLY B N 1
ATOM 3615 C CA . GLY B 1 164 ? 40.979 31.792 81.405 1.00 68.02 162 GLY B CA 1
ATOM 3616 C C . GLY B 1 164 ? 42.195 32.165 80.565 1.00 71.41 162 GLY B C 1
ATOM 3617 O O . GLY B 1 164 ? 43.229 32.528 81.093 1.00 67.38 162 GLY B O 1
ATOM 3618 N N . ASN B 1 165 ? 42.077 32.017 79.260 1.00 66.97 163 ASN B N 1
ATOM 3619 C CA . ASN B 1 165 ? 43.195 32.159 78.383 1.00 67.25 163 ASN B CA 1
ATOM 3620 C C . ASN B 1 165 ? 43.458 33.636 77.993 1.00 62.46 163 ASN B C 1
ATOM 3621 O O . ASN B 1 165 ? 42.717 34.534 78.371 1.00 65.06 163 ASN B O 1
ATOM 3626 N N . ASP B 1 166 ? 44.455 33.849 77.164 1.00 58.24 164 ASP B N 1
ATOM 3627 C CA . ASP B 1 166 ? 44.868 35.180 76.823 1.00 61.93 164 ASP B CA 1
ATOM 3628 C C . ASP B 1 166 ? 43.792 35.929 76.091 1.00 61.01 164 ASP B C 1
ATOM 3629 O O . ASP B 1 166 ? 43.696 37.146 76.215 1.00 55.78 164 ASP B O 1
ATOM 3634 N N . PHE B 1 167 ? 43.053 35.215 75.230 1.00 63.99 165 PHE B N 1
ATOM 3635 C CA . PHE B 1 167 ? 41.956 35.821 74.472 1.00 57.42 165 PHE B CA 1
ATOM 3636 C C . PHE B 1 167 ? 41.012 36.405 75.467 1.00 56.70 165 PHE B C 1
ATOM 3637 O O . PHE B 1 167 ? 40.549 37.509 75.277 1.00 58.12 165 PHE B O 1
ATOM 3645 N N . SER B 1 168 ? 40.755 35.687 76.551 1.00 57.79 166 SER B N 1
ATOM 3646 C CA . SER B 1 168 ? 39.789 36.167 77.535 1.00 65.40 166 SER B CA 1
ATOM 3647 C C . SER B 1 168 ? 40.299 37.353 78.347 1.00 65.38 166 SER B C 1
ATOM 3648 O O . SER B 1 168 ? 39.527 38.244 78.654 1.00 65.37 166 SER B O 1
ATOM 3651 N N . ARG B 1 169 ? 41.612 37.351 78.650 1.00 64.22 167 ARG B N 1
ATOM 3652 C CA . ARG B 1 169 ? 42.280 38.418 79.392 1.00 61.68 167 ARG B CA 1
ATOM 3653 C C . ARG B 1 169 ? 42.577 39.673 78.613 1.00 56.36 167 ARG B C 1
ATOM 3654 O O . ARG B 1 169 ? 42.705 40.742 79.202 1.00 54.78 167 ARG B O 1
ATOM 3662 N N . ASP B 1 170 ? 42.677 39.553 77.306 1.00 54.96 168 ASP B N 1
ATOM 3663 C CA . ASP B 1 170 ? 43.036 40.694 76.448 1.00 51.77 168 ASP B CA 1
ATOM 3664 C C . ASP B 1 170 ? 41.948 41.284 75.568 1.00 56.50 168 ASP B C 1
ATOM 3665 O O . ASP B 1 170 ? 41.887 42.491 75.399 1.00 57.03 168 ASP B O 1
ATOM 3670 N N . LEU B 1 171 ? 41.101 40.450 74.968 1.00 56.62 169 LEU B N 1
ATOM 3671 C CA . LEU B 1 171 ? 40.081 40.953 74.055 1.00 55.19 169 LEU B CA 1
ATOM 3672 C C . LEU B 1 171 ? 38.686 40.869 74.583 1.00 59.30 169 LEU B C 1
ATOM 3673 O O . LEU B 1 171 ? 37.886 41.727 74.321 1.00 59.60 169 LEU B O 1
ATOM 3678 N N . GLU B 1 172 ? 38.361 39.767 75.219 1.00 63.82 170 GLU B N 1
ATOM 3679 C CA . GLU B 1 172 ? 37.027 39.524 75.659 1.00 70.23 170 GLU B CA 1
ATOM 3680 C C . GLU B 1 172 ? 36.696 40.368 76.869 1.00 74.27 170 GLU B C 1
ATOM 3681 O O . GLU B 1 172 ? 35.581 40.803 76.994 1.00 74.12 170 GLU B O 1
ATOM 3687 N N . HIS B 1 173 ? 37.640 40.517 77.794 1.00 69.82 171 HIS B N 1
ATOM 3688 C CA . HIS B 1 173 ? 37.446 41.246 79.052 1.00 68.20 171 HIS B CA 1
ATOM 3689 C C . HIS B 1 173 ? 38.732 42.045 79.314 1.00 67.96 171 HIS B C 1
ATOM 3690 O O . HIS B 1 173 ? 39.791 41.610 78.932 1.00 60.00 171 HIS B O 1
ATOM 3697 N N . PRO B 1 174 ? 38.653 43.165 80.024 1.00 70.17 172 PRO B N 1
ATOM 3698 C CA . PRO B 1 174 ? 39.854 43.996 80.246 1.00 64.99 172 PRO B CA 1
ATOM 3699 C C . PRO B 1 174 ? 40.655 43.548 81.474 1.00 63.03 172 PRO B C 1
ATOM 3700 O O . PRO B 1 174 ? 40.966 44.337 82.339 1.00 57.85 172 PRO B O 1
ATOM 3704 N N . ILE B 1 175 ? 41.020 42.266 81.521 1.00 59.48 173 ILE B N 1
ATOM 3705 C CA . ILE B 1 175 ? 41.631 41.721 82.706 1.00 58.48 173 ILE B CA 1
ATOM 3706 C C . ILE B 1 175 ? 43.123 42.118 82.832 1.00 56.41 173 ILE B C 1
ATOM 3707 O O . ILE B 1 175 ? 43.577 42.484 83.898 1.00 56.89 173 ILE B O 1
ATOM 3712 N N . ASN B 1 176 ? 43.890 41.924 81.766 1.00 52.46 174 ASN B N 1
ATOM 3713 C CA . ASN B 1 176 ? 45.262 42.238 81.811 1.00 51.79 174 ASN B CA 1
ATOM 3714 C C . ASN B 1 176 ? 45.389 43.743 81.964 1.00 55.54 174 ASN B C 1
ATOM 3715 O O . ASN B 1 176 ? 46.314 44.209 82.653 1.00 47.51 174 ASN B O 1
ATOM 3720 N N . ALA B 1 177 ? 44.483 44.512 81.385 1.00 51.40 175 ALA B N 1
ATOM 3721 C CA . ALA B 1 177 ? 44.589 45.970 81.606 1.00 52.52 175 ALA B CA 1
ATOM 3722 C C . ALA B 1 177 ? 44.321 46.292 83.052 1.00 54.80 175 ALA B C 1
ATOM 3723 O O . ALA B 1 177 ? 45.003 47.124 83.692 1.00 53.92 175 ALA B O 1
ATOM 3725 N N . GLY B 1 178 ? 43.328 45.618 83.604 1.00 55.39 176 GLY B N 1
ATOM 3726 C CA . GLY B 1 178 ? 42.991 45.802 85.008 1.00 53.62 176 GLY B CA 1
ATOM 3727 C C . GLY B 1 178 ? 44.186 45.448 85.894 1.00 58.05 176 GLY B C 1
ATOM 3728 O O . GLY B 1 178 ? 44.512 46.156 86.881 1.00 57.80 176 GLY B O 1
ATOM 3729 N N . LEU B 1 179 ? 44.814 44.321 85.632 1.00 54.45 177 LEU B N 1
ATOM 3730 C CA . LEU B 1 179 ? 45.859 43.858 86.521 1.00 55.81 177 LEU B CA 1
ATOM 3731 C C . LEU B 1 179 ? 47.044 44.861 86.437 1.00 50.82 177 LEU B C 1
ATOM 3732 O O . LEU B 1 179 ? 47.680 45.143 87.449 1.00 55.01 177 LEU B O 1
ATOM 3737 N N . ASP B 1 180 ? 47.325 45.295 85.215 1.00 47.35 178 ASP B N 1
ATOM 3738 C CA . ASP B 1 180 ? 48.364 46.230 84.919 1.00 49.40 178 ASP B CA 1
ATOM 3739 C C . ASP B 1 180 ? 48.139 47.542 85.700 1.00 50.83 178 ASP B C 1
ATOM 3740 O O . ASP B 1 180 ? 49.045 48.036 86.397 1.00 48.19 178 ASP B O 1
ATOM 3745 N N . TYR B 1 181 ? 46.935 48.069 85.618 1.00 51.85 179 TYR B N 1
ATOM 3746 C CA . TYR B 1 181 ? 46.590 49.305 86.294 1.00 50.69 179 TYR B CA 1
ATOM 3747 C C . TYR B 1 181 ? 46.813 49.132 87.770 1.00 53.28 179 TYR B C 1
ATOM 3748 O O . TYR B 1 181 ? 47.469 49.948 88.432 1.00 51.95 179 TYR B O 1
ATOM 3757 N N . GLY B 1 182 ? 46.350 48.027 88.304 1.00 52.89 180 GLY B N 1
ATOM 3758 C CA . GLY B 1 182 ? 46.464 47.819 89.742 1.00 52.39 180 GLY B CA 1
ATOM 3759 C C . GLY B 1 182 ? 47.862 47.614 90.225 1.00 54.87 180 GLY B C 1
ATOM 3760 O O . GLY B 1 182 ? 48.260 48.127 91.285 1.00 55.69 180 GLY B O 1
ATOM 3761 N N . TYR B 1 183 ? 48.623 46.806 89.492 1.00 51.90 181 TYR B N 1
ATOM 3762 C CA . TYR B 1 183 ? 49.969 46.557 89.884 1.00 48.52 181 TYR B CA 1
ATOM 3763 C C . TYR B 1 183 ? 50.787 47.877 89.842 1.00 51.32 181 TYR B C 1
ATOM 3764 O O . TYR B 1 183 ? 51.649 48.079 90.693 1.00 49.86 181 TYR B O 1
ATOM 3773 N N . THR B 1 184 ? 50.545 48.751 88.860 1.00 47.29 182 THR B N 1
ATOM 3774 C CA . THR B 1 184 ? 51.293 49.999 88.809 1.00 49.61 182 THR B CA 1
ATOM 3775 C C . THR B 1 184 ? 50.893 50.880 90.031 1.00 53.74 182 THR B C 1
ATOM 3776 O O . THR B 1 184 ? 51.780 51.450 90.741 1.00 52.80 182 THR B O 1
ATOM 3780 N N . LEU B 1 185 ? 49.601 50.935 90.356 1.00 51.04 183 LEU B N 1
ATOM 3781 C CA . LEU B 1 185 ? 49.188 51.721 91.527 1.00 52.38 183 LEU B CA 1
ATOM 3782 C C . LEU B 1 185 ? 49.870 51.192 92.733 1.00 53.67 183 LEU B C 1
ATOM 3783 O O . LEU B 1 185 ? 50.422 51.934 93.549 1.00 55.83 183 LEU B O 1
ATOM 3788 N N . LEU B 1 186 ? 49.839 49.883 92.893 1.00 55.13 184 LEU B N 1
ATOM 3789 C CA . LEU B 1 186 ? 50.436 49.287 94.115 1.00 55.37 184 LEU B CA 1
ATOM 3790 C C . LEU B 1 186 ? 51.930 49.548 94.100 1.00 56.56 184 LEU B C 1
ATOM 3791 O O . LEU B 1 186 ? 52.559 49.917 95.111 1.00 58.56 184 LEU B O 1
ATOM 3796 N N . LEU B 1 187 ? 52.530 49.394 92.924 1.00 51.85 185 LEU B N 1
ATOM 3797 C CA . LEU B 1 187 ? 53.991 49.507 92.874 1.00 51.66 185 LEU B CA 1
ATOM 3798 C C . LEU B 1 187 ? 54.430 50.939 93.248 1.00 52.46 185 LEU B C 1
ATOM 3799 O O . LEU B 1 187 ? 55.455 51.177 93.862 1.00 54.44 185 LEU B O 1
ATOM 3804 N N . SER B 1 188 ? 53.600 51.901 92.936 1.00 53.35 186 SER B N 1
ATOM 3805 C CA . SER B 1 188 ? 54.002 53.301 93.262 1.00 56.38 186 SER B CA 1
ATOM 3806 C C . SER B 1 188 ? 54.228 53.534 94.765 1.00 53.86 186 SER B C 1
ATOM 3807 O O . SER B 1 188 ? 55.097 54.333 95.165 1.00 56.79 186 SER B O 1
ATOM 3818 N N . PHE B 1 190 ? 55.092 51.068 97.025 1.00 52.47 188 PHE B N 1
ATOM 3819 C CA . PHE B 1 190 ? 56.302 50.367 97.374 1.00 55.15 188 PHE B CA 1
ATOM 3820 C C . PHE B 1 190 ? 57.511 51.166 96.957 1.00 54.01 188 PHE B C 1
ATOM 3821 O O . PHE B 1 190 ? 58.479 51.225 97.663 1.00 56.97 188 PHE B O 1
ATOM 3829 N N . ALA B 1 191 ? 57.482 51.727 95.758 1.00 51.27 189 ALA B N 1
ATOM 3830 C CA . ALA B 1 191 ? 58.623 52.502 95.303 1.00 54.13 189 ALA B CA 1
ATOM 3831 C C . ALA B 1 191 ? 58.962 53.686 96.234 1.00 56.01 189 ALA B C 1
ATOM 3832 O O . ALA B 1 191 ? 60.125 53.969 96.554 1.00 59.20 189 ALA B O 1
ATOM 3834 N N . ARG B 1 192 ? 57.931 54.361 96.663 1.00 54.25 190 ARG B N 1
ATOM 3835 C CA . ARG B 1 192 ? 58.093 55.429 97.605 1.00 56.30 190 ARG B CA 1
ATOM 3836 C C . ARG B 1 192 ? 58.713 54.962 98.899 1.00 57.35 190 ARG B C 1
ATOM 3837 O O . ARG B 1 192 ? 59.635 55.584 99.396 1.00 59.76 190 ARG B O 1
ATOM 3845 N N . GLU B 1 193 ? 58.244 53.847 99.424 1.00 56.53 191 GLU B N 1
ATOM 3846 C CA . GLU B 1 193 ? 58.831 53.322 100.639 1.00 60.46 191 GLU B CA 1
ATOM 3847 C C . GLU B 1 193 ? 60.244 52.853 100.491 1.00 61.20 191 GLU B C 1
ATOM 3848 O O . GLU B 1 193 ? 61.045 53.063 101.402 1.00 61.92 191 GLU B O 1
ATOM 3854 N N . VAL B 1 194 ? 60.585 52.294 99.327 1.00 60.39 192 VAL B N 1
ATOM 3855 C CA . VAL B 1 194 ? 61.978 51.933 99.069 1.00 60.90 192 VAL B CA 1
ATOM 3856 C C . VAL B 1 194 ? 62.857 53.178 99.109 1.00 62.73 192 VAL B C 1
ATOM 3857 O O . VAL B 1 194 ? 63.960 53.183 99.675 1.00 62.90 192 VAL B O 1
ATOM 3861 N N . VAL B 1 195 ? 62.382 54.245 98.481 1.00 64.93 193 VAL B N 1
ATOM 3862 C CA . VAL B 1 195 ? 63.140 55.512 98.498 1.00 67.20 193 VAL B CA 1
ATOM 3863 C C . VAL B 1 195 ? 63.276 56.063 99.941 1.00 68.41 193 VAL B C 1
ATOM 3864 O O . VAL B 1 195 ? 64.323 56.527 100.349 1.00 66.78 193 VAL B O 1
ATOM 3868 N N . VAL B 1 196 ? 62.212 55.979 100.715 1.00 72.00 194 VAL B N 1
ATOM 3869 C CA . VAL B 1 196 ? 62.269 56.373 102.094 1.00 72.09 194 VAL B CA 1
ATOM 3870 C C . VAL B 1 196 ? 63.364 55.590 102.777 1.00 71.28 194 VAL B C 1
ATOM 3871 O O . VAL B 1 196 ? 64.093 56.151 103.531 1.00 70.49 194 VAL B O 1
ATOM 3875 N N . SER B 1 197 ? 63.484 54.294 102.522 1.00 71.94 195 SER B N 1
ATOM 3876 C CA . SER B 1 197 ? 64.506 53.471 103.223 1.00 72.95 195 SER B CA 1
ATOM 3877 C C . SER B 1 197 ? 65.952 53.883 102.920 1.00 69.73 195 SER B C 1
ATOM 3878 O O . SER B 1 197 ? 66.853 53.466 103.591 1.00 79.61 195 SER B O 1
ATOM 3881 N N . GLY B 1 198 ? 66.185 54.666 101.880 1.00 69.43 196 GLY B N 1
ATOM 3882 C CA . GLY B 1 198 ? 67.540 55.026 101.482 1.00 70.10 196 GLY B CA 1
ATOM 3883 C C . GLY B 1 198 ? 68.139 54.196 100.341 1.00 69.95 196 GLY B C 1
ATOM 3884 O O . GLY B 1 198 ? 69.250 54.445 99.903 1.00 74.10 196 GLY B O 1
ATOM 3885 N N . CYS B 1 199 ? 67.398 53.207 99.872 1.00 69.50 197 CYS B N 1
ATOM 3886 C CA . CYS B 1 199 ? 67.820 52.333 98.793 1.00 68.38 197 CYS B CA 1
ATOM 3887 C C . CYS B 1 199 ? 67.441 52.847 97.402 1.00 67.46 197 CYS B C 1
ATOM 3888 O O . CYS B 1 199 ? 66.497 53.617 97.237 1.00 63.18 197 CYS B O 1
ATOM 3899 N N . THR B 1 201 ? 65.853 52.006 93.849 1.00 60.76 199 THR B N 1
ATOM 3900 C CA . THR B 1 201 ? 64.784 51.090 93.434 1.00 58.16 199 THR B CA 1
ATOM 3901 C C . THR B 1 201 ? 65.278 50.227 92.262 1.00 59.42 199 THR B C 1
ATOM 3902 O O . THR B 1 201 ? 64.733 49.181 92.040 1.00 60.28 199 THR B O 1
ATOM 3906 N N . GLN B 1 202 ? 66.288 50.719 91.516 1.00 57.39 200 GLN B N 1
ATOM 3907 C CA . GLN B 1 202 ? 66.722 50.098 90.292 1.00 55.62 200 GLN B CA 1
ATOM 3908 C C . GLN B 1 202 ? 67.505 48.785 90.505 1.00 61.61 200 GLN B C 1
ATOM 3909 O O . GLN B 1 202 ? 67.598 47.939 89.603 1.00 61.79 200 GLN B O 1
ATOM 3915 N N . PHE B 1 203 ? 68.023 48.590 91.700 1.00 58.96 201 PHE B N 1
ATOM 3916 C CA . PHE B 1 203 ? 68.804 47.406 92.031 1.00 58.50 201 PHE B CA 1
ATOM 3917 C C . PHE B 1 203 ? 67.993 46.472 92.827 1.00 55.49 201 PHE B C 1
ATOM 3918 O O . PHE B 1 203 ? 67.674 46.801 93.924 1.00 60.05 201 PHE B O 1
ATOM 3926 N N . GLY B 1 204 ? 67.681 45.293 92.292 1.00 57.37 202 GLY B N 1
ATOM 3927 C CA . GLY B 1 204 ? 66.722 44.375 92.921 1.00 60.01 202 GLY B CA 1
ATOM 3928 C C . GLY B 1 204 ? 67.474 43.158 93.398 1.00 66.77 202 GLY B C 1
ATOM 3929 O O . GLY B 1 204 ? 68.675 43.201 93.418 1.00 68.32 202 GLY B O 1
ATOM 3930 N N . LEU B 1 205 ? 66.762 42.101 93.770 1.00 60.80 203 LEU B N 1
ATOM 3931 C CA . LEU B 1 205 ? 67.312 41.018 94.505 1.00 61.92 203 LEU B CA 1
ATOM 3932 C C . LEU B 1 205 ? 67.644 39.912 93.577 1.00 68.84 203 LEU B C 1
ATOM 3933 O O . LEU B 1 205 ? 68.402 39.024 93.941 1.00 72.94 203 LEU B O 1
ATOM 3938 N N . LYS B 1 206 ? 67.082 39.928 92.385 1.00 68.22 204 LYS B N 1
ATOM 3939 C CA . LYS B 1 206 ? 67.243 38.798 91.495 1.00 66.73 204 LYS B CA 1
ATOM 3940 C C . LYS B 1 206 ? 67.566 39.244 90.109 1.00 67.12 204 LYS B C 1
ATOM 3941 O O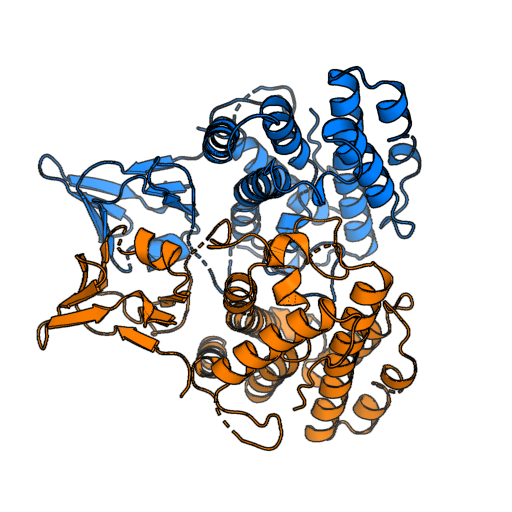 . LYS B 1 206 ? 68.581 38.829 89.571 1.00 71.28 204 LYS B O 1
ATOM 3947 N N . HIS B 1 207 ? 66.752 40.116 89.509 1.00 63.16 205 HIS B N 1
ATOM 3948 C CA . HIS B 1 207 ? 67.073 40.542 88.113 1.00 55.41 205 HIS B CA 1
ATOM 3949 C C . HIS B 1 207 ? 68.034 41.665 88.060 1.00 59.74 205 HIS B C 1
ATOM 3950 O O . HIS B 1 207 ? 68.003 42.590 88.911 1.00 54.61 205 HIS B O 1
ATOM 3957 N N . ALA B 1 208 ? 68.917 41.604 87.067 1.00 54.39 206 ALA B N 1
ATOM 3958 C CA . ALA B 1 208 ? 69.914 42.625 86.914 1.00 57.41 206 ALA B CA 1
ATOM 3959 C C . ALA B 1 208 ? 70.239 42.988 85.466 1.00 60.16 206 ALA B C 1
ATOM 3960 O O . ALA B 1 208 ? 70.883 44.020 85.194 1.00 64.21 206 ALA B O 1
ATOM 3962 N N . ASN B 1 209 ? 69.893 42.148 84.512 1.00 55.55 207 ASN B N 1
ATOM 3963 C CA . ASN B 1 209 ? 70.463 42.403 83.196 1.00 52.83 207 ASN B CA 1
ATOM 3964 C C . ASN B 1 209 ? 69.817 43.542 82.431 1.00 54.85 207 ASN B C 1
ATOM 3965 O O . ASN B 1 209 ? 70.496 44.347 81.808 1.00 52.57 207 ASN B O 1
ATOM 3970 N N . GLN B 1 210 ? 68.485 43.531 82.408 1.00 50.88 208 GLN B N 1
ATOM 3971 C CA . GLN B 1 210 ? 67.688 44.531 81.707 1.00 50.17 208 GLN B CA 1
ATOM 3972 C C . GLN B 1 210 ? 67.397 45.645 82.671 1.00 50.38 208 GLN B C 1
ATOM 3973 O O . GLN B 1 210 ? 67.173 45.407 83.873 1.00 48.60 208 GLN B O 1
ATOM 3979 N N . PHE B 1 211 ? 67.386 46.886 82.169 1.00 51.67 209 PHE B N 1
ATOM 3980 C CA . PHE B 1 211 ? 67.073 47.998 83.104 1.00 48.62 209 PHE B CA 1
ATOM 3981 C C . PHE B 1 211 ? 65.647 47.939 83.517 1.00 48.58 209 PHE B C 1
ATOM 3982 O O . PHE B 1 211 ? 64.765 48.018 82.656 1.00 52.66 209 PHE B O 1
ATOM 3990 N N . ASN B 1 212 ? 65.419 47.963 84.823 1.00 52.45 210 ASN B N 1
ATOM 3991 C CA . ASN B 1 212 ? 64.110 47.940 85.444 1.00 52.03 210 ASN B CA 1
ATOM 3992 C C . ASN B 1 212 ? 64.039 49.070 86.506 1.00 52.37 210 ASN B C 1
ATOM 3993 O O . ASN B 1 212 ? 64.635 48.995 87.599 1.00 52.20 210 ASN B O 1
ATOM 3998 N N . GLN B 1 213 ? 63.339 50.150 86.189 1.00 48.82 211 GLN B N 1
ATOM 3999 C CA . GLN B 1 213 ? 63.373 51.340 87.064 1.00 49.50 211 GLN B CA 1
ATOM 4000 C C . GLN B 1 213 ? 62.943 51.031 88.497 1.00 48.96 211 GLN B C 1
ATOM 4001 O O . GLN B 1 213 ? 63.501 51.572 89.462 1.00 52.36 211 GLN B O 1
ATOM 4007 N N . PHE B 1 214 ? 61.975 50.132 88.667 1.00 46.67 212 PHE B N 1
ATOM 4008 C CA . PHE B 1 214 ? 61.383 49.878 89.956 1.00 49.08 212 PHE B CA 1
ATOM 4009 C C . PHE B 1 214 ? 61.603 48.479 90.451 1.00 50.56 212 PHE B C 1
ATOM 4010 O O . PHE B 1 214 ? 60.907 48.007 91.378 1.00 51.94 212 PHE B O 1
ATOM 4018 N N . ASN B 1 215 ? 62.658 47.889 89.930 1.00 51.42 213 ASN B N 1
ATOM 4019 C CA . ASN B 1 215 ? 63.104 46.497 90.266 1.00 52.65 213 ASN B CA 1
ATOM 4020 C C . ASN B 1 215 ? 62.894 46.039 91.695 1.00 54.25 213 ASN B C 1
ATOM 4021 O O . ASN B 1 215 ? 62.154 45.108 91.948 1.00 58.00 213 ASN B O 1
ATOM 4026 N N . PHE B 1 216 ? 63.500 46.728 92.648 1.00 56.56 214 PHE B N 1
ATOM 4027 C CA . PHE B 1 216 ? 63.462 46.338 94.067 1.00 53.15 214 PHE B CA 1
ATOM 4028 C C . PHE B 1 216 ? 62.089 46.489 94.625 1.00 56.33 214 PHE B C 1
ATOM 4029 O O . PHE B 1 216 ? 61.609 45.604 95.325 1.00 59.83 214 PHE B O 1
ATOM 4037 N N . ALA B 1 217 ? 61.391 47.594 94.294 1.00 54.27 215 ALA B N 1
ATOM 4038 C CA . ALA B 1 217 ? 60.023 47.769 94.780 1.00 53.88 215 ALA B CA 1
ATOM 4039 C C . ALA B 1 217 ? 59.122 46.638 94.248 1.00 55.15 215 ALA B C 1
ATOM 4040 O O . ALA B 1 217 ? 58.187 46.206 94.875 1.00 56.39 215 ALA B O 1
ATOM 4042 N N . SER B 1 218 ? 59.425 46.205 93.047 1.00 55.37 216 SER B N 1
ATOM 4043 C CA . SER B 1 218 ? 58.659 45.168 92.428 1.00 57.84 216 SER B CA 1
ATOM 4044 C C . SER B 1 218 ? 58.860 43.805 93.094 1.00 60.07 216 SER B C 1
ATOM 4045 O O . SER B 1 218 ? 57.901 43.084 93.297 1.00 60.02 216 SER B O 1
ATOM 4048 N N . ASP B 1 219 ? 60.102 43.480 93.468 1.00 58.18 217 ASP B N 1
ATOM 4049 C CA . ASP B 1 219 ? 60.357 42.309 94.305 1.00 58.71 217 ASP B CA 1
ATOM 4050 C C . ASP B 1 219 ? 59.507 42.352 95.578 1.00 61.64 217 ASP B C 1
ATOM 4051 O O . ASP B 1 219 ? 58.868 41.320 95.967 1.00 60.77 217 ASP B O 1
ATOM 4056 N N . ILE B 1 220 ? 59.532 43.514 96.248 1.00 56.65 218 ILE B N 1
ATOM 4057 C CA . ILE B 1 220 ? 58.908 43.629 97.580 1.00 60.27 218 ILE B CA 1
ATOM 4058 C C . ILE B 1 220 ? 57.395 43.499 97.501 1.00 62.17 218 ILE B C 1
ATOM 4059 O O . ILE B 1 220 ? 56.797 42.899 98.344 1.00 63.92 218 ILE B O 1
ATOM 4072 N N . GLU B 1 222 ? 55.790 41.598 95.627 1.00 58.90 220 GLU B N 1
ATOM 4073 C CA . GLU B 1 222 ? 55.314 40.280 95.117 1.00 65.15 220 GLU B CA 1
ATOM 4074 C C . GLU B 1 222 ? 54.141 39.638 95.932 1.00 62.37 220 GLU B C 1
ATOM 4075 O O . GLU B 1 222 ? 53.115 39.333 95.384 1.00 64.45 220 GLU B O 1
ATOM 4081 N N . PRO B 1 223 ? 54.262 39.532 97.241 1.00 67.48 221 PRO B N 1
ATOM 4082 C CA . PRO B 1 223 ? 53.161 38.920 98.019 1.00 69.31 221 PRO B CA 1
ATOM 4083 C C . PRO B 1 223 ? 51.863 39.699 98.013 1.00 66.33 221 PRO B C 1
ATOM 4084 O O . PRO B 1 223 ? 50.838 39.184 98.419 1.00 66.77 221 PRO B O 1
ATOM 4088 N N . PHE B 1 224 ? 51.906 40.948 97.601 1.00 64.75 222 PHE B N 1
ATOM 4089 C CA . PHE B 1 224 ? 50.727 41.787 97.699 1.00 62.21 222 PHE B CA 1
ATOM 4090 C C . PHE B 1 224 ? 49.942 41.782 96.374 1.00 63.21 222 PHE B C 1
ATOM 4091 O O . PHE B 1 224 ? 48.821 42.296 96.292 1.00 60.42 222 PHE B O 1
ATOM 4099 N N . ARG B 1 225 ? 50.539 41.200 95.331 1.00 60.24 223 ARG B N 1
ATOM 4100 C CA . ARG B 1 225 ? 49.900 41.197 94.053 1.00 58.25 223 ARG B CA 1
ATOM 4101 C C . ARG B 1 225 ? 48.535 40.540 94.018 1.00 63.78 223 ARG B C 1
ATOM 4102 O O . A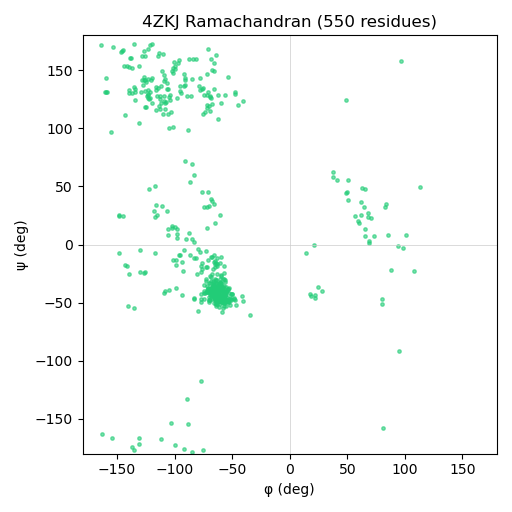RG B 1 225 ? 47.631 41.016 93.268 1.00 59.50 223 ARG B O 1
ATOM 4110 N N . PRO B 1 226 ? 48.351 39.459 94.798 1.00 64.80 224 PRO B N 1
ATOM 4111 C CA . PRO B 1 226 ? 46.996 38.885 94.802 1.00 68.93 224 PRO B CA 1
ATOM 4112 C C . PRO B 1 226 ? 45.874 39.793 95.356 1.00 68.07 224 PRO B C 1
ATOM 4113 O O . PRO B 1 226 ? 44.723 39.539 95.050 1.00 69.17 224 PRO B O 1
ATOM 4117 N N . LEU B 1 227 ? 46.190 40.868 96.086 1.00 68.15 225 LEU B N 1
ATOM 4118 C CA . LEU B 1 227 ? 45.153 41.885 96.418 1.00 65.44 225 LEU B CA 1
ATOM 4119 C C . LEU B 1 227 ? 44.559 42.509 95.163 1.00 65.86 225 LEU B C 1
ATOM 4120 O O . LEU B 1 227 ? 43.396 42.891 95.096 1.00 71.37 225 LEU B O 1
ATOM 4125 N N . VAL B 1 228 ? 45.374 42.638 94.134 1.00 63.91 226 VAL B N 1
ATOM 4126 C CA . VAL B 1 228 ? 44.913 43.294 92.947 1.00 60.07 226 VAL B CA 1
ATOM 4127 C C . VAL B 1 228 ? 44.167 42.235 92.167 1.00 62.61 226 VAL B C 1
ATOM 4128 O O . VAL B 1 228 ? 43.088 42.492 91.656 1.00 62.42 226 VAL B O 1
ATOM 4132 N N . ASP B 1 229 ? 44.772 41.058 92.059 1.00 61.84 227 ASP B N 1
ATOM 4133 C CA . ASP B 1 229 ? 44.139 39.930 91.361 1.00 64.65 227 ASP B CA 1
ATOM 4134 C C . ASP B 1 229 ? 42.700 39.754 91.847 1.00 66.46 227 ASP B C 1
ATOM 4135 O O . ASP B 1 229 ? 41.778 39.646 91.038 1.00 69.35 227 ASP B O 1
ATOM 4140 N N . LYS B 1 230 ? 42.528 39.786 93.166 1.00 71.67 228 LYS B N 1
ATOM 4141 C CA . LYS B 1 230 ? 41.263 39.579 93.802 1.00 75.09 228 LYS B CA 1
ATOM 4142 C C . LYS B 1 230 ? 40.238 40.613 93.386 1.00 79.35 228 LYS B C 1
ATOM 4143 O O . LYS B 1 230 ? 39.128 40.269 93.018 1.00 78.93 228 LYS B O 1
ATOM 4149 N N . ILE B 1 231 ? 40.603 41.887 93.485 1.00 81.22 229 ILE B N 1
ATOM 4150 C CA . ILE B 1 231 ? 39.682 42.944 93.068 1.00 74.19 229 ILE B CA 1
ATOM 4151 C C . ILE B 1 231 ? 39.308 42.773 91.584 1.00 75.17 229 ILE B C 1
ATOM 4152 O O . ILE B 1 231 ? 38.159 42.972 91.170 1.00 66.17 229 ILE B O 1
ATOM 4157 N N . VAL B 1 232 ? 40.287 42.374 90.773 1.00 68.23 230 VAL B N 1
ATOM 4158 C CA . VAL B 1 232 ? 39.987 42.225 89.377 1.00 69.43 230 VAL B CA 1
ATOM 4159 C C . VAL B 1 232 ? 39.064 41.024 89.157 1.00 67.41 230 VAL B C 1
ATOM 4160 O O . VAL B 1 232 ? 38.151 41.123 88.381 1.00 67.21 230 VAL B O 1
ATOM 4164 N N . TYR B 1 233 ? 39.378 39.881 89.752 1.00 72.19 231 TYR B N 1
ATOM 4165 C CA . TYR B 1 233 ? 38.479 38.714 89.715 1.00 80.61 231 TYR B CA 1
ATOM 4166 C C . TYR B 1 233 ? 37.039 39.032 90.172 1.00 75.88 231 TYR B C 1
ATOM 4167 O O . TYR B 1 233 ? 36.108 38.713 89.491 1.00 78.16 231 TYR B O 1
ATOM 4176 N N . GLU B 1 234 ? 36.908 39.726 91.280 1.00 77.11 232 GLU B N 1
ATOM 4177 C CA . GLU B 1 234 ? 35.589 40.164 91.764 1.00 84.46 232 GLU B CA 1
ATOM 4178 C C . GLU B 1 234 ? 34.892 41.053 90.754 1.00 83.56 232 GLU B C 1
ATOM 4179 O O . GLU B 1 234 ? 33.676 41.071 90.716 1.00 87.72 232 GLU B O 1
ATOM 4185 N N . ASN B 1 235 ? 35.639 41.747 89.904 1.00 72.51 233 ASN B N 1
ATOM 4186 C CA . ASN B 1 235 ? 35.024 42.646 88.969 1.00 67.47 233 ASN B CA 1
ATOM 4187 C C . ASN B 1 235 ? 35.231 42.222 87.542 1.00 63.78 233 ASN B C 1
ATOM 4188 O O . ASN B 1 235 ? 35.098 42.994 86.666 1.00 69.65 233 ASN B O 1
ATOM 4193 N N . ARG B 1 236 ? 35.446 40.949 87.308 1.00 71.68 234 ARG B N 1
ATOM 4194 C CA . ARG B 1 236 ? 35.881 40.478 85.990 1.00 77.92 234 ARG B CA 1
ATOM 4195 C C . ARG B 1 236 ? 34.918 40.664 84.838 1.00 79.91 234 ARG B C 1
ATOM 4196 O O . ARG B 1 236 ? 35.316 40.618 83.671 1.00 80.14 234 ARG B O 1
ATOM 4204 N N . ASN B 1 237 ? 33.655 40.860 85.160 1.00 84.32 235 ASN B N 1
ATOM 4205 C CA . ASN B 1 237 ? 32.630 41.145 84.152 1.00 91.53 235 ASN B CA 1
ATOM 4206 C C . ASN B 1 237 ? 32.200 42.599 84.151 1.00 84.69 235 ASN B C 1
ATOM 4207 O O . ASN B 1 237 ? 31.284 42.939 83.455 1.00 91.05 235 ASN B O 1
ATOM 4212 N N . GLN B 1 238 ? 32.879 43.467 84.895 1.00 82.81 236 GLN B N 1
ATOM 4213 C CA . GLN B 1 238 ? 32.610 44.905 84.835 1.00 81.52 236 GLN B CA 1
ATOM 4214 C C . GLN B 1 238 ? 33.400 45.668 83.747 1.00 82.98 236 GLN B C 1
ATOM 4215 O O . GLN B 1 238 ? 34.461 45.195 83.237 1.00 76.69 236 GLN B O 1
ATOM 4221 N N . PRO B 1 239 ? 32.885 46.849 83.384 1.00 79.38 237 PRO B N 1
ATOM 4222 C CA . PRO B 1 239 ? 33.710 47.675 82.515 1.00 81.76 237 PRO B CA 1
ATOM 4223 C C . PRO B 1 239 ? 35.000 48.145 83.228 1.00 75.54 237 PRO B C 1
ATOM 4224 O O . PRO B 1 239 ? 35.063 48.305 84.448 1.00 68.25 237 PRO B O 1
ATOM 4228 N N . PHE B 1 240 ? 36.038 48.317 82.431 1.00 76.03 238 PHE B N 1
ATOM 4229 C CA . PHE B 1 240 ? 37.308 48.842 82.902 1.00 67.79 238 PHE B CA 1
ATOM 4230 C C . PHE B 1 240 ? 37.193 50.014 83.885 1.00 63.64 238 PHE B C 1
ATOM 4231 O O . PHE B 1 240 ? 37.822 49.975 84.945 1.00 62.87 238 PHE B O 1
ATOM 4239 N N . PRO B 1 241 ? 36.309 51.012 83.611 1.00 67.57 239 PRO B N 1
ATOM 4240 C CA . PRO B 1 241 ? 36.269 52.090 84.609 1.00 67.03 239 PRO B CA 1
ATOM 4241 C C . PRO B 1 241 ? 35.864 51.639 85.975 1.00 67.31 239 PRO B C 1
ATOM 4242 O O . PRO B 1 241 ? 36.343 52.126 86.973 1.00 68.08 239 PRO B O 1
ATOM 4246 N N . LYS B 1 242 ? 35.007 50.668 86.034 1.00 73.23 240 LYS B N 1
ATOM 4247 C CA . LYS B 1 242 ? 34.535 50.204 87.326 1.00 75.23 240 LYS B CA 1
ATOM 4248 C C . LYS B 1 242 ? 35.681 49.441 88.007 1.00 71.11 240 LYS B C 1
ATOM 4249 O O . LYS B 1 242 ? 35.940 49.570 89.194 1.00 76.03 240 LYS B O 1
ATOM 4255 N N . ILE B 1 243 ? 36.397 48.65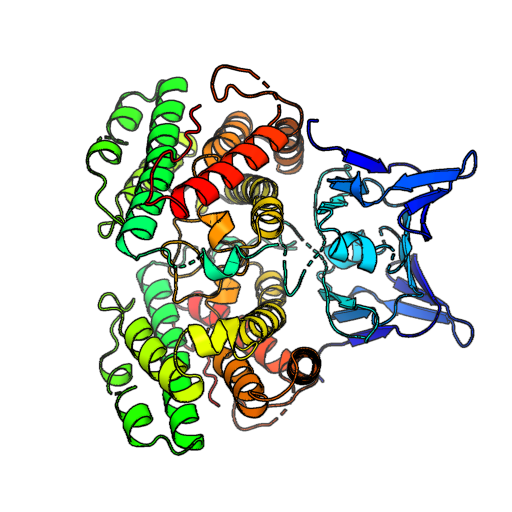4 87.230 1.00 69.56 241 ILE B N 1
ATOM 4256 C CA . ILE B 1 243 ? 37.599 48.004 87.763 1.00 65.27 241 ILE B CA 1
ATOM 4257 C C . ILE B 1 243 ? 38.632 49.043 88.286 1.00 59.64 241 ILE B C 1
ATOM 4258 O O . ILE B 1 243 ? 39.190 48.885 89.354 1.00 60.52 241 ILE B O 1
ATOM 4263 N N . LYS B 1 244 ? 38.875 50.099 87.535 1.00 58.98 242 LYS B N 1
ATOM 4264 C CA . LYS B 1 244 ? 39.803 51.132 87.997 1.00 65.85 242 LYS B CA 1
ATOM 4265 C C . LYS B 1 244 ? 39.352 51.725 89.290 1.00 71.39 242 LYS B C 1
ATOM 4266 O O . LYS B 1 244 ? 40.179 51.920 90.185 1.00 68.02 242 LYS B O 1
ATOM 4272 N N . ARG B 1 245 ? 38.053 52.023 89.381 1.00 74.48 243 ARG B N 1
ATOM 4273 C CA . ARG B 1 245 ? 37.496 52.594 90.591 1.00 79.17 243 ARG B CA 1
ATOM 4274 C C . ARG B 1 245 ? 37.693 51.694 91.787 1.00 74.03 243 ARG B C 1
ATOM 4275 O O . ARG B 1 245 ? 38.200 52.139 92.793 1.00 80.58 243 ARG B O 1
ATOM 4283 N N . GLU B 1 246 ? 37.350 50.426 91.659 1.00 73.09 244 GLU B N 1
ATOM 4284 C CA . GLU B 1 246 ? 37.612 49.461 92.724 1.00 74.59 244 GLU B CA 1
ATOM 4285 C C . GLU B 1 246 ? 39.110 49.321 93.105 1.00 76.59 244 GLU B C 1
ATOM 4286 O O . GLU B 1 246 ? 39.462 49.192 94.251 1.00 83.15 244 GLU B O 1
ATOM 4292 N N . LEU B 1 247 ? 39.988 49.371 92.129 1.00 71.19 245 LEU B N 1
ATOM 4293 C CA . LEU B 1 247 ? 41.414 49.285 92.414 1.00 72.88 245 LEU B CA 1
ATOM 4294 C C . LEU B 1 247 ? 41.965 50.561 93.108 1.00 78.30 245 LEU B C 1
ATOM 4295 O O . LEU B 1 247 ? 42.796 50.472 94.013 1.00 77.37 245 LEU B O 1
ATOM 4300 N N . PHE B 1 248 ? 41.501 51.739 92.659 1.00 79.19 246 PHE B N 1
ATOM 4301 C CA . PHE B 1 248 ? 41.830 53.019 93.272 1.00 75.91 246 PHE B CA 1
ATOM 4302 C C . PHE B 1 248 ? 41.467 53.092 94.751 1.00 83.19 246 PHE B C 1
ATOM 4303 O O . PHE B 1 248 ? 42.062 53.944 95.431 1.00 81.84 246 PHE B O 1
ATOM 4311 N N . THR B 1 249 ? 40.584 52.212 95.267 1.00 69.05 247 THR B N 1
ATOM 4312 C CA . THR B 1 249 ? 40.429 52.131 96.714 1.00 72.27 247 THR B CA 1
ATOM 4313 C C . THR B 1 249 ? 41.661 51.740 97.522 1.00 81.86 247 THR B C 1
ATOM 4314 O O . THR B 1 249 ? 41.699 51.920 98.754 1.00 84.40 247 THR B O 1
ATOM 4318 N N . LEU B 1 250 ? 42.683 51.193 96.867 1.00 92.29 248 LEU B N 1
ATOM 4319 C CA . LEU B 1 250 ? 43.863 50.694 97.583 1.00 91.49 248 LEU B CA 1
ATOM 4320 C C . LEU B 1 250 ? 44.557 51.774 98.434 1.00 80.99 248 LEU B C 1
ATOM 4321 O O . LEU B 1 250 ? 45.084 51.477 99.482 1.00 84.95 248 LEU B O 1
ATOM 4326 N N . PHE B 1 251 ? 44.469 53.019 98.008 1.00 77.84 249 PHE B N 1
ATOM 4327 C CA . PHE B 1 251 ? 45.010 54.151 98.790 1.00 96.16 249 PHE B CA 1
ATOM 4328 C C . PHE B 1 251 ? 44.259 54.408 100.108 1.00 95.00 249 PHE B C 1
ATOM 4329 O O . PHE B 1 251 ? 44.718 55.194 100.915 1.00 89.02 249 PHE B O 1
ATOM 4337 N N . SER B 1 252 ? 43.110 53.759 100.301 1.00 98.14 250 SER B N 1
ATOM 4338 C CA . SER B 1 252 ? 42.332 53.921 101.524 1.00 97.82 250 SER B CA 1
ATOM 4339 C C . SER B 1 252 ? 41.639 52.607 101.934 1.00 96.61 250 SER B C 1
ATOM 4340 O O . SER B 1 252 ? 40.624 52.607 102.616 1.00 112.96 250 SER B O 1
ATOM 4343 N N . ASP B 1 253 ? 42.188 51.486 101.503 1.00 95.74 251 ASP B N 1
ATOM 4344 C CA . ASP B 1 253 ? 41.673 50.176 101.887 1.00 98.13 251 ASP B CA 1
ATOM 4345 C C . ASP B 1 253 ? 42.400 49.703 103.141 1.00 95.42 251 ASP B C 1
ATOM 4346 O O . ASP B 1 253 ? 43.600 50.017 103.262 1.00 76.49 251 ASP B O 1
ATOM 4351 N N . THR B 1 254 ? 41.691 48.945 104.029 1.00 91.79 252 THR B N 1
ATOM 4352 C CA . THR B 1 254 ? 42.340 48.196 105.125 1.00 94.08 252 THR B CA 1
ATOM 4353 C C . THR B 1 254 ? 42.349 46.654 105.046 1.00 100.82 252 THR B C 1
ATOM 4354 O O . THR B 1 254 ? 41.437 46.026 104.538 1.00 106.44 252 THR B O 1
ATOM 4358 N N . PHE B 1 255 ? 43.390 46.051 105.613 1.00 97.81 253 PHE B N 1
ATOM 4359 C CA . PHE B 1 255 ? 43.632 44.617 105.493 1.00 93.23 253 PHE B CA 1
ATOM 4360 C C . PHE B 1 255 ? 44.249 44.031 106.744 1.00 96.36 253 PHE B C 1
ATOM 4361 O O . PHE B 1 255 ? 44.757 44.740 107.596 1.00 100.91 253 PHE B O 1
ATOM 4369 N N . SER B 1 256 ? 44.249 42.711 106.818 1.00 95.57 254 SER B N 1
ATOM 4370 C CA . SER B 1 256 ? 44.754 42.025 107.981 1.00 95.89 254 SER B CA 1
ATOM 4371 C C . SER B 1 256 ? 46.270 41.702 107.925 1.00 94.17 254 SER B C 1
ATOM 4372 O O . SER B 1 256 ? 46.754 41.075 106.994 1.00 95.14 254 SER B O 1
ATOM 4375 N N . TYR B 1 257 ? 46.986 42.101 108.968 1.00 94.44 255 TYR B N 1
ATOM 4376 C CA . TYR B 1 257 ? 48.454 42.028 109.012 1.00 95.97 255 TYR B CA 1
ATOM 4377 C C . TYR B 1 257 ? 48.967 42.054 110.453 1.00 92.43 255 TYR B C 1
ATOM 4378 O O . TYR B 1 257 ? 48.586 42.936 111.204 1.00 90.18 255 TYR B O 1
ATOM 4387 N N . ASN B 1 258 ? 49.856 41.133 110.821 1.00 99.34 256 ASN B N 1
ATOM 4388 C CA . ASN B 1 258 ? 50.285 40.990 112.224 1.00 113.95 256 ASN B CA 1
ATOM 4389 C C . ASN B 1 258 ? 49.063 40.935 113.157 1.00 115.76 256 ASN B C 1
ATOM 4390 O O . ASN B 1 258 ? 48.997 41.634 114.175 1.00 112.41 256 ASN B O 1
ATOM 4395 N N . GLY B 1 259 ? 48.065 40.160 112.747 1.00 116.83 257 GLY B N 1
ATOM 4396 C CA . GLY B 1 259 ? 46.846 39.985 113.531 1.00 126.56 257 GLY B CA 1
ATOM 4397 C C . GLY B 1 259 ? 45.862 41.140 113.705 1.00 130.45 257 GLY B C 1
ATOM 4398 O O . GLY B 1 259 ? 44.863 40.983 114.403 1.00 125.52 257 GLY B O 1
ATOM 4399 N N . LYS B 1 260 ? 46.113 42.280 113.068 1.00 130.89 258 LYS B N 1
ATOM 4400 C CA . LYS B 1 260 ? 45.246 43.463 113.200 1.00 119.25 258 LYS B CA 1
ATOM 4401 C C . LYS B 1 260 ? 44.765 43.890 111.847 1.00 111.43 258 LYS B C 1
ATOM 4402 O O . LYS B 1 260 ? 45.284 43.459 110.845 1.00 117.38 258 LYS B O 1
ATOM 4408 N N . GLU B 1 261 ? 43.798 44.780 111.826 1.00 110.10 259 GLU B N 1
ATOM 4409 C CA . GLU B 1 261 ? 43.328 45.366 110.598 1.00 110.82 259 GLU B CA 1
ATOM 4410 C C . GLU B 1 261 ? 44.043 46.690 110.449 1.00 105.37 259 GLU B C 1
ATOM 4411 O O . GLU B 1 261 ? 44.017 47.502 111.356 1.00 98.22 259 GLU B O 1
ATOM 4425 N N . TYR B 1 263 ? 45.504 49.956 107.545 1.00 88.66 261 TYR B N 1
ATOM 4426 C CA . TYR B 1 263 ? 45.523 50.575 106.227 1.00 86.39 261 TYR B CA 1
ATOM 4427 C C . TYR B 1 263 ? 46.666 49.994 105.375 1.00 82.94 261 TYR B C 1
ATOM 4428 O O . TYR B 1 263 ? 47.768 49.699 105.885 1.00 76.90 261 TYR B O 1
ATOM 4437 N N . LEU B 1 264 ? 46.390 49.812 104.085 1.00 77.12 262 LEU B N 1
ATOM 4438 C CA . LEU B 1 264 ? 47.348 49.173 103.185 1.00 74.67 262 LEU B CA 1
ATOM 4439 C C . LEU B 1 264 ? 48.619 50.016 103.104 1.00 72.26 262 LEU B C 1
ATOM 4440 O O . LEU B 1 264 ? 49.680 49.486 103.252 1.00 66.93 262 LEU B O 1
ATOM 4445 N N . THR B 1 265 ? 48.486 51.327 102.986 1.00 70.28 263 THR B N 1
ATOM 4446 C CA . THR B 1 265 ? 49.644 52.187 103.089 1.00 68.12 263 THR B CA 1
ATOM 4447 C C . THR B 1 265 ? 50.572 51.908 104.279 1.00 72.60 263 THR B C 1
ATOM 4448 O O . THR B 1 265 ? 51.811 51.792 104.101 1.00 68.19 263 THR B O 1
ATOM 4452 N N . ASN B 1 266 ? 49.996 51.763 105.477 1.00 72.20 264 ASN B N 1
ATOM 4453 C CA . ASN B 1 266 ? 50.798 51.490 106.677 1.00 78.41 264 ASN B CA 1
ATOM 4454 C C . ASN B 1 266 ? 51.431 50.104 106.606 1.00 71.18 264 ASN B C 1
ATOM 4455 O O . ASN B 1 266 ? 52.555 49.913 107.047 1.00 73.60 264 ASN B O 1
ATOM 4460 N N . ILE B 1 267 ? 50.708 49.146 106.047 1.00 70.41 265 ILE B N 1
ATOM 4461 C CA . ILE B 1 267 ? 51.280 47.807 105.875 1.00 74.13 265 ILE B CA 1
ATOM 4462 C C . ILE B 1 267 ? 52.483 47.867 104.944 1.00 71.41 265 ILE B C 1
ATOM 4463 O O . ILE B 1 267 ? 53.515 47.291 105.221 1.00 71.05 265 ILE B O 1
ATOM 4468 N N . ILE B 1 268 ? 52.334 48.588 103.843 1.00 69.75 266 ILE B N 1
ATOM 4469 C CA . ILE B 1 268 ? 53.357 48.590 102.795 1.00 66.59 266 ILE B CA 1
ATOM 4470 C C . ILE B 1 268 ? 54.593 49.221 103.382 1.00 65.17 266 ILE B C 1
ATOM 4471 O O . ILE B 1 268 ? 55.744 48.795 103.152 1.00 67.11 266 ILE B O 1
ATOM 4476 N N . SER B 1 269 ? 54.361 50.270 104.141 1.00 66.88 267 SER B N 1
ATOM 4477 C CA . SER B 1 269 ? 55.439 50.998 104.767 1.00 72.75 267 SER B CA 1
ATOM 4478 C C . SER B 1 269 ? 56.176 50.150 105.809 1.00 74.49 267 SER B C 1
ATOM 4479 O O . SER B 1 269 ? 57.406 50.095 105.838 1.00 73.79 267 SER B O 1
ATOM 4482 N N . ASP B 1 270 ? 55.424 49.408 106.619 1.00 78.90 268 ASP B N 1
ATOM 4483 C CA . ASP B 1 270 ? 56.036 48.481 107.586 1.00 75.17 268 ASP B CA 1
ATOM 4484 C C . ASP B 1 270 ? 56.747 47.302 106.916 1.00 72.67 268 ASP B C 1
ATOM 4485 O O . ASP B 1 270 ? 57.878 46.979 107.261 1.00 74.40 268 ASP B O 1
ATOM 4490 N N . TYR B 1 271 ? 56.086 46.669 105.959 1.00 69.97 269 TYR B N 1
ATOM 4491 C CA . TYR B 1 271 ? 56.654 45.519 105.282 1.00 71.84 269 TYR B CA 1
ATOM 4492 C C . TYR B 1 271 ? 57.958 45.885 104.536 1.00 73.48 269 TYR B C 1
ATOM 4493 O O . TYR B 1 271 ? 58.918 45.173 104.598 1.00 71.76 269 TYR B O 1
ATOM 4502 N N . THR B 1 272 ? 57.980 47.019 103.845 1.00 70.27 270 THR B N 1
ATOM 4503 C CA . THR B 1 272 ? 59.149 47.422 103.112 1.00 65.51 270 THR B CA 1
ATOM 4504 C C . THR B 1 272 ? 60.329 47.687 104.059 1.00 70.43 270 THR B C 1
ATOM 4505 O O . THR B 1 272 ? 61.469 47.250 103.804 1.00 70.91 270 THR B O 1
ATOM 4509 N N . LYS B 1 273 ? 60.055 48.425 105.125 1.00 71.96 271 LYS B N 1
ATOM 4510 C CA . LYS B 1 273 ? 61.062 48.788 106.120 1.00 77.73 271 LYS B CA 1
ATOM 4511 C C . LYS B 1 273 ? 61.634 47.517 106.736 1.00 76.83 271 LYS B C 1
ATOM 4512 O O . LYS B 1 273 ? 62.849 47.389 106.897 1.00 77.45 271 LYS B O 1
ATOM 4518 N N . LYS B 1 274 ? 60.790 46.536 107.007 1.00 78.76 272 LYS B N 1
ATOM 4519 C CA . LYS B 1 274 ? 61.307 45.266 107.556 1.00 80.85 272 LYS B CA 1
ATOM 4520 C C . LYS B 1 274 ? 62.056 44.403 106.543 1.00 83.60 272 LYS B C 1
ATOM 4521 O O . LYS B 1 274 ? 62.972 43.688 106.922 1.00 86.62 272 LYS B O 1
ATOM 4527 N N . VAL B 1 275 ? 61.704 44.439 105.264 1.00 75.13 273 VAL B N 1
ATOM 4528 C CA . VAL B 1 275 ? 62.487 43.650 104.320 1.00 72.19 273 VAL B CA 1
ATOM 4529 C C . VAL B 1 275 ? 63.916 44.214 104.284 1.00 72.47 273 VAL B C 1
ATOM 4530 O O . VAL B 1 275 ? 64.890 43.490 104.201 1.00 77.11 273 VAL B O 1
ATOM 4534 N N . VAL B 1 276 ? 64.032 45.530 104.324 1.00 74.06 274 VAL B N 1
ATOM 4535 C CA . VAL B 1 276 ? 65.339 46.187 104.211 1.00 75.47 274 VAL B CA 1
ATOM 4536 C C . VAL B 1 276 ? 66.169 45.890 105.465 1.00 78.08 274 VAL B C 1
ATOM 4537 O O . VAL B 1 276 ? 67.361 45.693 105.377 1.00 78.27 274 VAL B O 1
ATOM 4541 N N . LYS B 1 277 ? 65.516 45.865 106.623 1.00 87.42 275 LYS B N 1
ATOM 4542 C CA . LYS B 1 277 ? 66.181 45.550 107.895 1.00 91.37 275 LYS B CA 1
ATOM 4543 C C . LYS B 1 277 ? 66.648 44.082 107.870 1.00 85.23 275 LYS B C 1
ATOM 4544 O O . LYS B 1 277 ? 67.790 43.775 108.200 1.00 83.54 275 LYS B O 1
ATOM 4550 N N . ALA B 1 278 ? 65.796 43.209 107.368 1.00 82.97 276 ALA B N 1
ATOM 4551 C CA . ALA B 1 278 ? 66.137 41.830 107.204 1.00 81.28 276 ALA B CA 1
ATOM 4552 C C . ALA B 1 278 ? 67.367 41.611 106.306 1.00 85.87 276 ALA B C 1
ATOM 4553 O O . ALA B 1 278 ? 68.272 40.840 106.646 1.00 87.74 276 ALA B O 1
ATOM 4555 N N . LEU B 1 279 ? 67.415 42.290 105.170 1.00 87.52 277 LEU B N 1
ATOM 4556 C CA . LEU B 1 279 ? 68.558 42.182 104.256 1.00 79.78 277 LEU B CA 1
ATOM 4557 C C . LEU B 1 279 ? 69.847 42.668 104.890 1.00 84.15 277 LEU B C 1
ATOM 4558 O O . LEU B 1 279 ? 70.918 42.107 104.650 1.00 83.71 277 LEU B O 1
ATOM 4563 N N . ASN B 1 280 ? 69.729 43.697 105.711 1.00 86.00 278 ASN B N 1
ATOM 4564 C CA . ASN B 1 280 ? 70.843 44.235 106.463 1.00 88.01 278 ASN B CA 1
ATOM 4565 C C . ASN B 1 280 ? 71.361 43.284 107.539 1.00 93.91 278 ASN B C 1
ATOM 4566 O O . ASN B 1 280 ? 72.508 43.389 107.896 1.00 92.50 278 ASN B O 1
ATOM 4571 N N . ASN B 1 281 ? 70.502 42.384 108.027 1.00 98.95 279 ASN B N 1
ATOM 4572 C CA . ASN B 1 281 ? 70.780 41.480 109.141 1.00 98.87 279 ASN B CA 1
ATOM 4573 C C . ASN B 1 281 ? 70.743 40.030 108.693 1.00 95.64 279 ASN B C 1
ATOM 4574 O O . ASN B 1 281 ? 70.042 39.210 109.282 1.00 96.80 279 ASN B O 1
ATOM 4579 N N . GLU B 1 282 ? 71.471 39.747 107.616 1.00 91.70 280 GLU B N 1
ATOM 4580 C CA . GLU B 1 282 ? 71.757 38.379 107.168 1.00 106.93 280 GLU B CA 1
ATOM 4581 C C . GLU B 1 282 ? 70.536 37.565 106.711 1.00 101.18 280 GLU B C 1
ATOM 4582 O O . GLU B 1 282 ? 70.630 36.377 106.518 1.00 97.61 280 GLU B O 1
ATOM 4588 N N . GLY B 1 283 ? 69.397 38.206 106.499 1.00 104.49 281 GLY B N 1
ATOM 4589 C CA . GLY B 1 283 ? 68.211 37.518 105.989 1.00 96.36 281 GLY B CA 1
ATOM 4590 C C . GLY B 1 283 ? 67.185 37.176 107.045 1.00 95.81 281 GLY B C 1
ATOM 4591 O O . GLY B 1 283 ? 66.195 36.512 106.780 1.00 92.31 281 GLY B O 1
ATOM 4592 N N . LYS B 1 284 ? 67.394 37.684 108.239 1.00 98.75 282 LYS B N 1
ATOM 4593 C CA . LYS B 1 284 ? 66.615 37.256 109.368 1.00 104.11 282 LYS B CA 1
ATOM 4594 C C . LYS B 1 284 ? 65.463 38.210 109.565 1.00 96.60 282 LYS B C 1
ATOM 4595 O O . LYS B 1 284 ? 65.657 39.409 109.512 1.00 95.80 282 LYS B O 1
ATOM 4601 N N . GLY B 1 285 ? 64.271 37.681 109.823 1.00 98.09 283 GLY B N 1
ATOM 4602 C CA . GLY B 1 285 ? 63.123 38.503 110.258 1.00 97.66 283 GLY B CA 1
ATOM 4603 C C . GLY B 1 285 ? 62.365 39.150 109.102 1.00 96.53 283 GLY B C 1
ATOM 4604 O O . GLY B 1 285 ? 61.886 40.305 109.197 1.00 92.08 283 GLY B O 1
ATOM 4605 N N . VAL B 1 286 ? 62.306 38.401 108.005 1.00 89.25 284 VAL B N 1
ATOM 4606 C CA . VAL B 1 286 ? 61.619 38.824 106.811 1.00 91.60 284 VAL B CA 1
ATOM 4607 C C . VAL B 1 286 ? 60.159 38.830 107.146 1.00 89.03 284 VAL B C 1
ATOM 4608 O O . VAL B 1 286 ? 59.666 37.844 107.643 1.00 87.13 284 VAL B O 1
ATOM 4612 N N . PRO B 1 287 ? 59.481 39.960 106.912 1.00 79.76 285 PRO B N 1
ATOM 4613 C CA . PRO B 1 287 ? 58.084 40.079 107.308 1.00 78.04 285 PRO B CA 1
ATOM 4614 C C . PRO B 1 287 ? 57.192 39.221 106.441 1.00 80.01 285 PRO B C 1
ATOM 4615 O O . PRO B 1 287 ? 57.632 38.702 105.411 1.00 78.68 285 PRO B O 1
ATOM 4619 N N . GLU B 1 288 ? 55.950 39.060 106.851 1.00 82.37 286 GLU B N 1
ATOM 4620 C CA . GLU B 1 288 ? 55.077 38.127 106.181 1.00 86.13 286 GLU B CA 1
ATOM 4621 C C . GLU B 1 288 ? 53.746 38.776 105.947 1.00 80.70 286 GLU B C 1
ATOM 4622 O O . GLU B 1 288 ? 53.174 39.386 106.826 1.00 85.32 286 GLU B O 1
ATOM 4628 N N . PHE B 1 289 ? 53.258 38.664 104.724 1.00 82.08 287 PHE B N 1
ATOM 4629 C CA . PHE B 1 289 ? 51.934 39.155 104.390 1.00 77.86 287 PHE B CA 1
ATOM 4630 C C . PHE B 1 289 ? 51.100 38.045 103.832 1.00 75.10 287 PHE B C 1
ATOM 4631 O O . PHE B 1 289 ? 51.523 37.388 102.900 1.00 79.47 287 PHE B O 1
ATOM 4639 N N . ARG B 1 290 ? 49.901 37.872 104.377 1.00 81.72 288 ARG B N 1
ATOM 4640 C CA . ARG B 1 290 ? 48.996 36.809 103.953 1.00 89.66 288 ARG B CA 1
ATOM 4641 C C . ARG B 1 290 ? 47.673 37.397 103.635 1.00 89.93 288 ARG B C 1
ATOM 4642 O O . ARG B 1 290 ? 47.229 38.334 104.288 1.00 97.85 288 ARG B O 1
ATOM 4650 N N . ILE B 1 291 ? 47.044 36.878 102.603 1.00 92.30 289 ILE B N 1
ATOM 4651 C CA . ILE B 1 291 ? 45.647 37.227 102.384 1.00 101.41 289 ILE B CA 1
ATOM 4652 C C . ILE B 1 291 ? 44.732 36.397 103.242 1.00 92.89 289 ILE B C 1
ATOM 4653 O O . ILE B 1 291 ? 43.612 36.828 103.408 1.00 110.88 289 ILE B O 1
#

Radius of gyration: 23.44 Å; Cα contacts (8 Å, |Δi|>4): 976; chains: 2; bounding box: 59×69×57 Å